Protein AF-A0A067C985-F1 (afdb_monomer_lite)

Sequence (393 aa):
MADVLDEHAVALQVIFLDAIGVGSVRVNPRTQPRHYAQRAGHRLSFQGFLQLLHRYRICPDLISRPQVLRLYAPHGPSNKKSEMDYIGFLATLGKAAQLIFSGPEWDDQYPNDNDKVRLLLLWMDENSAVFKNNGRCLCDAKKQRDARGIPTNDAVSFTEDMDLLAHVEQLAPELERLFQLYCTRGHSSMSNLSFVHCLRDLGLCEAGSPRHLSTVDMDIIFRQMRCAQSSDMGASSHTVSFAAFHAGLGLVAARVYEHVNPPRCRFLSLALEYILPALVQADVASSCDSNAWRQRWQKLCVLREALLSAHARKGPSVRLPPPSDEVHVISELGALQELLMSKLSELPPSTTPPSLTHITTHTEALEGALERLACSVHARVVSSKSTRPPNTL

Structure (mmCIF, N/CA/C/O backbone):
data_AF-A0A067C985-F1
#
_entry.id   AF-A0A067C985-F1
#
loop_
_atom_site.group_PDB
_atom_site.id
_atom_site.type_symbol
_atom_site.label_atom_id
_atom_site.label_alt_id
_atom_site.label_comp_id
_atom_site.label_asym_id
_atom_site.label_entity_id
_atom_site.label_seq_id
_atom_site.pdbx_PDB_ins_code
_atom_site.Cartn_x
_atom_site.Cartn_y
_atom_site.Cartn_z
_atom_site.occupancy
_atom_site.B_iso_or_equiv
_atom_site.auth_seq_id
_atom_site.auth_comp_id
_atom_site.auth_asym_id
_atom_site.auth_atom_id
_atom_site.pdbx_PDB_model_num
ATOM 1 N N . MET A 1 1 ? -2.929 -22.141 -8.141 1.00 60.41 1 MET A N 1
ATOM 2 C CA . MET A 1 1 ? -2.655 -21.042 -9.096 1.00 60.41 1 MET A CA 1
ATOM 3 C C . MET A 1 1 ? -1.589 -21.427 -10.116 1.00 60.41 1 MET A C 1
ATOM 5 O O . MET A 1 1 ? -1.790 -21.192 -11.302 1.00 60.41 1 MET A O 1
ATOM 9 N N . ALA A 1 2 ? -0.474 -22.022 -9.669 1.00 68.56 2 ALA A N 1
ATOM 10 C CA . ALA A 1 2 ? 0.618 -22.457 -10.541 1.00 68.56 2 ALA A CA 1
ATOM 11 C C . ALA A 1 2 ? 0.165 -23.425 -11.650 1.00 68.56 2 ALA A C 1
ATOM 13 O O . ALA A 1 2 ? 0.566 -23.238 -12.791 1.00 68.56 2 ALA A O 1
ATOM 14 N N . ASP A 1 3 ? -0.733 -24.369 -11.346 1.00 73.94 3 ASP A N 1
ATOM 15 C CA . ASP A 1 3 ? -1.179 -25.392 -12.307 1.00 73.94 3 ASP A CA 1
ATOM 16 C C . ASP A 1 3 ? -1.910 -24.793 -13.521 1.00 73.94 3 ASP A C 1
ATOM 18 O O . ASP A 1 3 ? -1.602 -25.125 -14.659 1.00 73.94 3 ASP A O 1
ATOM 22 N N . VAL A 1 4 ? -2.813 -23.829 -13.300 1.00 75.38 4 VAL A N 1
ATOM 23 C CA . VAL A 1 4 ? -3.561 -23.150 -14.379 1.00 75.38 4 VAL A CA 1
ATOM 24 C C . VAL A 1 4 ? -2.640 -22.319 -15.271 1.00 75.38 4 VAL A C 1
ATOM 26 O O . VAL A 1 4 ? -2.794 -22.292 -16.493 1.00 75.38 4 VAL A O 1
ATOM 29 N N . LEU A 1 5 ? -1.687 -21.610 -14.664 1.00 77.06 5 LEU A N 1
ATOM 30 C CA . LEU A 1 5 ? -0.709 -20.818 -15.409 1.00 77.06 5 LEU A CA 1
ATOM 31 C C . LEU A 1 5 ? 0.231 -21.726 -16.209 1.00 77.06 5 LEU A C 1
ATOM 33 O O . LEU A 1 5 ? 0.629 -21.367 -17.317 1.00 77.06 5 LEU A O 1
ATOM 37 N N . ASP A 1 6 ? 0.543 -22.909 -15.680 1.00 76.94 6 ASP A N 1
ATOM 38 C CA . ASP A 1 6 ? 1.354 -23.908 -16.362 1.00 76.94 6 ASP A CA 1
ATOM 39 C C . ASP A 1 6 ? 0.600 -24.542 -17.546 1.00 76.94 6 ASP A C 1
ATOM 41 O O . ASP A 1 6 ? 1.173 -24.640 -18.635 1.00 76.94 6 ASP A O 1
ATOM 45 N N . GLU A 1 7 ? -0.695 -24.859 -17.401 1.00 80.06 7 GLU A N 1
ATOM 46 C CA . GLU A 1 7 ? -1.581 -25.305 -18.499 1.00 80.06 7 GLU A CA 1
ATOM 47 C C . GLU A 1 7 ? -1.540 -24.335 -19.697 1.00 80.06 7 GLU A C 1
ATOM 49 O O . GLU A 1 7 ? -1.528 -24.758 -20.854 1.00 80.06 7 GLU A O 1
ATOM 54 N N . HIS A 1 8 ? -1.442 -23.030 -19.425 1.00 80.69 8 HIS A N 1
ATOM 55 C CA . HIS A 1 8 ? -1.436 -21.965 -20.434 1.00 80.69 8 HIS A CA 1
ATOM 56 C C . HIS A 1 8 ? -0.032 -21.411 -20.730 1.00 80.69 8 HIS A C 1
ATOM 58 O O . HIS A 1 8 ? 0.101 -20.370 -21.382 1.00 80.69 8 HIS A O 1
ATOM 64 N N . ALA A 1 9 ? 1.031 -22.099 -20.298 1.00 78.88 9 ALA A N 1
ATOM 65 C CA . ALA A 1 9 ? 2.402 -21.590 -20.355 1.00 78.88 9 ALA A CA 1
ATOM 66 C C . ALA A 1 9 ? 2.841 -21.176 -21.770 1.00 78.88 9 ALA A C 1
ATOM 68 O O . ALA A 1 9 ? 3.501 -20.153 -21.939 1.00 78.88 9 ALA A O 1
ATOM 69 N N . VAL A 1 10 ? 2.458 -21.927 -22.810 1.00 78.00 10 VAL A N 1
ATOM 70 C CA . VAL A 1 10 ? 2.828 -21.599 -24.201 1.00 78.00 10 VAL A CA 1
ATOM 71 C C . VAL A 1 10 ? 2.188 -20.283 -24.650 1.00 78.00 10 VAL A C 1
ATOM 73 O O . VAL A 1 10 ? 2.887 -19.406 -25.155 1.00 78.00 10 VAL A O 1
ATOM 76 N N . ALA A 1 11 ? 0.886 -20.103 -24.417 1.00 78.75 11 ALA A N 1
ATOM 77 C CA . ALA A 1 11 ? 0.181 -18.874 -24.776 1.00 78.75 11 ALA A CA 1
ATOM 78 C C . ALA A 1 11 ? 0.710 -17.673 -23.976 1.00 78.75 11 ALA A C 1
ATOM 80 O O . ALA A 1 11 ? 1.021 -16.625 -24.542 1.00 78.75 11 ALA A O 1
ATOM 81 N N . LEU A 1 12 ? 0.909 -17.849 -22.668 1.00 83.88 12 LEU A N 1
ATOM 82 C CA . LEU A 1 12 ? 1.451 -16.814 -21.790 1.00 83.88 12 LEU A CA 1
ATOM 83 C C . LEU A 1 12 ? 2.890 -16.434 -22.144 1.00 83.88 12 LEU A C 1
ATOM 85 O O . LEU A 1 12 ? 3.267 -15.271 -22.026 1.00 83.88 12 LEU A O 1
ATOM 89 N N . GLN A 1 13 ? 3.691 -17.387 -22.619 1.00 86.88 13 GLN A N 1
ATOM 90 C CA . GLN A 1 13 ? 5.024 -17.111 -23.143 1.00 86.88 13 GLN A CA 1
ATOM 91 C C . GLN A 1 13 ? 4.973 -16.259 -24.409 1.00 86.88 13 GLN A C 1
ATOM 93 O O . GLN A 1 13 ? 5.749 -15.314 -24.518 1.00 86.88 13 GLN A O 1
ATOM 98 N N . VAL A 1 14 ? 4.077 -16.562 -25.352 1.00 81.31 14 VAL A N 1
ATOM 99 C CA . VAL A 1 14 ? 3.907 -15.745 -26.565 1.00 81.31 14 VAL A CA 1
ATOM 100 C C . VAL A 1 14 ? 3.562 -14.309 -26.182 1.00 81.31 14 VAL A C 1
ATOM 102 O O . VAL A 1 14 ? 4.223 -13.382 -26.637 1.00 81.31 14 VAL A O 1
ATOM 105 N N . ILE A 1 15 ? 2.604 -14.138 -25.269 1.00 85.06 15 ILE A N 1
ATOM 106 C CA . ILE A 1 15 ? 2.182 -12.828 -24.765 1.00 85.06 15 ILE A CA 1
ATOM 107 C C . ILE A 1 15 ? 3.349 -12.077 -24.099 1.00 85.06 15 ILE A C 1
ATOM 109 O O . ILE A 1 15 ? 3.542 -10.887 -24.346 1.00 85.06 15 ILE A O 1
ATOM 113 N N . PHE A 1 16 ? 4.146 -12.766 -23.278 1.00 87.06 16 PHE A N 1
ATOM 114 C CA . PHE A 1 16 ? 5.316 -12.186 -22.619 1.00 87.06 16 PHE A CA 1
ATOM 115 C C . PHE A 1 16 ? 6.386 -11.734 -23.622 1.00 87.06 16 PHE A C 1
ATOM 117 O O . PHE A 1 16 ? 6.898 -10.622 -23.525 1.00 87.06 16 PHE A O 1
ATOM 124 N N . LEU A 1 17 ? 6.710 -12.579 -24.603 1.00 85.12 17 LEU A N 1
ATOM 125 C CA . LEU A 1 17 ? 7.703 -12.280 -25.635 1.00 85.12 17 LEU A CA 1
ATOM 126 C C . LEU A 1 17 ? 7.241 -11.144 -26.560 1.00 85.12 17 LEU A C 1
ATOM 128 O O . LEU A 1 17 ? 8.038 -10.265 -26.887 1.00 85.12 17 LEU A O 1
ATOM 132 N N . ASP A 1 18 ? 5.958 -11.107 -26.922 1.00 82.69 18 ASP A N 1
ATOM 133 C CA . ASP A 1 18 ? 5.374 -10.010 -27.699 1.00 82.69 18 ASP A CA 1
ATOM 134 C C . ASP A 1 18 ? 5.470 -8.674 -26.943 1.00 82.69 18 ASP A C 1
ATOM 136 O O . ASP A 1 18 ? 5.809 -7.651 -27.540 1.00 82.69 18 ASP A O 1
ATOM 140 N N . ALA A 1 19 ? 5.243 -8.679 -25.625 1.00 86.62 19 ALA A N 1
ATOM 141 C CA . ALA A 1 19 ? 5.323 -7.484 -24.781 1.00 86.62 19 ALA A CA 1
ATOM 142 C C . ALA A 1 19 ? 6.751 -6.943 -24.591 1.00 86.62 19 ALA A C 1
ATOM 144 O O . ALA A 1 19 ? 6.929 -5.756 -24.318 1.00 86.62 19 ALA A O 1
ATOM 145 N N . ILE A 1 20 ? 7.774 -7.787 -24.754 1.00 87.06 20 ILE A N 1
ATOM 146 C CA . ILE A 1 20 ? 9.182 -7.355 -24.786 1.00 87.06 20 ILE A CA 1
ATOM 147 C C . ILE A 1 20 ? 9.511 -6.653 -26.117 1.00 87.06 20 ILE A C 1
ATOM 149 O O . ILE A 1 20 ? 10.387 -5.786 -26.172 1.00 87.06 20 ILE A O 1
ATOM 153 N N . GLY A 1 21 ? 8.790 -7.005 -27.183 1.00 78.31 21 GLY A N 1
ATOM 154 C CA . GLY A 1 21 ? 8.948 -6.452 -28.520 1.00 78.31 21 GLY A CA 1
ATOM 155 C C . GLY A 1 21 ? 9.880 -7.274 -29.415 1.00 78.31 21 GLY A C 1
ATOM 156 O O . GLY A 1 21 ? 10.938 -7.763 -29.009 1.00 78.31 21 GLY A O 1
ATOM 157 N N . VAL A 1 22 ? 9.499 -7.373 -30.692 1.00 60.72 22 VAL A N 1
ATOM 158 C CA . VAL A 1 22 ? 10.153 -8.215 -31.713 1.00 60.72 22 VAL A CA 1
ATOM 159 C C . VAL A 1 22 ? 11.639 -7.871 -31.905 1.00 60.72 22 VAL A C 1
ATOM 161 O O . VAL A 1 22 ? 12.460 -8.767 -32.105 1.00 60.72 22 VAL A O 1
ATOM 164 N N . GLY A 1 23 ? 12.010 -6.590 -31.775 1.00 60.19 23 GLY A N 1
ATOM 165 C CA . GLY A 1 23 ? 13.399 -6.126 -31.913 1.00 60.19 23 GLY A CA 1
ATOM 166 C C . GLY A 1 23 ? 14.354 -6.648 -30.830 1.00 60.19 23 GLY A C 1
ATOM 167 O O . GLY A 1 23 ? 15.555 -6.772 -31.075 1.00 60.19 23 GLY A O 1
ATOM 168 N N . SER A 1 24 ? 13.817 -7.005 -29.662 1.00 70.06 24 SER A N 1
ATOM 169 C CA . SER A 1 24 ? 14.578 -7.486 -28.504 1.00 70.06 24 SER A CA 1
ATOM 170 C C . SER A 1 24 ? 14.623 -9.016 -28.426 1.00 70.06 24 SER A C 1
ATOM 172 O O . SER A 1 24 ? 15.621 -9.579 -27.986 1.00 70.06 24 SER A O 1
ATOM 174 N N . VAL A 1 25 ? 13.563 -9.697 -28.876 1.00 69.94 25 VAL A N 1
ATOM 175 C CA . VAL A 1 25 ? 13.437 -11.164 -28.796 1.00 69.94 25 VAL A CA 1
ATOM 176 C C . VAL A 1 25 ? 14.126 -11.873 -29.971 1.00 69.94 25 VAL A C 1
ATOM 178 O O . VAL A 1 25 ? 14.647 -12.969 -29.787 1.00 69.94 25 VAL A O 1
ATOM 181 N N . ARG A 1 26 ? 14.183 -11.253 -31.164 1.00 75.44 26 ARG A N 1
ATOM 182 C CA . ARG A 1 26 ? 14.840 -11.772 -32.393 1.00 75.44 26 ARG A CA 1
ATOM 183 C C . ARG A 1 26 ? 14.440 -13.196 -32.827 1.00 75.44 26 ARG A C 1
ATOM 185 O O . ARG A 1 26 ? 15.081 -13.770 -33.703 1.00 75.44 26 ARG A O 1
ATOM 192 N N . VAL A 1 27 ? 13.377 -13.757 -32.258 1.00 72.75 27 VAL A N 1
ATOM 193 C CA . VAL A 1 27 ? 12.821 -15.070 -32.607 1.00 72.75 27 VAL A CA 1
ATOM 194 C C . VAL A 1 27 ? 11.305 -14.975 -32.720 1.00 72.75 27 VAL A C 1
ATOM 196 O O . VAL A 1 27 ? 10.694 -14.118 -32.086 1.00 72.75 27 VAL A O 1
ATOM 199 N N . ASN A 1 28 ? 10.687 -15.852 -33.516 1.00 75.06 28 ASN A N 1
ATOM 200 C CA . ASN A 1 28 ? 9.230 -15.928 -33.607 1.00 75.06 28 ASN A CA 1
ATOM 201 C C . ASN A 1 28 ? 8.668 -16.517 -32.298 1.00 75.06 28 ASN A C 1
ATOM 203 O O . ASN A 1 28 ? 8.938 -17.690 -32.020 1.00 75.06 28 ASN A O 1
ATOM 207 N N . PRO A 1 29 ? 7.881 -15.764 -31.507 1.00 69.62 29 PRO A N 1
ATOM 208 C CA . PRO A 1 29 ? 7.363 -16.229 -30.220 1.00 69.62 29 PRO A CA 1
ATOM 209 C C . PRO A 1 29 ? 6.494 -17.484 -30.322 1.00 69.62 29 PRO A C 1
ATOM 211 O O . PRO A 1 29 ? 6.509 -18.320 -29.422 1.00 69.62 29 PRO A O 1
ATOM 214 N N . ARG A 1 30 ? 5.773 -17.647 -31.440 1.00 74.19 30 ARG A N 1
ATOM 215 C CA . ARG A 1 30 ? 4.807 -18.736 -31.655 1.00 74.19 30 ARG A CA 1
ATOM 216 C C . ARG A 1 30 ? 5.453 -20.091 -31.927 1.00 74.19 30 ARG A C 1
ATOM 218 O O . ARG A 1 30 ? 4.774 -21.107 -31.857 1.00 74.19 30 ARG A O 1
ATOM 225 N N . THR A 1 31 ? 6.742 -20.112 -32.256 1.00 78.44 31 THR A N 1
ATOM 226 C CA . THR A 1 31 ? 7.477 -21.341 -32.589 1.00 78.44 31 THR A CA 1
ATOM 227 C C . THR A 1 31 ? 8.415 -21.786 -31.470 1.00 78.44 31 THR A C 1
ATOM 229 O O . THR A 1 31 ? 9.168 -22.738 -31.655 1.00 78.44 31 THR A O 1
ATOM 232 N N . GLN A 1 32 ? 8.428 -21.082 -30.333 1.00 83.31 32 GLN A N 1
ATOM 233 C CA . GLN A 1 32 ? 9.357 -21.376 -29.246 1.00 83.31 32 GLN A CA 1
ATOM 234 C C . GLN A 1 32 ? 8.854 -22.515 -28.351 1.00 83.31 32 GLN A C 1
ATOM 236 O O . GLN A 1 32 ? 7.654 -22.594 -28.073 1.00 83.31 32 GLN A O 1
ATOM 241 N N . PRO A 1 33 ? 9.756 -23.371 -27.835 1.00 82.56 33 PRO A N 1
ATOM 242 C CA . PRO A 1 33 ? 9.382 -24.422 -26.899 1.00 82.56 33 PRO A CA 1
ATOM 243 C C . PRO A 1 33 ? 8.863 -23.835 -25.578 1.00 82.56 33 PRO A C 1
ATOM 245 O O . PRO A 1 33 ? 9.155 -22.690 -25.217 1.00 82.56 33 PRO A O 1
ATOM 248 N N . ARG A 1 34 ? 8.108 -24.640 -24.824 1.00 81.12 34 ARG A N 1
ATOM 249 C CA . ARG A 1 34 ? 7.604 -24.282 -23.489 1.00 81.12 34 ARG A CA 1
ATOM 250 C C . ARG A 1 34 ? 8.755 -23.835 -22.570 1.00 81.12 34 ARG A C 1
ATOM 252 O O . ARG A 1 34 ? 9.813 -24.467 -22.548 1.00 81.12 34 ARG A O 1
ATOM 259 N N . HIS A 1 35 ? 8.543 -22.760 -21.811 1.00 83.12 35 HIS A N 1
ATOM 260 C CA . HIS A 1 35 ? 9.527 -22.127 -20.913 1.00 83.12 35 HIS A CA 1
ATOM 261 C C . HIS A 1 35 ? 10.794 -21.566 -21.594 1.00 83.12 35 HIS A C 1
ATOM 263 O O . HIS A 1 35 ? 11.767 -21.247 -20.907 1.00 83.12 35 HIS A O 1
ATOM 269 N N . TYR A 1 36 ? 10.810 -21.400 -22.920 1.00 88.62 36 TYR A N 1
ATOM 270 C CA . TYR A 1 36 ? 11.873 -20.687 -23.634 1.00 88.62 36 TYR A CA 1
ATOM 271 C C . TYR A 1 36 ? 12.175 -19.318 -23.016 1.00 88.62 36 TYR A C 1
ATOM 273 O O . TYR A 1 36 ? 13.338 -19.025 -22.766 1.00 88.62 36 TYR A O 1
ATOM 281 N N . ALA A 1 37 ? 11.157 -18.503 -22.712 1.00 86.06 37 ALA A N 1
ATOM 282 C CA . ALA A 1 37 ? 11.375 -17.154 -22.179 1.00 86.06 37 ALA A CA 1
ATOM 283 C C . ALA A 1 37 ? 12.156 -17.160 -20.855 1.00 86.06 37 ALA A C 1
ATOM 285 O O . ALA A 1 37 ? 13.023 -16.314 -20.637 1.00 86.06 37 ALA A O 1
ATOM 286 N N . GLN A 1 38 ? 11.885 -18.157 -20.007 1.00 87.81 38 GLN A N 1
ATOM 287 C CA . GLN A 1 38 ? 12.607 -18.384 -18.760 1.00 87.81 38 GLN A CA 1
ATOM 288 C C . GLN A 1 38 ? 14.047 -18.846 -19.019 1.00 87.81 38 GLN A C 1
ATOM 290 O O . GLN A 1 38 ? 14.974 -18.295 -18.433 1.00 87.81 38 GLN A O 1
ATOM 295 N N . ARG A 1 39 ? 14.249 -19.826 -19.912 1.00 87.38 39 ARG A N 1
ATOM 296 C CA . ARG A 1 39 ? 15.581 -20.375 -20.236 1.00 87.38 39 ARG A CA 1
ATOM 297 C C . ARG A 1 39 ? 16.492 -19.355 -20.915 1.00 87.38 39 ARG A C 1
ATOM 299 O O . ARG A 1 39 ? 17.678 -19.308 -20.619 1.00 87.38 39 ARG A O 1
ATOM 306 N N . ALA A 1 40 ? 15.930 -18.535 -21.797 1.00 86.44 40 ALA A N 1
ATOM 307 C CA . ALA A 1 40 ? 16.632 -17.459 -22.487 1.00 86.44 40 ALA A CA 1
ATOM 308 C C . ALA A 1 40 ? 16.888 -16.238 -21.583 1.00 86.44 40 ALA A C 1
ATOM 310 O O . ALA A 1 40 ? 17.562 -15.300 -22.000 1.00 86.44 40 ALA A O 1
ATOM 311 N N . GLY A 1 41 ? 16.352 -16.229 -20.354 1.00 87.94 41 GLY A N 1
ATOM 312 C CA . GLY A 1 41 ? 16.555 -15.145 -19.396 1.00 87.94 41 GLY A CA 1
ATOM 313 C C . GLY A 1 41 ? 15.951 -13.815 -19.844 1.00 87.94 41 GLY A C 1
ATOM 314 O O . GLY A 1 41 ? 16.449 -12.760 -19.455 1.00 87.94 41 GLY A O 1
ATOM 315 N N . HIS A 1 42 ? 14.903 -13.851 -20.672 1.00 90.50 42 HIS A N 1
ATOM 316 C CA . HIS A 1 42 ? 14.252 -12.643 -21.159 1.00 90.50 42 HIS A CA 1
ATOM 317 C C . HIS A 1 42 ? 13.588 -11.869 -20.014 1.00 90.50 42 HIS A C 1
ATOM 319 O O . HIS A 1 42 ? 13.044 -12.445 -19.066 1.00 90.50 42 HIS A O 1
ATOM 325 N N . ARG A 1 43 ? 13.634 -10.541 -20.121 1.00 91.25 43 ARG A N 1
ATOM 326 C CA . ARG A 1 43 ? 13.158 -9.607 -19.105 1.00 91.25 43 ARG A CA 1
ATOM 327 C C . ARG A 1 43 ? 12.176 -8.622 -19.732 1.00 91.25 43 ARG A C 1
ATOM 329 O O . ARG A 1 43 ? 12.431 -8.083 -20.806 1.00 91.25 43 ARG A O 1
ATOM 336 N N . LEU A 1 44 ? 11.050 -8.415 -19.063 1.00 90.88 44 LEU A N 1
ATOM 337 C CA . LEU A 1 44 ? 9.990 -7.496 -19.452 1.00 90.88 44 LEU A CA 1
ATOM 338 C C . LEU A 1 44 ? 10.132 -6.203 -18.656 1.00 90.88 44 LEU A C 1
ATOM 340 O O . LEU A 1 44 ? 10.224 -6.243 -17.436 1.00 90.88 44 LEU A O 1
ATOM 344 N N . SER A 1 45 ? 10.135 -5.062 -19.341 1.00 91.75 45 SER A N 1
ATOM 345 C CA . SER A 1 45 ? 10.169 -3.748 -18.697 1.00 91.75 45 SER A CA 1
ATOM 346 C C . SER A 1 45 ? 8.785 -3.323 -18.196 1.00 91.75 45 SER A C 1
ATOM 348 O O . SER A 1 45 ? 7.757 -3.810 -18.674 1.00 91.75 45 SER A O 1
ATOM 350 N N . PHE A 1 46 ? 8.743 -2.339 -17.291 1.00 90.50 46 PHE A N 1
ATOM 351 C CA . PHE A 1 46 ? 7.479 -1.810 -16.770 1.00 90.50 46 PHE A CA 1
ATOM 352 C C . PHE A 1 46 ? 6.611 -1.246 -17.891 1.00 90.50 46 PHE A C 1
ATOM 354 O O . PHE A 1 46 ? 5.400 -1.445 -17.916 1.00 90.50 46 PHE A O 1
ATOM 361 N N . GLN A 1 47 ? 7.246 -0.570 -18.851 1.00 90.81 47 GLN A N 1
ATOM 362 C CA . GLN A 1 47 ? 6.564 -0.021 -20.012 1.00 90.81 47 GLN A CA 1
ATOM 363 C C . GLN A 1 47 ? 5.955 -1.126 -20.882 1.00 90.81 47 GLN A C 1
ATOM 365 O O . GLN A 1 47 ? 4.799 -0.990 -21.278 1.00 90.81 47 GLN A O 1
ATOM 370 N N . GLY A 1 48 ? 6.686 -2.218 -21.136 1.00 91.44 48 GLY A N 1
ATOM 371 C CA . GLY A 1 48 ? 6.160 -3.366 -21.880 1.00 91.44 48 GLY A CA 1
ATOM 372 C C . GLY A 1 48 ? 4.990 -4.031 -21.153 1.00 91.44 48 GLY A C 1
ATOM 373 O O . GLY A 1 48 ? 3.956 -4.314 -21.756 1.00 91.44 48 GLY A O 1
ATOM 374 N N . PHE A 1 49 ? 5.097 -4.194 -19.831 1.00 92.94 49 PHE A N 1
ATOM 375 C CA . PHE A 1 49 ? 4.010 -4.731 -19.014 1.00 92.94 49 PHE A CA 1
ATOM 376 C C . PHE A 1 49 ? 2.768 -3.827 -19.023 1.00 92.94 49 PHE A C 1
ATOM 378 O O . PHE A 1 49 ? 1.653 -4.304 -19.217 1.00 92.94 49 PHE A O 1
ATOM 385 N N . LEU A 1 50 ? 2.945 -2.511 -18.888 1.00 91.56 50 LEU A N 1
ATOM 386 C CA . LEU A 1 50 ? 1.840 -1.556 -18.940 1.00 91.56 50 LEU A CA 1
ATOM 387 C C . LEU A 1 50 ? 1.159 -1.544 -20.318 1.00 91.56 50 LEU A C 1
ATOM 389 O O . LEU A 1 50 ? -0.067 -1.517 -20.392 1.00 91.56 50 LEU A O 1
ATOM 393 N N . GLN A 1 51 ? 1.933 -1.610 -21.406 1.00 89.94 51 GLN A N 1
ATOM 394 C CA . GLN A 1 51 ? 1.395 -1.708 -22.767 1.00 89.94 51 GLN A CA 1
ATOM 395 C C . GLN A 1 51 ? 0.577 -2.985 -22.972 1.00 89.94 51 GLN A C 1
ATOM 397 O O . GLN A 1 51 ? -0.497 -2.930 -23.570 1.00 89.94 51 GLN A O 1
ATOM 402 N N . LEU A 1 52 ? 1.042 -4.114 -22.434 1.00 90.00 52 LEU A N 1
ATOM 403 C CA . LEU A 1 52 ? 0.294 -5.368 -22.431 1.00 90.00 52 LEU A CA 1
ATOM 404 C C . LEU A 1 52 ? -1.048 -5.212 -21.705 1.00 90.00 52 LEU A C 1
ATOM 406 O O . LEU A 1 52 ? -2.087 -5.583 -22.249 1.00 90.00 52 LEU A O 1
ATOM 410 N N . LEU A 1 53 ? -1.060 -4.613 -20.512 1.00 90.50 53 LEU A N 1
ATOM 411 C CA . LEU A 1 53 ? -2.302 -4.411 -19.761 1.00 90.50 53 LEU A CA 1
ATOM 412 C C . LEU A 1 53 ? -3.257 -3.432 -20.452 1.00 90.50 53 LEU A C 1
ATOM 414 O O . LEU A 1 53 ? -4.470 -3.607 -20.357 1.00 90.50 53 LEU A O 1
ATOM 418 N N . HIS A 1 54 ? -2.737 -2.431 -21.167 1.00 86.75 54 HIS A N 1
ATOM 419 C CA . HIS A 1 54 ? -3.552 -1.552 -22.009 1.00 86.75 54 HIS A CA 1
ATOM 420 C C . HIS A 1 54 ? -4.169 -2.307 -23.188 1.00 86.75 54 HIS A C 1
ATOM 422 O O . HIS A 1 54 ? -5.358 -2.149 -23.458 1.00 86.75 54 HIS A O 1
ATOM 428 N N . ARG A 1 55 ? -3.385 -3.154 -23.869 1.00 84.38 55 ARG A N 1
ATOM 429 C CA . ARG A 1 55 ? -3.851 -3.946 -25.016 1.00 84.38 55 ARG A CA 1
ATOM 430 C C . ARG A 1 55 ? -5.054 -4.813 -24.652 1.00 84.38 55 ARG A C 1
ATOM 432 O O . ARG A 1 55 ? -6.040 -4.813 -25.380 1.00 84.38 55 ARG A O 1
ATOM 439 N N . TYR A 1 56 ? -4.998 -5.481 -23.503 1.00 82.94 56 TYR A N 1
ATOM 440 C CA . TYR A 1 56 ? -6.088 -6.334 -23.016 1.00 82.94 56 TYR A CA 1
ATOM 441 C C . TYR A 1 56 ? -7.157 -5.580 -22.217 1.00 82.94 56 TYR A C 1
ATOM 443 O O . TYR A 1 56 ? -8.003 -6.204 -21.578 1.00 82.94 56 TYR A O 1
ATOM 451 N N . ARG A 1 57 ? -7.129 -4.238 -22.222 1.00 82.50 57 ARG A N 1
ATOM 452 C CA . ARG A 1 57 ? -8.060 -3.390 -21.461 1.00 82.50 57 ARG A CA 1
ATOM 453 C C . ARG A 1 57 ? -8.164 -3.794 -19.987 1.00 82.50 57 ARG A C 1
ATOM 455 O O . ARG A 1 57 ? -9.229 -3.758 -19.388 1.00 82.50 57 ARG A O 1
ATOM 462 N N . ILE A 1 58 ? -7.047 -4.208 -19.399 1.00 85.50 58 ILE A N 1
ATOM 463 C CA . ILE A 1 58 ? -6.937 -4.471 -17.965 1.00 85.50 58 ILE A CA 1
ATOM 464 C C . ILE A 1 58 ? -6.631 -3.157 -17.242 1.00 85.50 58 ILE A C 1
ATOM 466 O O . ILE A 1 58 ? -7.223 -2.864 -16.210 1.00 85.50 58 ILE A O 1
ATOM 470 N N . CYS A 1 59 ? -5.764 -2.316 -17.808 1.00 85.81 59 CYS A N 1
ATOM 471 C CA . CYS A 1 59 ? -5.518 -0.958 -17.329 1.00 85.81 59 CYS A CA 1
ATOM 472 C C . CYS A 1 59 ? -5.919 0.052 -18.421 1.00 85.81 59 CYS A C 1
ATOM 474 O O . CYS A 1 59 ? -5.573 -0.174 -19.581 1.00 85.81 59 CYS A O 1
ATOM 476 N N . PRO A 1 60 ? -6.639 1.144 -18.099 1.00 77.62 60 PRO A N 1
ATOM 477 C CA . PRO A 1 60 ? -7.111 1.551 -16.767 1.00 77.62 60 PRO A CA 1
ATOM 478 C C . PRO A 1 60 ? -8.431 0.895 -16.322 1.00 77.62 60 PRO A C 1
ATOM 480 O O . PRO A 1 60 ? -8.881 1.148 -15.209 1.00 77.62 60 PRO A O 1
ATOM 483 N N . ASP A 1 61 ? -9.061 0.093 -17.182 1.00 77.44 61 ASP A N 1
ATOM 484 C CA . ASP A 1 61 ? -10.470 -0.292 -17.035 1.00 77.44 61 ASP A CA 1
ATOM 485 C C . ASP A 1 61 ? -10.761 -1.188 -15.818 1.00 77.44 61 ASP A C 1
ATOM 487 O O . ASP A 1 61 ? -11.788 -1.011 -15.167 1.00 77.44 61 ASP A O 1
ATOM 491 N N . LEU A 1 62 ? -9.882 -2.143 -15.499 1.00 81.12 62 LEU A N 1
ATOM 492 C CA . LEU A 1 62 ? -10.053 -3.081 -14.381 1.00 81.12 62 LEU A CA 1
ATOM 493 C C . LEU A 1 62 ? -9.127 -2.754 -13.208 1.00 81.12 62 LEU A C 1
ATOM 495 O O . LEU A 1 62 ? -9.524 -2.902 -12.052 1.00 81.12 62 LEU A O 1
ATOM 499 N N . ILE A 1 63 ? -7.920 -2.270 -13.495 1.00 84.50 63 ILE A N 1
ATOM 500 C CA . ILE A 1 63 ? -6.944 -1.816 -12.505 1.00 84.50 63 ILE A CA 1
ATOM 501 C C . ILE A 1 63 ? -6.343 -0.467 -12.900 1.00 84.50 63 ILE A C 1
ATOM 503 O O . ILE A 1 63 ? -6.016 -0.192 -14.055 1.00 84.50 63 ILE A O 1
ATOM 507 N N . SER A 1 64 ? -6.153 0.378 -11.898 1.00 84.44 64 SER A N 1
ATOM 508 C CA . SER A 1 64 ? -5.532 1.690 -12.011 1.00 84.44 64 SER A CA 1
ATOM 509 C C . SER A 1 64 ? -4.015 1.589 -12.200 1.00 84.44 64 SER A C 1
ATOM 511 O O . SER A 1 64 ? -3.362 0.639 -11.766 1.00 84.44 64 SER A O 1
ATOM 513 N N . ARG A 1 65 ? -3.406 2.618 -12.795 1.00 82.75 65 ARG A N 1
ATOM 514 C CA . ARG A 1 65 ? -1.945 2.688 -12.966 1.00 82.75 65 ARG A CA 1
ATOM 515 C C . ARG A 1 65 ? -1.155 2.544 -11.645 1.00 82.75 65 ARG A C 1
ATOM 517 O O . ARG A 1 65 ? -0.140 1.848 -11.663 1.00 82.75 65 ARG A O 1
ATOM 524 N N . PRO A 1 66 ? -1.585 3.115 -10.499 1.00 82.94 66 PRO A N 1
ATOM 525 C CA . PRO A 1 66 ? -0.952 2.848 -9.204 1.00 82.94 66 PRO A CA 1
ATOM 526 C C . PRO A 1 66 ? -1.030 1.380 -8.761 1.00 82.94 66 PRO A C 1
ATOM 528 O O . PRO A 1 66 ? -0.075 0.866 -8.186 1.00 82.94 66 PRO A O 1
ATOM 531 N N . GLN A 1 67 ? -2.134 0.679 -9.042 1.00 83.94 67 GLN A N 1
ATOM 532 C CA . GLN A 1 67 ? -2.235 -0.767 -8.795 1.00 83.94 67 GLN A CA 1
ATOM 533 C C . GLN A 1 67 ? -1.247 -1.545 -9.670 1.00 83.94 67 GLN A C 1
ATOM 535 O O . GLN A 1 67 ? -0.546 -2.415 -9.163 1.00 83.94 67 GLN A O 1
ATOM 540 N N . VAL A 1 68 ? -1.109 -1.177 -10.948 1.00 86.94 68 VAL A N 1
ATOM 541 C CA . VAL A 1 68 ? -0.123 -1.793 -11.854 1.00 86.94 68 VAL A CA 1
ATOM 542 C C . VAL A 1 68 ? 1.311 -1.611 -11.345 1.00 86.94 68 VAL A C 1
ATOM 544 O O . VAL A 1 68 ? 2.092 -2.558 -11.377 1.00 86.94 68 VAL A O 1
ATOM 547 N N . LEU A 1 69 ? 1.656 -0.423 -10.834 1.00 84.38 69 LEU A N 1
ATOM 548 C CA . LEU A 1 69 ? 2.973 -0.160 -10.237 1.00 84.38 69 LEU A CA 1
ATOM 549 C C . LEU A 1 69 ? 3.252 -1.055 -9.024 1.00 84.38 69 LEU A C 1
ATOM 551 O O . LEU A 1 69 ? 4.344 -1.605 -8.921 1.00 84.38 69 LEU A O 1
ATOM 555 N N . ARG A 1 70 ? 2.262 -1.234 -8.138 1.00 82.62 70 ARG A N 1
ATOM 556 C CA . ARG A 1 70 ? 2.371 -2.130 -6.973 1.00 82.62 70 ARG A CA 1
ATOM 557 C C . ARG A 1 70 ? 2.541 -3.590 -7.391 1.00 82.62 70 ARG A C 1
ATOM 559 O O . ARG A 1 70 ? 3.349 -4.306 -6.813 1.00 82.62 70 ARG A O 1
ATOM 566 N N . LEU A 1 71 ? 1.798 -4.020 -8.409 1.00 86.88 71 LEU A N 1
ATOM 567 C CA . LEU A 1 71 ? 1.860 -5.382 -8.935 1.00 86.88 71 LEU A CA 1
ATOM 568 C C . LEU A 1 71 ? 3.223 -5.699 -9.565 1.00 86.88 71 LEU A C 1
ATOM 570 O O . LEU A 1 71 ? 3.739 -6.795 -9.377 1.00 86.88 71 LEU A O 1
ATOM 574 N N . TYR A 1 72 ? 3.819 -4.733 -10.263 1.00 84.44 72 TYR A N 1
ATOM 575 C CA . TYR A 1 72 ? 5.086 -4.901 -10.975 1.00 84.44 72 TYR A CA 1
ATOM 576 C C . TYR A 1 72 ? 6.333 -4.909 -10.061 1.00 84.44 72 TYR A C 1
ATOM 578 O O . TYR A 1 72 ? 7.441 -5.143 -10.541 1.00 84.44 72 TYR A O 1
ATOM 586 N N . ALA A 1 73 ? 6.190 -4.659 -8.752 1.00 70.25 73 ALA A N 1
ATOM 587 C CA . ALA A 1 73 ? 7.320 -4.529 -7.832 1.00 70.25 73 ALA A CA 1
ATOM 588 C C . ALA A 1 73 ? 8.270 -5.757 -7.892 1.00 70.25 73 ALA A C 1
ATOM 590 O O . ALA A 1 73 ? 7.861 -6.883 -7.571 1.00 70.25 73 ALA A O 1
ATOM 591 N N . PRO A 1 74 ? 9.539 -5.574 -8.314 1.00 56.06 74 PRO A N 1
ATOM 592 C CA . PRO A 1 74 ? 10.478 -6.677 -8.475 1.00 56.06 74 PRO A CA 1
ATOM 593 C C . PRO A 1 74 ? 10.819 -7.281 -7.111 1.00 56.06 74 PRO A C 1
ATOM 595 O O . PRO A 1 74 ? 11.070 -6.573 -6.139 1.00 56.06 74 PRO A O 1
ATOM 598 N N . HIS A 1 75 ? 10.840 -8.610 -7.035 1.00 50.25 75 HIS A N 1
ATOM 599 C CA . HIS A 1 75 ? 11.249 -9.313 -5.823 1.00 50.25 75 HIS A CA 1
ATOM 600 C C . HIS A 1 75 ? 12.776 -9.229 -5.700 1.00 50.25 75 HIS A C 1
ATOM 602 O O . HIS A 1 75 ? 13.491 -9.987 -6.349 1.00 50.25 75 HIS A O 1
ATOM 608 N N . GLY A 1 76 ? 13.285 -8.303 -4.883 1.00 49.44 76 GLY A N 1
ATOM 609 C CA . GLY A 1 76 ? 14.672 -8.337 -4.414 1.00 49.44 76 GLY A CA 1
ATOM 610 C C . GLY A 1 76 ? 15.352 -6.969 -4.239 1.00 49.44 76 GLY A C 1
ATOM 611 O O . GLY A 1 76 ? 15.027 -6.019 -4.947 1.00 49.44 76 GLY A O 1
ATOM 612 N N . PRO A 1 77 ? 16.345 -6.867 -3.335 1.00 42.81 77 PRO A N 1
ATOM 613 C CA . PRO A 1 77 ? 17.031 -5.619 -2.981 1.00 42.81 77 PRO A CA 1
ATOM 614 C C . PRO A 1 77 ? 18.129 -5.180 -3.975 1.00 42.81 77 PRO A C 1
ATOM 616 O O . PRO A 1 77 ? 18.990 -4.372 -3.633 1.00 42.81 77 PRO A O 1
ATOM 619 N N . SER A 1 78 ? 18.169 -5.709 -5.203 1.00 45.09 78 SER A N 1
ATOM 620 C CA . SER A 1 78 ? 19.268 -5.416 -6.132 1.00 45.09 78 SER A CA 1
ATOM 621 C C . SER A 1 78 ? 18.945 -4.261 -7.082 1.00 45.09 78 SER A C 1
ATOM 623 O O . SER A 1 78 ? 18.033 -4.370 -7.895 1.00 45.09 78 SER A O 1
ATOM 625 N N . ASN A 1 79 ? 19.781 -3.219 -7.042 1.00 44.72 79 ASN A N 1
ATOM 626 C CA . ASN A 1 79 ? 19.849 -2.020 -7.900 1.00 44.72 79 ASN A CA 1
ATOM 627 C C . ASN A 1 79 ? 19.999 -2.259 -9.428 1.00 44.72 79 ASN A C 1
ATOM 629 O O . ASN A 1 79 ? 20.521 -1.408 -10.149 1.00 44.72 79 ASN A O 1
ATOM 633 N N . LYS A 1 80 ? 19.581 -3.406 -9.969 1.00 50.56 80 LYS A N 1
ATOM 634 C CA . LYS A 1 80 ? 19.553 -3.643 -11.417 1.00 50.56 80 LYS A CA 1
ATOM 635 C C . LYS A 1 80 ? 18.168 -3.285 -11.947 1.00 50.56 80 LYS A C 1
ATOM 637 O O . LYS A 1 80 ? 17.176 -3.550 -11.280 1.00 50.56 80 LYS A O 1
ATOM 642 N N . LYS A 1 81 ? 18.145 -2.634 -13.118 1.00 61.84 81 LYS A N 1
ATOM 643 C CA . LYS A 1 81 ? 16.962 -2.198 -13.885 1.00 61.84 81 LYS A CA 1
ATOM 644 C C . LYS A 1 81 ? 15.736 -3.047 -13.535 1.00 61.84 81 LYS A C 1
ATOM 646 O O . LYS A 1 81 ? 15.792 -4.261 -13.699 1.00 61.84 81 LYS A O 1
ATOM 651 N N . SER A 1 82 ? 14.687 -2.401 -13.017 1.00 75.50 82 SER A N 1
ATOM 652 C CA . SER A 1 82 ? 13.432 -3.021 -12.566 1.00 75.50 82 SER A CA 1
ATOM 653 C C . SER A 1 82 ? 12.718 -3.697 -13.743 1.00 75.50 82 SER A C 1
ATOM 655 O O . SER A 1 82 ? 11.797 -3.154 -14.352 1.00 75.50 82 SER A O 1
ATOM 657 N N . GLU A 1 83 ? 13.213 -4.865 -14.127 1.00 87.5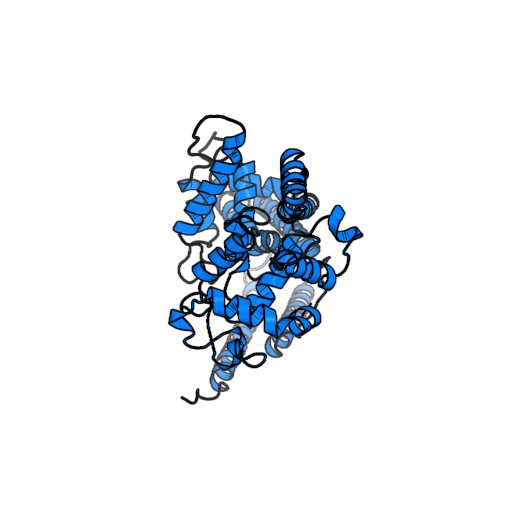0 83 GLU A N 1
ATOM 658 C CA . GLU A 1 83 ? 12.706 -5.687 -15.213 1.00 87.50 83 GLU A CA 1
ATOM 659 C C . GLU A 1 83 ? 12.255 -7.032 -14.644 1.00 87.50 83 GLU A C 1
ATOM 661 O O . GLU A 1 83 ? 12.929 -7.658 -13.822 1.00 87.50 83 GLU A O 1
ATOM 666 N N . MET A 1 84 ? 11.085 -7.469 -15.081 1.00 89.81 84 MET A N 1
ATOM 667 C CA . MET A 1 84 ? 10.394 -8.650 -14.595 1.00 89.81 84 MET A CA 1
ATOM 668 C C . MET A 1 84 ? 10.756 -9.858 -15.463 1.00 89.81 84 MET A C 1
ATOM 670 O O . MET A 1 84 ? 10.647 -9.798 -16.686 1.00 89.81 84 MET A O 1
ATOM 674 N N . ASP A 1 85 ? 11.202 -10.964 -14.864 1.00 90.75 85 ASP A N 1
ATOM 675 C CA . ASP A 1 85 ? 11.330 -12.220 -15.615 1.00 90.75 85 ASP A CA 1
ATOM 676 C C . ASP A 1 85 ? 9.969 -12.870 -15.873 1.00 90.75 85 ASP A C 1
ATOM 678 O O . ASP A 1 85 ? 8.926 -12.437 -15.384 1.00 90.75 85 ASP A O 1
ATOM 682 N N . TYR A 1 86 ? 9.992 -13.938 -16.665 1.00 89.75 86 TYR A N 1
ATOM 683 C CA . TYR A 1 86 ? 8.803 -14.698 -17.016 1.00 89.75 86 TYR A CA 1
ATOM 684 C C . TYR A 1 86 ? 8.051 -15.244 -15.789 1.00 89.75 86 TYR A C 1
ATOM 686 O O . TYR A 1 86 ? 6.825 -15.197 -15.756 1.00 89.75 86 TYR A O 1
ATOM 694 N N . ILE A 1 87 ? 8.756 -15.704 -14.749 1.00 89.62 87 ILE A N 1
ATOM 695 C CA . ILE A 1 87 ? 8.113 -16.216 -13.528 1.00 89.62 87 ILE A CA 1
ATOM 696 C C . ILE A 1 87 ? 7.458 -15.077 -12.741 1.00 89.62 87 ILE A C 1
ATOM 698 O O . ILE A 1 87 ? 6.304 -15.199 -12.329 1.00 89.62 87 ILE A O 1
ATOM 702 N N . GLY A 1 88 ? 8.150 -13.945 -12.599 1.00 88.50 88 GLY A N 1
ATOM 703 C CA . GLY A 1 88 ? 7.591 -12.726 -12.025 1.00 88.50 88 GLY A CA 1
ATOM 704 C C . GLY A 1 88 ? 6.362 -12.243 -12.792 1.00 88.50 88 GLY A C 1
ATOM 705 O O . GLY A 1 88 ? 5.370 -11.864 -12.175 1.00 88.50 88 GLY A O 1
ATOM 706 N N . PHE A 1 89 ? 6.369 -12.338 -14.123 1.00 91.75 89 PHE A N 1
ATOM 707 C CA . PHE A 1 89 ? 5.218 -12.006 -14.962 1.00 91.75 89 PHE A CA 1
ATOM 708 C C . PHE A 1 89 ? 4.010 -12.899 -14.667 1.00 91.75 89 PHE A C 1
ATOM 710 O O . PHE A 1 89 ? 2.920 -12.380 -14.424 1.00 91.75 89 PHE A O 1
ATOM 717 N N . LEU A 1 90 ? 4.200 -14.220 -14.617 1.00 89.62 90 LEU A N 1
ATOM 718 C CA . LEU A 1 90 ? 3.132 -15.166 -14.279 1.00 89.62 90 LEU A CA 1
ATOM 719 C C . LEU A 1 90 ? 2.561 -14.903 -12.879 1.00 89.62 90 LEU A C 1
ATOM 721 O O . LEU A 1 90 ? 1.343 -14.837 -12.706 1.00 89.62 90 LEU A O 1
ATOM 725 N N . ALA A 1 91 ? 3.429 -14.680 -11.889 1.00 88.25 91 ALA A N 1
ATOM 726 C CA . ALA A 1 91 ? 3.011 -14.345 -10.530 1.00 88.25 91 ALA A CA 1
ATOM 727 C C . ALA A 1 91 ? 2.230 -13.021 -10.479 1.00 88.25 91 ALA A C 1
ATOM 729 O O . ALA A 1 91 ? 1.241 -12.900 -9.756 1.00 88.25 91 ALA A O 1
ATOM 730 N N . THR A 1 92 ? 2.645 -12.034 -11.273 1.00 89.88 92 THR A N 1
ATOM 731 C CA . THR A 1 92 ? 1.995 -10.723 -11.348 1.00 89.88 92 THR A CA 1
ATOM 732 C C . THR A 1 92 ? 0.618 -10.812 -12.001 1.00 89.88 92 THR A C 1
ATOM 734 O O . THR A 1 92 ? -0.318 -10.182 -11.513 1.00 89.88 92 THR A O 1
ATOM 737 N N . LEU A 1 93 ? 0.451 -11.633 -13.043 1.00 89.12 93 LEU A N 1
ATOM 738 C CA . LEU A 1 93 ? -0.865 -11.925 -13.624 1.00 89.12 93 LEU A CA 1
ATOM 739 C C . LEU A 1 93 ? -1.789 -12.628 -12.625 1.00 89.12 93 LEU A C 1
ATOM 741 O O . LEU A 1 93 ? -2.955 -12.261 -12.518 1.00 89.12 93 LEU A O 1
ATOM 745 N N . GLY A 1 94 ? -1.268 -13.584 -11.854 1.00 86.94 94 GLY A N 1
ATOM 746 C CA . GLY A 1 94 ? -2.024 -14.240 -10.787 1.00 86.94 94 GLY A CA 1
ATOM 747 C C . GLY A 1 94 ? -2.543 -13.250 -9.740 1.00 86.94 94 GLY A C 1
ATOM 748 O O . GLY A 1 94 ? -3.733 -13.230 -9.429 1.00 86.94 94 GLY A O 1
ATOM 749 N N . LYS A 1 95 ? -1.667 -12.353 -9.270 1.00 88.25 95 LYS A N 1
ATOM 750 C CA . LYS A 1 95 ? -2.036 -11.269 -8.345 1.00 88.25 95 LYS A CA 1
ATOM 751 C C . LYS A 1 95 ? -3.034 -10.291 -8.967 1.00 88.25 95 LYS A C 1
ATOM 753 O O . LYS A 1 95 ? -3.957 -9.849 -8.291 1.00 88.25 95 LYS A O 1
ATOM 758 N N . ALA A 1 96 ? -2.880 -9.965 -10.251 1.00 89.38 96 ALA A N 1
ATOM 759 C CA . ALA A 1 96 ? -3.828 -9.116 -10.966 1.00 89.38 96 ALA A CA 1
ATOM 760 C C . ALA A 1 96 ? -5.218 -9.767 -11.041 1.00 89.38 96 ALA A C 1
ATOM 762 O O . ALA A 1 96 ? -6.209 -9.088 -10.800 1.00 89.38 96 ALA A O 1
ATOM 763 N N . ALA A 1 97 ? -5.299 -11.074 -11.308 1.00 89.31 97 ALA A N 1
ATOM 764 C CA . ALA A 1 97 ? -6.564 -11.806 -11.346 1.00 89.31 97 ALA A CA 1
ATOM 765 C C . ALA A 1 97 ? -7.277 -11.773 -9.991 1.00 89.31 97 ALA A C 1
ATOM 767 O O . ALA A 1 97 ? -8.460 -11.452 -9.923 1.00 89.31 97 ALA A O 1
ATOM 768 N N . GLN A 1 98 ? -6.543 -12.045 -8.910 1.00 88.38 98 GLN A N 1
ATOM 769 C CA . GLN A 1 98 ? -7.078 -11.961 -7.551 1.00 88.38 98 GLN A CA 1
ATOM 770 C C . GLN A 1 98 ? -7.587 -10.559 -7.231 1.00 88.38 98 GLN A C 1
ATOM 772 O O . GLN A 1 98 ? -8.669 -10.415 -6.679 1.00 88.38 98 GLN A O 1
ATOM 777 N N . LEU A 1 99 ? -6.827 -9.531 -7.612 1.00 85.38 99 LEU A N 1
ATOM 778 C CA . LEU A 1 99 ? -7.202 -8.142 -7.384 1.00 85.38 99 LEU A CA 1
ATOM 779 C C . LEU A 1 99 ? -8.490 -7.770 -8.133 1.00 85.38 99 LEU A C 1
ATOM 781 O O . LEU A 1 99 ? -9.403 -7.194 -7.544 1.00 85.38 99 LEU A O 1
ATOM 785 N N . ILE A 1 100 ? -8.565 -8.105 -9.422 1.00 86.25 100 ILE A N 1
ATOM 786 C CA . ILE A 1 100 ? -9.692 -7.767 -10.302 1.00 86.25 100 ILE A CA 1
ATOM 787 C C . ILE A 1 100 ? -10.967 -8.487 -9.862 1.00 86.25 100 ILE A C 1
ATOM 789 O O . ILE A 1 100 ? -12.024 -7.863 -9.791 1.00 86.25 100 ILE A O 1
ATOM 793 N N . PHE A 1 101 ? -10.863 -9.779 -9.556 1.00 86.12 101 PHE A N 1
ATOM 794 C CA . PHE A 1 101 ? -11.992 -10.645 -9.220 1.00 86.12 101 PHE A CA 1
ATOM 795 C C . PHE A 1 101 ? -12.073 -10.888 -7.709 1.00 86.12 101 PHE A C 1
ATOM 797 O O . PHE A 1 101 ? -12.195 -12.023 -7.250 1.00 86.12 101 PHE A O 1
ATOM 804 N N . SER A 1 102 ? -11.958 -9.811 -6.929 1.00 79.62 102 SER A N 1
ATOM 805 C CA . SER A 1 102 ? -12.159 -9.827 -5.478 1.00 79.62 102 SER A CA 1
ATOM 806 C C . SER A 1 102 ? -13.449 -9.109 -5.081 1.00 79.62 102 SER A C 1
ATOM 808 O O . SER A 1 102 ? -13.816 -8.065 -5.642 1.00 79.62 102 SER A O 1
ATOM 810 N N . GLY A 1 103 ? -14.120 -9.639 -4.063 1.00 76.50 103 GLY A N 1
ATOM 811 C CA . GLY A 1 103 ? -15.367 -9.102 -3.535 1.00 76.50 103 GLY A CA 1
ATOM 812 C C . GLY A 1 103 ? -16.483 -10.144 -3.566 1.00 76.50 103 GLY A C 1
ATOM 813 O O . GLY A 1 103 ? -16.397 -11.087 -4.353 1.00 76.50 103 GLY A O 1
ATOM 814 N N . PRO A 1 104 ? -17.538 -9.952 -2.757 1.00 72.62 104 PRO A N 1
ATOM 815 C CA . PRO A 1 104 ? -18.583 -10.951 -2.541 1.00 72.62 104 PRO A CA 1
ATOM 816 C C . PRO A 1 104 ? -19.186 -11.467 -3.851 1.00 72.62 104 PRO A C 1
ATOM 818 O O . PRO A 1 104 ? -19.384 -12.663 -4.025 1.00 72.62 104 PRO A O 1
ATOM 821 N N . GLU A 1 105 ? -19.388 -10.576 -4.825 1.00 75.81 105 GLU A N 1
ATOM 822 C CA . GLU A 1 105 ? -19.992 -10.922 -6.109 1.00 75.81 105 GLU A CA 1
ATOM 823 C C . GLU A 1 105 ? -19.149 -11.890 -6.959 1.00 75.81 105 GLU A C 1
ATOM 825 O O . GLU A 1 105 ? -19.697 -12.628 -7.781 1.00 75.81 105 GLU A O 1
ATOM 830 N N . TRP A 1 106 ? -17.828 -11.895 -6.757 1.00 83.00 106 TRP A N 1
ATOM 831 C CA . TRP A 1 106 ? -16.879 -12.767 -7.450 1.00 83.00 106 TRP A CA 1
ATOM 832 C C . TRP A 1 106 ? -16.450 -13.942 -6.584 1.00 83.00 106 TRP A C 1
ATOM 834 O O . TRP A 1 106 ? -16.247 -15.026 -7.115 1.00 83.00 106 TRP A O 1
ATOM 844 N N . ASP A 1 107 ? -16.316 -13.732 -5.277 1.00 80.94 107 ASP A N 1
ATOM 845 C CA . ASP A 1 107 ? -15.867 -14.740 -4.321 1.00 80.94 107 ASP A CA 1
ATOM 846 C C . ASP A 1 107 ? -16.898 -15.873 -4.189 1.00 80.94 107 ASP A C 1
ATOM 848 O O . ASP A 1 107 ? -16.507 -17.035 -4.099 1.00 80.94 107 ASP A O 1
ATOM 852 N N . ASP A 1 108 ? -18.197 -15.567 -4.299 1.00 81.31 108 ASP A N 1
ATOM 853 C CA . ASP A 1 108 ? -19.264 -16.578 -4.295 1.00 81.31 108 ASP A CA 1
ATOM 854 C C . ASP A 1 108 ? -19.309 -17.398 -5.599 1.00 81.31 108 ASP A C 1
ATOM 856 O O . ASP A 1 108 ? -19.571 -18.601 -5.582 1.00 81.31 108 ASP A O 1
ATOM 860 N N . GLN A 1 109 ? -19.056 -16.759 -6.749 1.00 78.06 109 GLN A N 1
ATOM 861 C CA . GLN A 1 109 ? -19.118 -17.409 -8.069 1.00 78.06 109 GLN A CA 1
ATOM 862 C C . GLN A 1 109 ? -17.813 -18.121 -8.449 1.00 78.06 109 GLN A C 1
ATOM 864 O O . GLN A 1 109 ? -17.835 -19.130 -9.153 1.00 78.06 109 GLN A O 1
ATOM 869 N N . TYR A 1 110 ? -16.679 -17.595 -7.990 1.00 85.50 110 TYR A N 1
ATOM 870 C CA . TYR A 1 110 ? -15.324 -18.048 -8.299 1.00 85.50 110 TYR A CA 1
ATOM 871 C C . TYR A 1 110 ? -14.502 -18.145 -7.001 1.00 85.50 110 TYR A C 1
ATOM 873 O O . TYR A 1 110 ? -13.554 -17.378 -6.803 1.00 85.50 110 TYR A O 1
ATOM 881 N N . PRO A 1 111 ? -14.836 -19.094 -6.107 1.00 81.00 111 PRO A N 1
ATOM 882 C CA . PRO A 1 111 ? -14.212 -19.195 -4.787 1.00 81.00 111 PRO A CA 1
ATOM 883 C C . PRO A 1 111 ? -12.729 -19.576 -4.847 1.00 81.00 111 PRO A C 1
ATOM 885 O O . PRO A 1 111 ? -11.975 -19.287 -3.919 1.00 81.00 111 PRO A O 1
ATOM 888 N N . ASN A 1 112 ? -12.278 -20.207 -5.936 1.00 88.25 112 ASN A N 1
ATOM 889 C CA . ASN A 1 112 ? -10.890 -20.630 -6.078 1.00 88.25 112 ASN A CA 1
ATOM 890 C C . ASN A 1 112 ? -10.063 -19.612 -6.868 1.00 88.25 112 ASN A C 1
ATOM 892 O O . ASN A 1 112 ? -10.444 -19.174 -7.954 1.00 88.25 112 ASN A O 1
ATOM 896 N N . ASP A 1 113 ? -8.835 -19.364 -6.410 1.00 85.12 113 ASP A N 1
ATOM 897 C CA . ASP A 1 113 ? -7.849 -18.543 -7.127 1.00 85.12 113 ASP A CA 1
ATOM 898 C C . ASP A 1 113 ? -7.597 -19.017 -8.565 1.00 85.12 113 ASP A C 1
ATOM 900 O O . ASP A 1 113 ? -7.368 -18.217 -9.472 1.00 85.12 113 ASP A O 1
ATOM 904 N N . ASN A 1 114 ? -7.645 -20.333 -8.782 1.00 86.44 114 ASN A N 1
ATOM 905 C CA . ASN A 1 114 ? -7.513 -20.937 -10.106 1.00 86.44 114 ASN A CA 1
ATOM 906 C C . ASN A 1 114 ? -8.607 -20.455 -11.063 1.00 86.44 114 ASN A C 1
ATOM 908 O O . ASN A 1 114 ? -8.318 -20.185 -12.227 1.00 86.44 114 ASN A O 1
ATOM 912 N N . ASP A 1 115 ? -9.837 -20.311 -10.576 1.00 84.62 115 ASP A N 1
ATOM 913 C CA . ASP A 1 115 ? -10.983 -19.925 -11.395 1.00 84.62 115 ASP A CA 1
ATOM 914 C C . ASP A 1 115 ? -10.923 -18.433 -11.737 1.00 84.62 115 ASP A C 1
ATOM 916 O O . ASP A 1 115 ? -11.164 -18.050 -12.880 1.00 84.62 115 ASP A O 1
ATOM 920 N N . LYS A 1 116 ? -10.447 -17.603 -10.802 1.00 87.25 116 LYS A N 1
ATOM 921 C CA . LYS A 1 116 ? -10.156 -16.181 -11.043 1.00 87.25 116 LYS A CA 1
ATOM 922 C C . LYS A 1 116 ? -9.052 -15.981 -12.079 1.00 87.25 116 LYS A C 1
ATOM 924 O O . LYS A 1 116 ? -9.168 -15.126 -12.956 1.00 87.25 116 LYS A O 1
ATOM 929 N N . VAL A 1 117 ? -7.987 -16.787 -12.024 1.00 85.12 117 VAL A N 1
ATOM 930 C CA . VAL A 1 117 ? -6.931 -16.765 -13.049 1.00 85.12 117 VAL A CA 1
ATOM 931 C C . VAL A 1 117 ? -7.472 -17.214 -14.402 1.00 85.12 117 VAL A C 1
ATOM 933 O O . VAL A 1 117 ? -7.215 -16.537 -15.392 1.00 85.12 117 VAL A O 1
ATOM 936 N N . ARG A 1 118 ? -8.264 -18.292 -14.467 1.00 84.12 118 ARG A N 1
ATOM 937 C CA . ARG A 1 118 ? -8.920 -18.716 -15.717 1.00 84.12 118 ARG A CA 1
ATOM 938 C C . ARG A 1 118 ? -9.798 -17.611 -16.295 1.00 84.12 118 ARG A C 1
ATOM 940 O O . ARG A 1 118 ? -9.751 -17.381 -17.498 1.00 84.12 118 ARG A O 1
ATOM 947 N N . LEU A 1 119 ? -10.531 -16.893 -15.448 1.00 83.88 119 LEU A N 1
ATOM 948 C CA . LEU A 1 119 ? -11.362 -15.766 -15.860 1.00 83.88 119 LEU A CA 1
ATOM 949 C C . LEU A 1 119 ? -10.523 -14.614 -16.437 1.00 83.88 119 LEU A C 1
ATOM 951 O O . LEU A 1 119 ? -10.888 -14.052 -17.469 1.00 83.88 119 LEU A O 1
ATOM 955 N N . LEU A 1 120 ? -9.361 -14.312 -15.841 1.00 86.62 120 LEU A N 1
ATOM 956 C CA . LEU A 1 120 ? -8.421 -13.331 -16.398 1.00 86.62 120 LEU A CA 1
ATOM 957 C C . LEU A 1 120 ? -7.854 -13.782 -17.750 1.00 86.62 120 LEU A C 1
ATOM 959 O O . LEU A 1 120 ? -7.771 -12.986 -18.680 1.00 86.62 120 LEU A O 1
ATOM 963 N N . LEU A 1 121 ? -7.457 -15.049 -17.877 1.00 83.44 121 LEU A N 1
ATOM 964 C CA . LEU A 1 121 ? -6.920 -15.585 -19.131 1.00 83.44 121 LEU A CA 1
ATOM 965 C C . LEU A 1 121 ? -7.976 -15.582 -20.239 1.00 83.44 121 LEU A C 1
ATOM 967 O O . LEU A 1 121 ? -7.678 -15.201 -21.368 1.00 83.44 121 LEU A O 1
ATOM 971 N N . LEU A 1 122 ? -9.218 -15.927 -19.897 1.00 81.12 122 LEU A N 1
ATOM 972 C CA . LEU A 1 122 ? -10.362 -15.860 -20.801 1.00 81.12 122 LEU A CA 1
ATOM 973 C C . LEU A 1 122 ? -10.653 -14.419 -21.250 1.00 81.12 122 LEU A C 1
ATOM 975 O O . LEU A 1 122 ? -11.088 -14.209 -22.380 1.00 81.12 122 LEU A O 1
ATOM 979 N N . TRP A 1 123 ? -10.390 -13.430 -20.392 1.00 77.75 123 TRP A N 1
ATOM 980 C CA . TRP A 1 123 ? -10.485 -12.009 -20.732 1.00 77.75 123 TRP A CA 1
ATOM 981 C C . TRP A 1 123 ? -9.374 -11.546 -21.682 1.00 77.75 123 TRP A C 1
ATOM 983 O O . TRP A 1 123 ? -9.603 -10.720 -22.563 1.00 77.75 123 TRP A O 1
ATOM 993 N N . MET A 1 124 ? -8.162 -12.074 -21.509 1.00 79.50 124 MET A N 1
ATOM 994 C CA . MET A 1 124 ? -7.022 -11.779 -22.379 1.00 79.50 124 MET A CA 1
ATOM 995 C C . MET A 1 124 ? -7.116 -12.475 -23.747 1.00 79.50 124 MET A C 1
ATOM 997 O O . MET A 1 124 ? -6.354 -12.145 -24.653 1.00 79.50 124 MET A O 1
ATOM 1001 N N . ASP A 1 125 ? -8.039 -13.418 -23.933 1.00 75.81 125 ASP A N 1
ATOM 1002 C CA . ASP A 1 125 ? -8.261 -14.062 -25.224 1.00 75.81 125 ASP A CA 1
ATOM 1003 C C . ASP A 1 125 ? -9.078 -13.161 -26.171 1.00 75.81 125 ASP A C 1
ATOM 1005 O O . ASP A 1 125 ? -10.307 -13.092 -26.108 1.00 75.81 125 ASP A O 1
ATOM 1009 N N . GLU A 1 126 ? -8.387 -12.502 -27.108 1.00 63.69 126 GLU A N 1
ATOM 1010 C CA . GLU A 1 126 ? -8.981 -11.654 -28.159 1.00 63.69 126 GLU A CA 1
ATOM 1011 C C . GLU A 1 126 ? -9.991 -12.417 -29.054 1.00 63.69 126 GLU A C 1
ATOM 1013 O O . GLU A 1 126 ? -10.833 -11.801 -29.722 1.00 63.69 126 GLU A O 1
ATOM 1018 N N . ASN A 1 127 ? -9.943 -13.755 -29.069 1.00 58.34 127 ASN A N 1
ATOM 1019 C CA . ASN A 1 127 ? -10.842 -14.604 -29.851 1.00 58.34 127 ASN A CA 1
ATOM 1020 C C . ASN A 1 127 ? -12.036 -15.140 -29.055 1.00 58.34 127 ASN A C 1
ATOM 1022 O O . ASN A 1 127 ? -12.957 -15.687 -29.669 1.00 58.34 127 ASN A O 1
ATOM 1026 N N . SER A 1 128 ? -12.070 -14.947 -27.734 1.00 50.25 128 SER A N 1
ATOM 1027 C CA . SER A 1 128 ? -13.146 -15.450 -26.884 1.00 50.25 128 SER A CA 1
ATOM 1028 C C . SER A 1 128 ? -14.488 -14.813 -27.253 1.00 50.25 128 SER A C 1
ATOM 1030 O O . SER A 1 128 ? -14.721 -13.611 -27.084 1.00 50.25 128 SER A O 1
ATOM 1032 N N . ALA A 1 129 ? -15.415 -15.640 -27.745 1.00 44.53 129 ALA A N 1
ATOM 1033 C CA . ALA A 1 129 ? -16.781 -15.226 -28.064 1.00 44.53 129 ALA A CA 1
ATOM 1034 C C . ALA A 1 129 ? -17.570 -14.782 -26.817 1.00 44.53 129 ALA A C 1
ATOM 1036 O O . ALA A 1 129 ? -18.538 -14.039 -26.942 1.00 44.53 129 ALA A O 1
ATOM 1037 N N . VAL A 1 130 ? -17.137 -15.203 -25.621 1.00 41.53 130 VAL A N 1
ATOM 1038 C CA . VAL A 1 130 ? -17.790 -14.908 -24.336 1.00 41.53 130 VAL A CA 1
ATOM 1039 C C . VAL A 1 130 ? -17.539 -13.462 -23.888 1.00 41.53 130 VAL A C 1
ATOM 1041 O O . VAL A 1 130 ? -18.390 -12.877 -23.221 1.00 41.53 130 VAL A O 1
ATOM 1044 N N . PHE A 1 131 ? -16.411 -12.851 -24.278 1.00 48.88 131 PHE A N 1
ATOM 1045 C CA . PHE A 1 131 ? -16.049 -11.482 -23.871 1.00 48.88 131 PHE A CA 1
ATOM 1046 C C . PHE A 1 131 ? -16.017 -10.446 -24.991 1.00 48.88 131 PHE A C 1
ATOM 1048 O O . PHE A 1 131 ? -16.057 -9.246 -24.691 1.00 48.88 131 PHE A O 1
ATOM 1055 N N . LYS A 1 132 ? -16.071 -10.858 -26.266 1.00 44.84 132 LYS A N 1
ATOM 1056 C CA . LYS A 1 132 ? -16.554 -9.972 -27.333 1.00 44.84 132 LYS A CA 1
ATOM 1057 C C . LYS A 1 132 ? -17.965 -9.510 -26.943 1.00 44.84 132 LYS A C 1
ATOM 1059 O O . LYS A 1 132 ? -18.914 -10.267 -27.080 1.00 44.84 132 LYS A O 1
ATOM 1064 N N . ASN A 1 133 ? -18.071 -8.280 -26.428 1.00 40.44 133 ASN A N 1
ATOM 1065 C CA . ASN A 1 133 ? -19.272 -7.542 -25.980 1.00 40.44 133 ASN A CA 1
ATOM 1066 C C . ASN A 1 133 ? -19.534 -7.459 -24.460 1.00 40.44 133 ASN A C 1
ATOM 1068 O O . ASN A 1 133 ? -20.094 -6.452 -24.031 1.00 40.44 133 ASN A O 1
ATOM 1072 N N . ASN A 1 134 ? -19.066 -8.393 -23.624 1.00 43.12 134 ASN A N 1
ATOM 1073 C CA . ASN A 1 134 ? -19.329 -8.349 -22.169 1.00 43.12 134 ASN A CA 1
ATOM 1074 C C . ASN A 1 134 ? -18.357 -7.467 -21.371 1.00 43.12 134 ASN A C 1
ATOM 1076 O O . ASN A 1 134 ? -18.639 -7.104 -20.228 1.00 43.12 134 ASN A O 1
ATOM 1080 N N . GLY A 1 135 ? -17.236 -7.055 -21.974 1.00 50.25 135 GLY A N 1
ATOM 1081 C CA . GLY A 1 135 ? -16.266 -6.221 -21.270 1.00 50.25 135 GLY A CA 1
ATOM 1082 C C . GLY A 1 135 ? -16.805 -4.846 -20.859 1.00 50.25 135 GLY A C 1
ATOM 1083 O O . GLY A 1 135 ? -16.435 -4.332 -19.808 1.00 50.25 135 GLY A O 1
ATOM 1084 N N . ARG A 1 136 ? -17.748 -4.278 -21.630 1.00 55.31 136 ARG A N 1
ATOM 1085 C CA . ARG A 1 136 ? -18.454 -3.044 -21.240 1.00 55.31 136 ARG A CA 1
ATOM 1086 C C . ARG A 1 136 ? -19.296 -3.246 -19.986 1.00 55.31 136 ARG A C 1
ATOM 1088 O O . ARG A 1 136 ? -19.152 -2.457 -19.066 1.00 55.31 136 ARG A O 1
ATOM 1095 N N . CYS A 1 137 ? -20.077 -4.324 -19.905 1.00 55.06 137 CYS A N 1
ATOM 1096 C CA . CYS A 1 137 ? -20.907 -4.618 -18.735 1.00 55.06 137 CYS A CA 1
ATOM 1097 C C . CYS A 1 137 ? -20.083 -4.756 -17.449 1.00 55.06 137 CYS A C 1
ATOM 1099 O O . CYS A 1 137 ? -20.535 -4.326 -16.396 1.00 55.06 137 CYS A O 1
ATOM 1101 N N . LEU A 1 138 ? -18.864 -5.297 -17.530 1.00 58.56 138 LEU A N 1
ATOM 1102 C CA . LEU A 1 138 ? -17.964 -5.451 -16.382 1.00 58.56 138 LEU A CA 1
ATOM 1103 C C . LEU A 1 138 ? -17.299 -4.119 -15.988 1.00 58.56 138 LEU A C 1
ATOM 1105 O O . LEU A 1 138 ? -17.242 -3.785 -14.806 1.00 58.56 138 LEU A O 1
ATOM 1109 N N . CYS A 1 139 ? -16.883 -3.306 -16.968 1.00 59.88 139 CYS A N 1
ATOM 1110 C CA . CYS A 1 139 ? -16.457 -1.924 -16.719 1.00 59.88 139 CYS A CA 1
ATOM 1111 C C . CYS A 1 139 ? -17.587 -1.081 -16.112 1.00 59.88 139 CYS A C 1
ATOM 1113 O O . CYS A 1 139 ? -17.335 -0.262 -15.234 1.00 59.88 139 CYS A O 1
ATOM 1115 N N . ASP A 1 140 ? -18.822 -1.275 -16.568 1.00 63.19 140 ASP A N 1
ATOM 1116 C CA . ASP A 1 140 ? -19.999 -0.566 -16.077 1.00 63.19 140 ASP A CA 1
ATOM 1117 C C . ASP A 1 140 ? -20.403 -1.071 -14.687 1.00 63.19 140 ASP A C 1
ATOM 1119 O O . ASP A 1 140 ? -20.741 -0.259 -13.833 1.00 63.19 140 ASP A O 1
ATOM 1123 N N . ALA A 1 141 ? -20.273 -2.372 -14.404 1.00 59.53 141 ALA A N 1
ATOM 1124 C CA . ALA A 1 141 ? -20.447 -2.942 -13.069 1.00 59.53 141 ALA A CA 1
ATOM 1125 C C . ALA A 1 141 ? -19.395 -2.411 -12.083 1.00 59.53 141 ALA A C 1
ATOM 1127 O O . ALA A 1 141 ? -19.744 -2.027 -10.970 1.00 59.53 141 ALA A O 1
ATOM 1128 N N . LYS A 1 142 ? -18.128 -2.296 -12.505 1.00 61.56 142 LYS A N 1
ATOM 1129 C CA . LYS A 1 142 ? -17.063 -1.673 -11.706 1.00 61.56 142 LYS A CA 1
ATOM 1130 C C . LYS A 1 142 ? -17.324 -0.182 -11.485 1.00 61.56 142 LYS A C 1
ATOM 1132 O O . LYS A 1 142 ? -17.288 0.268 -10.350 1.00 61.56 142 LYS A O 1
ATOM 1137 N N . LYS A 1 143 ? -17.686 0.576 -12.525 1.00 65.75 143 LYS A N 1
ATOM 1138 C CA . LYS A 1 143 ? -18.072 1.992 -12.388 1.00 65.75 143 LYS A CA 1
ATOM 1139 C C . LYS A 1 143 ? -19.292 2.173 -11.492 1.00 65.75 143 LYS A C 1
ATOM 1141 O O . LYS A 1 143 ? -19.341 3.135 -10.741 1.00 65.75 143 LYS A O 1
ATOM 1146 N N . GLN A 1 144 ? -20.270 1.269 -11.551 1.00 63.44 144 GLN A N 1
ATOM 1147 C CA . GLN A 1 144 ? -21.414 1.271 -10.641 1.00 63.44 144 GLN A CA 1
ATOM 1148 C C . GLN A 1 144 ? -21.006 0.907 -9.211 1.00 63.44 144 GLN A C 1
ATOM 1150 O O . GLN A 1 144 ? -21.558 1.491 -8.288 1.00 63.44 144 GLN A O 1
ATOM 1155 N N . ARG A 1 145 ? -20.047 -0.004 -9.006 1.00 58.28 145 ARG A N 1
ATOM 1156 C CA . ARG A 1 145 ? -19.463 -0.310 -7.688 1.00 58.28 145 ARG A CA 1
ATOM 1157 C C . ARG A 1 145 ? -18.753 0.917 -7.110 1.00 58.28 145 ARG A C 1
ATOM 1159 O O . ARG A 1 145 ? -19.079 1.331 -6.001 1.00 58.28 145 ARG A O 1
ATOM 1166 N N . ASP A 1 146 ? -17.896 1.550 -7.908 1.00 58.62 146 ASP A N 1
ATOM 1167 C CA . ASP A 1 146 ? -17.166 2.768 -7.549 1.00 58.62 146 ASP A CA 1
ATOM 1168 C C . ASP A 1 146 ? -18.131 3.951 -7.296 1.00 58.62 146 ASP A C 1
ATOM 1170 O O . ASP A 1 146 ? -17.944 4.717 -6.355 1.00 58.62 146 ASP A O 1
ATOM 1174 N N . ALA A 1 147 ? -19.211 4.075 -8.081 1.00 60.03 147 ALA A N 1
ATOM 1175 C CA . ALA A 1 147 ? -20.222 5.132 -7.944 1.00 60.03 147 ALA A CA 1
ATOM 1176 C C . ALA A 1 147 ? -21.224 4.903 -6.800 1.00 60.03 147 ALA A C 1
ATOM 1178 O O . ALA A 1 147 ? -21.752 5.866 -6.252 1.00 60.03 147 ALA A O 1
ATOM 1179 N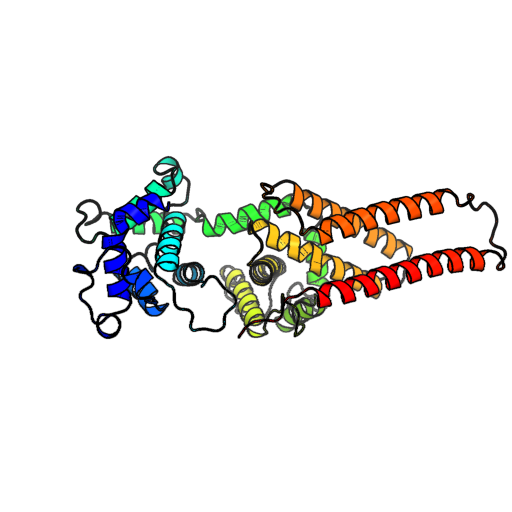 N . ARG A 1 148 ? -21.496 3.647 -6.421 1.00 51.81 148 ARG A N 1
ATOM 1180 C CA . ARG A 1 148 ? -22.333 3.313 -5.254 1.00 51.81 148 ARG A CA 1
ATOM 1181 C C . ARG A 1 148 ? -21.592 3.508 -3.930 1.00 51.81 148 ARG A C 1
ATOM 1183 O O . ARG A 1 148 ? -22.177 3.251 -2.884 1.00 51.81 148 ARG A O 1
ATOM 1190 N N . GLY A 1 149 ? -20.322 3.925 -3.965 1.00 47.41 149 GLY A N 1
ATOM 1191 C CA . GLY A 1 149 ? -19.500 4.087 -2.767 1.00 47.41 149 GLY A CA 1
ATOM 1192 C C . GLY A 1 149 ? -19.303 2.780 -1.999 1.00 47.41 149 GLY A C 1
ATOM 1193 O O . GLY A 1 149 ? -18.911 2.820 -0.838 1.00 47.41 149 GLY A O 1
ATOM 1194 N N . ILE A 1 150 ? -19.583 1.628 -2.624 1.00 48.81 150 ILE A N 1
ATOM 1195 C CA . ILE A 1 150 ? -19.311 0.323 -2.032 1.00 48.81 150 ILE A CA 1
ATOM 1196 C C . ILE A 1 150 ? -17.805 0.131 -2.188 1.00 48.81 150 ILE A C 1
ATOM 1198 O O . ILE A 1 150 ? -17.337 -0.018 -3.322 1.00 48.81 150 ILE A O 1
ATOM 1202 N N . PRO A 1 151 ? -17.028 0.183 -1.095 1.00 43.25 151 PRO A N 1
ATOM 1203 C CA . PRO A 1 151 ? -15.580 0.184 -1.183 1.00 43.25 151 PRO A CA 1
ATOM 1204 C C . PRO A 1 151 ? -15.118 -1.070 -1.931 1.00 43.25 151 PRO A C 1
ATOM 1206 O O . PRO A 1 151 ? -15.383 -2.206 -1.539 1.00 43.25 151 PRO A O 1
ATOM 1209 N N . THR A 1 152 ? -14.437 -0.877 -3.062 1.00 40.09 152 THR A N 1
ATOM 1210 C CA . THR A 1 152 ? -13.641 -1.938 -3.683 1.00 40.09 152 THR A CA 1
ATOM 1211 C C . THR A 1 152 ? -12.631 -2.458 -2.665 1.00 40.09 152 THR A C 1
ATOM 1213 O O . THR A 1 152 ? -12.068 -1.654 -1.926 1.00 40.09 152 THR A O 1
ATOM 1216 N N . ASN A 1 153 ? -12.380 -3.770 -2.642 1.00 45.16 153 ASN A N 1
ATOM 1217 C CA . ASN A 1 153 ? -11.572 -4.471 -1.630 1.00 45.16 153 ASN A CA 1
ATOM 1218 C C . ASN A 1 153 ? -10.146 -3.918 -1.389 1.00 45.16 153 ASN A C 1
ATOM 1220 O O . ASN A 1 153 ? -9.523 -4.254 -0.387 1.00 45.16 153 ASN A O 1
ATOM 1224 N N . ASP A 1 154 ? -9.650 -3.004 -2.225 1.00 41.12 154 ASP A N 1
ATOM 1225 C CA . ASP A 1 154 ? -8.430 -2.229 -1.954 1.00 41.12 154 ASP A CA 1
ATOM 1226 C C . ASP A 1 154 ? -8.590 -1.186 -0.831 1.00 41.12 154 ASP A C 1
ATOM 1228 O O . ASP A 1 154 ? -7.620 -0.876 -0.145 1.00 41.12 154 ASP A O 1
ATOM 1232 N N . ALA A 1 155 ? -9.799 -0.659 -0.620 1.00 39.19 155 ALA A N 1
ATOM 1233 C CA . ALA A 1 155 ? -10.143 0.186 0.525 1.00 39.19 155 ALA A CA 1
ATOM 1234 C C . ALA A 1 155 ? -10.598 -0.644 1.740 1.00 39.19 155 ALA A C 1
ATOM 1236 O O . ALA A 1 155 ? -10.436 -0.196 2.875 1.00 39.19 155 ALA A O 1
ATOM 1237 N N . VAL A 1 156 ? -11.101 -1.867 1.521 1.00 40.28 156 VAL A N 1
ATOM 1238 C CA . VAL A 1 156 ? -11.485 -2.800 2.599 1.00 40.28 156 VAL A CA 1
ATOM 1239 C C . VAL A 1 156 ? -10.250 -3.333 3.328 1.00 40.28 156 VAL A C 1
ATOM 1241 O O . VAL A 1 156 ? -10.264 -3.411 4.549 1.00 40.28 156 VAL A O 1
ATOM 1244 N N . SER A 1 157 ? -9.115 -3.511 2.638 1.00 39.75 157 SER A N 1
ATOM 1245 C CA . SER A 1 157 ? -7.834 -3.780 3.310 1.00 39.75 157 SER A CA 1
ATOM 1246 C C . SER A 1 157 ? -7.390 -2.662 4.263 1.00 39.75 157 SER A C 1
ATOM 1248 O O . SER A 1 157 ? -6.605 -2.947 5.154 1.00 39.75 157 SER A O 1
ATOM 1250 N N . PHE A 1 158 ? -7.833 -1.412 4.087 1.00 36.59 158 PHE A N 1
ATOM 1251 C CA . PHE A 1 158 ? -7.422 -0.289 4.943 1.00 36.59 158 PHE A CA 1
ATOM 1252 C C . PHE A 1 158 ? -8.479 0.068 6.003 1.00 36.59 158 PHE A C 1
ATOM 1254 O O . PHE A 1 158 ? -8.153 0.656 7.030 1.00 36.59 158 PHE A O 1
ATOM 1261 N N . THR A 1 159 ? -9.746 -0.294 5.776 1.00 37.22 159 THR A N 1
ATOM 1262 C CA . T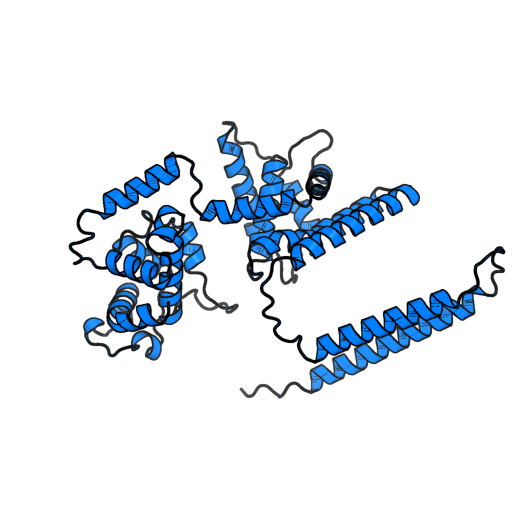HR A 1 159 ? -10.846 -0.076 6.732 1.00 37.22 159 THR A CA 1
ATOM 1263 C C . THR A 1 159 ? -11.031 -1.255 7.692 1.00 37.22 159 THR A C 1
ATOM 1265 O O . THR A 1 159 ? -11.244 -1.009 8.875 1.00 37.22 159 THR A O 1
ATOM 1268 N N . GLU A 1 160 ? -10.792 -2.505 7.275 1.00 40.78 160 GLU A N 1
ATOM 1269 C CA . GLU A 1 160 ? -10.639 -3.630 8.221 1.00 40.78 160 GLU A CA 1
ATOM 1270 C C . GLU A 1 160 ? -9.362 -3.491 9.083 1.00 40.78 160 GLU A C 1
ATOM 1272 O O . GLU A 1 160 ? -9.335 -3.928 10.236 1.00 40.78 160 GLU A O 1
ATOM 1277 N N . ASP A 1 161 ? -8.322 -2.814 8.568 1.00 44.34 161 ASP A N 1
ATOM 1278 C CA . ASP A 1 161 ? -7.122 -2.415 9.330 1.00 44.34 161 ASP A CA 1
ATOM 1279 C C . ASP A 1 161 ? -7.439 -1.370 10.418 1.00 44.34 161 ASP A C 1
ATOM 1281 O O . ASP A 1 161 ? -6.789 -1.346 11.467 1.00 44.34 161 ASP A O 1
ATOM 1285 N N . MET A 1 162 ? -8.469 -0.543 10.209 1.00 40.38 162 MET A N 1
ATOM 1286 C CA . MET A 1 162 ? -8.955 0.442 11.182 1.00 40.38 162 MET A CA 1
ATOM 1287 C C . MET A 1 162 ? -9.876 -0.171 12.244 1.00 40.38 162 MET A C 1
ATOM 1289 O O . MET A 1 162 ? -9.856 0.284 13.388 1.00 40.38 162 MET A O 1
ATOM 1293 N N . ASP A 1 163 ? -10.613 -1.241 11.932 1.00 43.03 163 ASP A N 1
ATOM 1294 C CA . ASP A 1 163 ? -11.406 -1.963 12.936 1.00 43.03 163 ASP A CA 1
ATOM 1295 C C . ASP A 1 163 ? -10.519 -2.637 13.998 1.00 43.03 163 ASP A C 1
ATOM 1297 O O . ASP A 1 163 ? -10.904 -2.720 15.161 1.00 43.03 163 ASP A O 1
ATOM 1301 N N . LEU A 1 164 ? -9.286 -3.048 13.671 1.00 48.81 164 LEU A N 1
ATOM 1302 C CA . LEU A 1 164 ? -8.312 -3.533 14.666 1.00 48.81 164 LEU A CA 1
ATOM 1303 C C . LEU A 1 164 ? -7.805 -2.423 15.599 1.00 48.81 164 LEU A C 1
ATOM 1305 O O . LEU A 1 164 ? -7.534 -2.687 16.772 1.00 48.81 164 LEU A O 1
ATOM 1309 N N . LEU A 1 165 ? -7.712 -1.188 15.101 1.00 47.66 165 LEU A N 1
ATOM 1310 C CA . LEU A 1 165 ? -7.383 -0.004 15.898 1.00 47.66 165 LEU A CA 1
ATOM 1311 C C . LEU A 1 165 ? -8.543 0.428 16.794 1.00 47.66 165 LEU A C 1
ATOM 1313 O O . LEU A 1 165 ? -8.302 0.867 17.916 1.00 47.66 165 LEU A O 1
ATOM 1317 N N . ALA A 1 166 ? -9.787 0.222 16.352 1.00 49.62 166 ALA A N 1
ATOM 1318 C CA . ALA A 1 166 ? -10.970 0.446 17.177 1.00 49.62 166 ALA A CA 1
ATOM 1319 C C . ALA A 1 166 ? -10.982 -0.434 18.445 1.00 49.62 166 ALA A C 1
ATOM 1321 O O . ALA A 1 166 ? -11.523 -0.025 19.466 1.00 49.62 166 ALA A O 1
ATOM 1322 N N . HIS A 1 167 ? -10.324 -1.604 18.426 1.00 50.53 167 HIS A N 1
ATOM 1323 C CA . HIS A 1 167 ? -10.189 -2.479 19.603 1.00 50.53 167 HIS A CA 1
ATOM 1324 C C . HIS A 1 167 ? -9.109 -2.019 20.594 1.00 50.53 167 HIS A C 1
ATOM 1326 O O . HIS A 1 167 ? -9.047 -2.524 21.716 1.00 50.53 167 HIS A O 1
ATOM 1332 N N . VAL A 1 168 ? -8.250 -1.074 20.201 1.00 63.47 168 VAL A N 1
ATOM 1333 C CA . VAL A 1 168 ? -7.291 -0.423 21.096 1.00 63.47 168 VAL A CA 1
ATOM 1334 C C . VAL A 1 168 ? -7.759 1.013 21.298 1.00 63.47 168 VAL A C 1
ATOM 1336 O O . VAL A 1 168 ? -7.100 1.961 20.879 1.00 63.47 168 VAL A O 1
ATOM 1339 N N . GLU A 1 169 ? -8.911 1.171 21.958 1.00 63.69 169 GLU A N 1
ATOM 1340 C CA . GLU A 1 169 ? -9.560 2.466 22.243 1.00 63.69 169 GLU A CA 1
ATOM 1341 C C . GLU A 1 169 ? -8.591 3.508 22.833 1.00 63.69 169 GLU A C 1
ATOM 1343 O O . GLU A 1 169 ? -8.751 4.712 22.645 1.00 63.69 169 GLU A O 1
ATOM 1348 N N . GLN A 1 170 ? -7.542 3.043 23.516 1.00 75.88 170 GLN A N 1
ATOM 1349 C CA . GLN A 1 170 ? -6.525 3.884 24.135 1.00 75.88 170 GLN A CA 1
ATOM 1350 C C . GLN A 1 170 ? -5.444 4.399 23.177 1.00 75.88 170 GLN A C 1
ATOM 1352 O O . GLN A 1 170 ? -4.700 5.281 23.581 1.00 75.88 170 GLN A O 1
ATOM 1357 N N . LEU A 1 171 ? -5.328 3.918 21.934 1.00 82.00 171 LEU A N 1
ATOM 1358 C CA . LEU A 1 171 ? -4.290 4.401 21.016 1.00 82.00 171 LEU A CA 1
ATOM 1359 C C . LEU A 1 171 ? -4.661 5.733 20.353 1.00 82.00 171 LEU A C 1
ATOM 1361 O O . LEU A 1 171 ? -3.797 6.588 20.179 1.00 82.00 171 LEU A O 1
ATOM 1365 N N . ALA A 1 172 ? -5.932 5.944 20.005 1.00 84.69 172 ALA A N 1
ATOM 1366 C CA . ALA A 1 172 ? -6.361 7.176 19.340 1.00 84.69 172 ALA A CA 1
ATOM 1367 C C . ALA A 1 172 ? -6.055 8.454 20.160 1.00 84.69 172 ALA A C 1
ATOM 1369 O O . ALA A 1 172 ? -5.466 9.374 19.586 1.00 84.69 172 ALA A O 1
ATOM 1370 N N . PRO A 1 173 ? -6.321 8.511 21.485 1.00 88.38 173 PRO A N 1
ATOM 1371 C CA . PRO A 1 173 ? -5.932 9.653 22.319 1.00 88.38 173 PRO A CA 1
ATOM 1372 C C . PRO A 1 173 ? -4.418 9.903 22.352 1.00 88.38 173 PRO A C 1
ATOM 1374 O O . PRO A 1 173 ? -3.966 11.043 22.443 1.00 88.38 173 PRO A O 1
ATOM 1377 N N . GLU A 1 174 ? -3.614 8.843 22.263 1.00 90.44 174 GLU A N 1
ATOM 1378 C CA . GLU A 1 174 ? -2.151 8.934 22.263 1.00 90.44 174 GLU A CA 1
ATOM 1379 C C . GLU A 1 174 ? -1.611 9.497 20.951 1.00 90.44 174 GLU A C 1
ATOM 1381 O O . GLU A 1 174 ? -0.706 10.334 20.946 1.00 90.44 174 GLU A O 1
ATOM 1386 N N . LEU A 1 175 ? -2.209 9.094 19.831 1.00 91.06 175 LEU A N 1
ATOM 1387 C CA . LEU A 1 175 ? -1.902 9.651 18.517 1.00 91.06 175 LEU A CA 1
ATOM 1388 C C . LEU A 1 175 ? -2.342 11.111 18.411 1.00 91.06 175 LEU A C 1
ATOM 1390 O O . LEU A 1 175 ? -1.637 11.917 17.805 1.00 91.06 175 LEU A O 1
ATOM 1394 N N . GLU A 1 176 ? -3.475 11.468 19.014 1.00 91.62 176 GLU A N 1
ATOM 1395 C CA . GLU A 1 176 ? -3.931 12.856 19.080 1.00 91.62 176 GLU A CA 1
ATOM 1396 C C . GLU A 1 176 ? -2.977 13.710 19.914 1.00 91.62 176 GLU A C 1
ATOM 1398 O O . GLU A 1 176 ? -2.606 14.811 19.506 1.00 91.62 176 GLU A O 1
ATOM 1403 N N . ARG A 1 177 ? -2.485 13.178 21.034 1.00 90.62 177 ARG A N 1
ATOM 1404 C CA . ARG A 1 177 ? -1.454 13.850 21.821 1.00 90.62 177 ARG A CA 1
ATOM 1405 C C . ARG A 1 177 ? -0.162 14.031 21.026 1.00 90.62 177 ARG A C 1
ATOM 1407 O O . ARG A 1 177 ? 0.396 15.127 21.041 1.00 90.62 177 ARG A O 1
ATOM 1414 N N . LEU A 1 178 ? 0.294 12.997 20.311 1.00 93.12 178 LEU A N 1
ATOM 1415 C CA . LEU A 1 178 ? 1.451 13.111 19.419 1.00 93.12 178 LEU A CA 1
ATOM 1416 C C . LEU A 1 178 ? 1.225 14.218 18.384 1.00 93.12 178 LEU A C 1
ATOM 1418 O O . LEU A 1 178 ? 2.078 15.079 18.206 1.00 93.12 178 LEU A O 1
ATOM 1422 N N . PH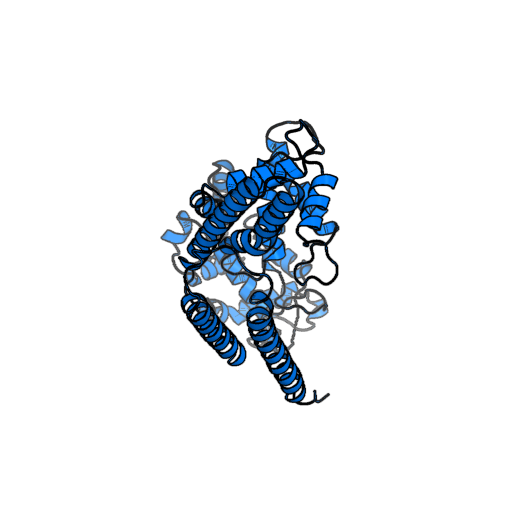E A 1 179 ? 0.060 14.241 17.741 1.00 94.06 179 PHE A N 1
ATOM 1423 C CA . PHE A 1 179 ? -0.302 15.276 16.777 1.00 94.06 179 PHE A CA 1
ATOM 1424 C C . PHE A 1 179 ? -0.243 16.684 17.387 1.00 94.06 179 PHE A C 1
ATOM 1426 O O . PHE A 1 179 ? 0.348 17.592 16.796 1.00 94.06 179 PHE A O 1
ATOM 1433 N N . GLN A 1 180 ? -0.805 16.864 18.584 1.00 92.69 180 GLN A N 1
ATOM 1434 C CA . GLN A 1 180 ? -0.832 18.145 19.292 1.00 92.69 180 GLN A CA 1
ATOM 1435 C C . GLN A 1 180 ? 0.565 18.642 19.692 1.00 92.69 180 GLN A C 1
ATOM 1437 O O . GLN A 1 180 ? 0.786 19.851 19.665 1.00 92.69 180 GLN A O 1
ATOM 1442 N N . LEU A 1 181 ? 1.517 17.749 19.999 1.00 91.44 181 LEU A N 1
ATOM 1443 C CA . LEU A 1 181 ? 2.907 18.127 20.313 1.00 91.44 181 LEU A CA 1
ATOM 1444 C C . LEU A 1 181 ? 3.590 18.880 19.162 1.00 91.44 181 LEU A C 1
ATOM 1446 O O . LEU A 1 181 ? 4.420 19.755 19.403 1.00 91.44 181 LEU A O 1
ATOM 1450 N N . TYR A 1 182 ? 3.220 18.563 17.921 1.00 93.62 182 TYR A N 1
ATOM 1451 C CA . TYR A 1 182 ? 3.809 19.145 16.711 1.00 93.62 182 TYR A CA 1
ATOM 1452 C C . TYR A 1 182 ? 2.918 20.204 16.048 1.00 93.62 182 TYR A C 1
ATOM 1454 O O . TYR A 1 182 ? 3.333 20.861 15.084 1.00 93.62 182 TYR A O 1
ATOM 1462 N N . CYS A 1 183 ? 1.702 20.406 16.557 1.00 92.75 183 CYS A N 1
ATOM 1463 C CA . CYS A 1 183 ? 0.857 21.521 16.157 1.00 92.75 183 CYS A CA 1
ATOM 1464 C C . CYS A 1 183 ? 1.349 22.824 16.792 1.00 92.75 183 CYS A C 1
ATOM 1466 O O . CYS A 1 183 ? 1.822 22.871 17.927 1.00 92.75 183 CYS A O 1
ATOM 1468 N N . THR A 1 184 ? 1.212 23.927 16.060 1.00 83.00 184 THR A N 1
ATOM 1469 C CA . THR A 1 184 ? 1.465 25.257 16.619 1.00 83.00 184 THR A CA 1
ATOM 1470 C C . THR A 1 184 ? 0.460 25.522 17.748 1.00 83.00 184 THR A C 1
ATOM 1472 O O . THR A 1 184 ? -0.715 25.182 17.611 1.00 83.00 184 THR A O 1
ATOM 1475 N N . ARG A 1 185 ? 0.897 26.113 18.871 1.00 78.31 185 ARG A N 1
ATOM 1476 C CA . ARG A 1 185 ? 0.032 26.351 20.046 1.00 78.31 185 ARG A CA 1
ATOM 1477 C C . ARG A 1 185 ? -1.287 27.019 19.639 1.00 78.31 185 ARG A C 1
ATOM 1479 O O . ARG A 1 185 ? -1.269 28.088 19.042 1.00 78.31 185 ARG A O 1
ATOM 1486 N N . GLY A 1 186 ? -2.411 26.390 19.988 1.00 74.50 186 GLY A N 1
ATOM 1487 C CA . GLY A 1 186 ? -3.758 26.889 19.685 1.00 74.50 186 GLY A CA 1
ATOM 1488 C C . GLY A 1 186 ? -4.299 26.527 18.296 1.00 74.50 186 GLY A C 1
ATOM 1489 O O . GLY A 1 186 ? -5.425 26.902 17.983 1.00 74.50 186 GLY A O 1
ATOM 1490 N N . HIS A 1 187 ? -3.547 25.789 17.475 1.00 82.25 187 HIS A N 1
ATOM 1491 C CA . HIS A 1 187 ? -3.993 25.330 16.160 1.00 82.25 187 HIS A CA 1
ATOM 1492 C C . HIS A 1 187 ? -4.342 23.837 16.168 1.00 82.25 187 HIS A C 1
ATOM 1494 O O . HIS A 1 187 ? -3.646 23.027 16.772 1.00 82.25 187 HIS A O 1
ATOM 1500 N N . SER A 1 188 ? -5.392 23.468 15.433 1.00 87.31 188 SER A N 1
ATOM 1501 C CA . SER A 1 188 ? -5.854 22.083 15.234 1.00 87.31 188 SER A CA 1
ATOM 1502 C C . SER A 1 188 ? -5.340 21.456 13.929 1.00 87.31 188 SER A C 1
ATOM 1504 O O . SER A 1 188 ? -5.898 20.479 13.428 1.00 87.31 188 SER A O 1
ATOM 1506 N N . SER A 1 189 ? -4.291 22.038 13.342 1.00 90.75 189 SER A N 1
ATOM 1507 C CA . SER A 1 189 ? -3.744 21.601 12.060 1.00 90.75 189 SER A CA 1
ATOM 1508 C C . SER A 1 189 ? -2.221 21.619 12.051 1.00 90.75 189 SER A C 1
ATOM 1510 O O . SER A 1 189 ? -1.606 22.546 12.580 1.00 90.75 189 SER A O 1
ATOM 1512 N N . MET A 1 190 ? -1.630 20.640 11.376 1.00 93.31 190 MET A N 1
ATOM 1513 C CA . MET A 1 190 ? -0.189 20.439 11.275 1.00 93.31 190 MET A CA 1
ATOM 1514 C C . MET A 1 190 ? 0.336 20.886 9.905 1.00 93.31 190 MET A C 1
ATOM 1516 O O . MET A 1 190 ? -0.274 20.610 8.875 1.00 93.31 190 MET A O 1
ATOM 1520 N N . SER A 1 191 ? 1.473 21.582 9.875 1.00 93.38 191 SER A N 1
ATOM 1521 C CA . SER A 1 191 ? 2.153 21.972 8.628 1.00 93.38 191 SER A CA 1
ATOM 1522 C C . SER A 1 191 ? 3.038 20.843 8.073 1.00 93.38 191 SER A C 1
ATOM 1524 O O . SER A 1 191 ? 3.370 19.914 8.808 1.00 93.38 191 SER A O 1
ATOM 1526 N N . ASN A 1 192 ? 3.485 20.937 6.810 1.00 92.50 192 ASN A N 1
ATOM 1527 C CA . ASN A 1 192 ? 4.447 19.964 6.251 1.00 92.50 192 ASN A CA 1
ATOM 1528 C C . ASN A 1 192 ? 5.732 19.915 7.088 1.00 92.50 192 ASN A C 1
ATOM 1530 O O . ASN A 1 192 ? 6.224 18.850 7.439 1.00 92.50 192 ASN A O 1
ATOM 1534 N N . LEU A 1 193 ? 6.239 21.089 7.472 1.00 92.00 193 LEU A N 1
ATOM 1535 C CA . LEU A 1 193 ? 7.457 21.192 8.266 1.00 92.00 193 LEU A CA 1
ATOM 1536 C C . LEU A 1 193 ? 7.291 20.497 9.626 1.00 92.00 193 LEU A C 1
ATOM 1538 O O . LEU A 1 193 ? 8.143 19.703 10.013 1.00 92.00 193 LEU A O 1
ATOM 1542 N N . SER A 1 194 ? 6.167 20.731 10.310 1.00 94.00 194 SER A N 1
ATOM 1543 C CA . SER A 1 194 ? 5.825 20.055 11.569 1.00 94.00 194 SER A CA 1
ATOM 1544 C C . SER A 1 194 ? 5.733 18.535 11.413 1.00 94.00 194 SER A C 1
ATOM 1546 O O . SER A 1 194 ? 6.223 17.803 12.267 1.00 94.00 194 SER A O 1
ATOM 1548 N N . PHE A 1 195 ? 5.138 18.058 10.317 1.00 93.94 195 PHE A N 1
ATOM 1549 C CA . PHE A 1 195 ? 5.035 16.630 10.022 1.00 93.94 195 PHE A CA 1
ATOM 1550 C C . PHE A 1 195 ? 6.412 15.995 9.798 1.00 93.94 195 PHE A C 1
ATOM 1552 O O . PHE A 1 195 ? 6.725 14.967 10.391 1.00 93.94 195 PHE A O 1
ATOM 1559 N N . VAL A 1 196 ? 7.274 16.643 9.011 1.00 92.50 196 VAL A N 1
ATOM 1560 C CA . VAL A 1 196 ? 8.655 16.191 8.784 1.00 92.50 196 VAL A CA 1
ATOM 1561 C C . VAL A 1 196 ? 9.464 16.182 10.084 1.00 92.50 196 VAL A C 1
ATOM 1563 O O . VAL A 1 196 ? 10.241 15.255 10.308 1.00 92.50 196 VAL A O 1
ATOM 1566 N N . HIS A 1 197 ? 9.286 17.183 10.953 1.00 92.62 197 HIS A N 1
ATOM 1567 C CA . HIS A 1 197 ? 9.905 17.189 12.282 1.00 92.62 197 HIS A CA 1
ATOM 1568 C C . HIS A 1 197 ? 9.417 16.025 13.143 1.00 92.62 197 HIS A C 1
ATOM 1570 O O . HIS A 1 197 ? 10.244 15.327 13.715 1.00 92.62 197 HIS A O 1
ATOM 1576 N N . CYS A 1 198 ? 8.111 15.755 13.155 1.00 94.12 198 CYS A N 1
ATOM 1577 C CA . CYS A 1 198 ? 7.549 14.602 13.852 1.00 94.12 198 CYS A CA 1
ATOM 1578 C C . CYS A 1 198 ? 8.199 13.292 13.386 1.00 94.12 198 CYS A C 1
ATOM 1580 O O . CYS A 1 198 ? 8.744 12.558 14.202 1.00 94.12 198 CYS A O 1
ATOM 1582 N N . LEU A 1 199 ? 8.240 13.023 12.075 1.00 93.75 199 LEU A N 1
ATOM 1583 C CA . LEU A 1 199 ? 8.856 11.795 11.550 1.00 93.75 199 LEU A CA 1
ATOM 1584 C C . LEU A 1 199 ? 10.361 11.703 11.842 1.00 93.75 199 LEU A C 1
ATOM 1586 O O . LEU A 1 199 ? 10.895 10.608 12.019 1.00 93.75 199 LEU A O 1
ATOM 1590 N N . ARG A 1 200 ? 11.050 12.846 11.904 1.00 91.38 200 ARG A N 1
ATOM 1591 C CA . ARG A 1 200 ? 12.467 12.900 12.270 1.00 91.38 200 ARG A CA 1
ATOM 1592 C C . ARG A 1 200 ? 12.688 12.538 13.730 1.00 91.38 200 ARG A C 1
ATOM 1594 O O . ARG A 1 200 ? 13.572 11.737 13.996 1.00 91.38 200 ARG A O 1
ATOM 1601 N N . ASP A 1 201 ? 11.886 13.085 14.632 1.00 90.56 201 ASP A N 1
ATOM 1602 C CA . ASP A 1 201 ? 11.973 12.794 16.065 1.00 90.56 201 ASP A CA 1
ATOM 1603 C C . ASP A 1 201 ? 11.548 11.351 16.377 1.00 90.56 201 ASP A C 1
ATOM 1605 O O . ASP A 1 201 ? 12.052 10.741 17.313 1.00 90.56 201 ASP A O 1
ATOM 1609 N N . LEU A 1 202 ? 10.691 10.759 15.535 1.00 91.12 202 LEU A N 1
ATOM 1610 C CA . LEU A 1 202 ? 10.429 9.318 15.534 1.00 91.12 202 LEU A CA 1
ATOM 1611 C C . LEU A 1 202 ? 11.635 8.484 15.052 1.00 91.12 202 LEU A C 1
ATOM 1613 O O . LEU A 1 202 ? 11.551 7.264 15.052 1.00 91.12 202 LEU A O 1
ATOM 1617 N N . GLY A 1 203 ? 12.735 9.087 14.592 1.00 89.25 203 GLY A N 1
ATOM 1618 C CA . GLY A 1 203 ? 13.910 8.372 14.077 1.00 89.25 203 GLY A CA 1
ATOM 1619 C C . GLY A 1 203 ? 13.721 7.761 12.682 1.00 89.25 203 GLY A C 1
ATOM 1620 O O . GLY A 1 203 ? 14.559 6.991 12.213 1.00 89.25 203 GLY A O 1
ATOM 1621 N N . LEU A 1 204 ? 12.636 8.100 11.975 1.00 89.62 204 LEU A N 1
ATOM 1622 C CA . LEU A 1 204 ? 12.336 7.544 10.647 1.00 89.62 204 LEU A CA 1
ATOM 1623 C C . LEU A 1 204 ? 13.140 8.216 9.525 1.00 89.62 204 LEU A C 1
ATOM 1625 O O . LEU A 1 204 ? 13.184 7.709 8.408 1.00 89.62 204 LEU A O 1
ATOM 1629 N N . CYS A 1 205 ? 13.800 9.338 9.814 1.00 87.12 205 CYS A N 1
ATOM 1630 C CA . CYS A 1 205 ? 14.545 10.135 8.833 1.00 87.12 205 CYS A CA 1
ATOM 1631 C C . CYS A 1 205 ? 16.069 9.963 8.937 1.00 87.12 205 CYS A C 1
ATOM 1633 O O . CYS A 1 205 ? 16.809 10.627 8.212 1.00 87.12 205 CYS A O 1
ATOM 1635 N N . GLU A 1 206 ? 16.565 9.112 9.837 1.00 83.00 206 GLU A N 1
ATOM 1636 C CA . GLU A 1 206 ? 18.004 8.965 10.070 1.00 83.00 206 GLU A CA 1
ATOM 1637 C C . GLU A 1 206 ? 18.677 8.171 8.946 1.00 83.00 206 GLU A C 1
ATOM 1639 O O . GLU A 1 206 ? 18.221 7.092 8.551 1.00 83.00 206 GLU A O 1
ATOM 1644 N N . ALA A 1 207 ? 19.764 8.719 8.401 1.00 72.75 207 ALA A N 1
ATOM 1645 C CA . ALA A 1 207 ? 20.537 8.063 7.355 1.00 72.75 207 ALA A CA 1
ATOM 1646 C C . ALA A 1 207 ? 21.231 6.817 7.928 1.00 72.75 207 ALA A C 1
ATOM 1648 O O . ALA A 1 207 ? 21.995 6.911 8.884 1.00 72.75 207 ALA A O 1
ATOM 1649 N N . GLY A 1 208 ? 20.965 5.650 7.335 1.00 72.50 208 GLY A N 1
ATOM 1650 C CA . GLY A 1 208 ? 21.499 4.361 7.795 1.00 72.50 208 GLY A CA 1
ATOM 1651 C C . GLY A 1 208 ? 20.503 3.505 8.579 1.00 72.50 208 GLY A C 1
ATOM 1652 O O . GLY A 1 208 ? 20.767 2.321 8.784 1.00 72.50 208 GLY A O 1
ATOM 1653 N N . SER A 1 209 ? 19.335 4.046 8.941 1.00 77.25 209 SER A N 1
ATOM 1654 C CA . SER A 1 209 ? 18.228 3.220 9.420 1.00 77.25 209 SER A CA 1
ATOM 1655 C C . SER A 1 209 ? 17.741 2.304 8.285 1.00 77.25 209 SER A C 1
ATOM 1657 O O . SER A 1 209 ? 17.501 2.789 7.175 1.00 77.25 209 SER A O 1
ATOM 1659 N N . PRO A 1 210 ? 17.525 0.994 8.524 1.00 69.50 210 PRO A N 1
ATOM 1660 C CA . PRO A 1 210 ? 16.953 0.083 7.523 1.00 69.50 210 PRO A CA 1
ATOM 1661 C C . PRO A 1 210 ? 15.526 0.478 7.107 1.00 69.50 210 PRO A C 1
ATOM 1663 O O . PRO A 1 210 ? 14.973 -0.067 6.156 1.00 69.50 210 PRO A O 1
ATOM 1666 N N . ARG A 1 211 ? 14.932 1.422 7.837 1.00 81.25 211 ARG A N 1
ATOM 1667 C CA . ARG A 1 211 ? 13.561 1.912 7.717 1.00 81.25 211 ARG A CA 1
ATOM 1668 C C . ARG A 1 211 ? 13.508 3.412 7.416 1.00 81.25 211 ARG A C 1
ATOM 1670 O O . ARG A 1 211 ? 12.531 4.081 7.734 1.00 81.25 211 ARG A O 1
ATOM 1677 N N . HIS A 1 212 ? 14.581 3.925 6.817 1.00 86.19 212 HIS A N 1
ATOM 1678 C CA . HIS A 1 212 ? 14.724 5.322 6.436 1.00 86.19 212 HIS A CA 1
ATOM 1679 C C . HIS A 1 212 ? 13.654 5.754 5.422 1.00 86.19 212 HIS A C 1
ATOM 1681 O O . HIS A 1 212 ? 13.532 5.172 4.342 1.00 86.19 212 HIS A O 1
ATOM 1687 N N . LEU A 1 213 ? 12.928 6.820 5.752 1.00 88.56 213 LEU A N 1
ATOM 1688 C CA . LEU A 1 213 ? 12.060 7.547 4.836 1.00 88.56 213 LEU A CA 1
ATOM 1689 C C . LEU A 1 213 ? 12.827 8.697 4.196 1.00 88.56 213 LEU A C 1
ATOM 1691 O O . LEU A 1 213 ? 13.322 9.597 4.879 1.00 88.56 213 LEU A O 1
ATOM 1695 N N . SER A 1 214 ? 12.877 8.692 2.864 1.00 89.19 214 SER A N 1
ATOM 1696 C CA . SER A 1 214 ? 13.479 9.796 2.126 1.00 89.19 214 SER A CA 1
ATOM 1697 C C . SER A 1 214 ? 12.625 11.063 2.240 1.00 89.19 214 SER A C 1
ATOM 1699 O O . SER A 1 214 ? 11.409 11.011 2.446 1.00 89.19 214 SER A O 1
ATOM 1701 N N . THR A 1 215 ? 13.245 12.227 2.037 1.00 87.12 215 THR A N 1
ATOM 1702 C CA . THR A 1 215 ? 12.526 13.511 1.949 1.00 87.12 215 THR A CA 1
ATOM 1703 C C . THR A 1 215 ? 11.438 13.495 0.881 1.00 87.12 215 THR A C 1
ATOM 1705 O O . THR A 1 215 ? 10.347 14.015 1.103 1.00 87.12 215 THR A O 1
ATOM 1708 N N . VAL A 1 216 ? 11.701 12.817 -0.237 1.00 87.25 216 VAL A N 1
ATOM 1709 C CA . VAL A 1 216 ? 10.738 12.639 -1.326 1.00 87.25 216 VAL A CA 1
ATOM 1710 C C . VAL A 1 216 ? 9.538 11.801 -0.878 1.00 87.25 216 VAL A C 1
ATOM 1712 O O . VAL A 1 216 ? 8.404 12.170 -1.177 1.00 87.25 216 VAL A O 1
ATOM 1715 N N . ASP A 1 217 ? 9.752 10.702 -0.145 1.00 86.00 217 ASP A N 1
ATOM 1716 C CA . ASP A 1 217 ? 8.650 9.880 0.376 1.00 86.00 217 ASP A CA 1
ATOM 1717 C C . ASP A 1 217 ? 7.770 10.688 1.342 1.00 86.00 217 ASP A C 1
ATOM 1719 O O . ASP A 1 217 ? 6.544 10.628 1.250 1.00 86.00 217 ASP A O 1
ATOM 1723 N N . MET A 1 218 ? 8.376 11.489 2.225 1.00 90.62 218 MET A N 1
ATOM 1724 C CA . MET A 1 218 ? 7.638 12.340 3.166 1.00 90.62 218 MET A CA 1
ATOM 1725 C C . MET A 1 218 ? 6.768 13.379 2.452 1.00 90.62 218 MET A C 1
ATOM 1727 O O . MET A 1 218 ? 5.591 13.518 2.785 1.00 90.62 218 MET A O 1
ATOM 1731 N N . ASP A 1 219 ? 7.305 14.057 1.434 1.00 84.94 219 ASP A N 1
ATOM 1732 C CA . ASP A 1 219 ? 6.543 15.028 0.641 1.00 84.94 219 ASP A CA 1
ATOM 1733 C C . ASP A 1 219 ? 5.393 14.364 -0.132 1.00 84.94 219 ASP A C 1
ATOM 1735 O O . ASP A 1 219 ? 4.297 14.926 -0.231 1.00 84.94 219 ASP A O 1
ATOM 1739 N N . ILE A 1 220 ? 5.609 13.152 -0.659 1.00 84.38 220 ILE A N 1
ATOM 1740 C CA . ILE A 1 220 ? 4.557 12.365 -1.317 1.00 84.38 220 ILE A CA 1
ATOM 1741 C C . ILE A 1 220 ? 3.448 12.022 -0.319 1.00 84.38 220 ILE A C 1
ATOM 1743 O O . ILE A 1 220 ? 2.276 12.253 -0.626 1.00 84.38 220 ILE A O 1
ATOM 1747 N N . ILE A 1 221 ? 3.797 11.516 0.866 1.00 89.44 221 ILE A N 1
ATOM 1748 C CA . ILE A 1 221 ? 2.834 11.155 1.915 1.00 89.44 221 ILE A CA 1
ATOM 1749 C C . ILE A 1 221 ? 2.046 12.393 2.357 1.00 89.44 221 ILE A C 1
ATOM 1751 O O . ILE A 1 221 ? 0.815 12.371 2.360 1.00 89.44 221 ILE A O 1
ATOM 1755 N N . PHE A 1 222 ? 2.722 13.510 2.635 1.00 89.19 222 PHE A N 1
ATOM 1756 C CA . PHE A 1 222 ? 2.057 14.745 3.048 1.00 89.19 222 PHE A CA 1
ATOM 1757 C C . PHE A 1 222 ? 1.120 15.287 1.959 1.00 89.19 222 PHE A C 1
ATOM 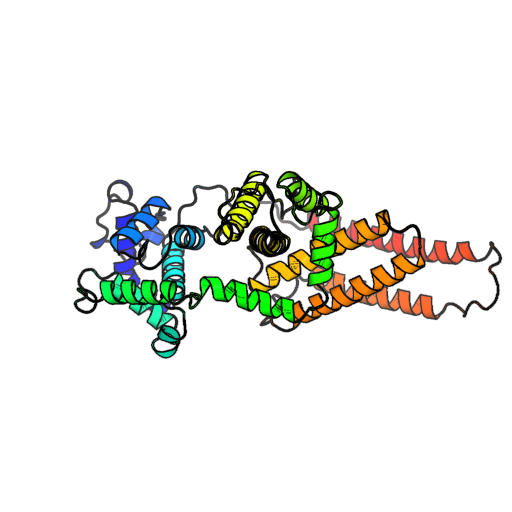1759 O O . PHE A 1 222 ? -0.001 15.727 2.234 1.00 89.19 222 PHE A O 1
ATOM 1766 N N . ARG A 1 223 ? 1.531 15.208 0.686 1.00 87.00 223 ARG A N 1
ATOM 1767 C CA . ARG A 1 223 ? 0.669 15.566 -0.446 1.00 87.00 223 ARG A CA 1
ATOM 1768 C C . ARG A 1 223 ? -0.554 14.655 -0.538 1.00 87.00 223 ARG A C 1
ATOM 1770 O O . ARG A 1 223 ? -1.643 15.161 -0.803 1.00 87.00 223 ARG A O 1
ATOM 1777 N N . GLN A 1 224 ? -0.399 13.350 -0.319 1.00 85.31 224 GLN A N 1
ATOM 1778 C CA . GLN A 1 224 ? -1.514 12.398 -0.313 1.00 85.31 224 GLN A CA 1
ATOM 1779 C C . GLN A 1 224 ? -2.512 12.710 0.807 1.00 85.31 224 GLN A C 1
ATOM 1781 O O . GLN A 1 224 ? -3.710 12.783 0.539 1.00 85.31 224 GLN A O 1
ATOM 1786 N N . MET A 1 225 ? -2.025 13.000 2.016 1.00 87.88 225 MET A N 1
ATOM 1787 C CA . MET A 1 225 ? -2.853 13.422 3.153 1.00 87.88 225 MET A CA 1
ATOM 1788 C C . MET A 1 225 ? -3.672 14.677 2.824 1.00 87.88 225 MET A C 1
ATOM 1790 O O . MET A 1 225 ? -4.877 14.724 3.074 1.00 87.88 225 MET A O 1
ATOM 1794 N N . ARG A 1 226 ? -3.041 15.677 2.194 1.00 86.56 226 ARG A N 1
ATOM 1795 C CA . ARG A 1 226 ? -3.728 16.895 1.740 1.00 86.56 226 ARG A CA 1
ATOM 1796 C C . ARG A 1 226 ? -4.797 16.614 0.690 1.00 86.56 226 ARG A C 1
ATOM 1798 O O . ARG A 1 226 ? -5.891 17.156 0.796 1.00 86.56 226 ARG A O 1
ATOM 1805 N N . CYS A 1 227 ? -4.485 15.788 -0.310 1.00 82.12 227 CYS A N 1
ATOM 1806 C CA . CYS A 1 227 ? -5.424 15.460 -1.386 1.00 82.12 227 CYS A CA 1
ATOM 1807 C C . CYS A 1 227 ? -6.663 14.732 -0.848 1.00 82.12 227 CYS A C 1
ATOM 1809 O O . CYS A 1 227 ? -7.775 15.030 -1.280 1.00 82.12 227 CYS A O 1
ATOM 1811 N N . ALA A 1 228 ? -6.479 13.827 0.119 1.00 77.69 228 ALA A N 1
ATOM 1812 C CA . ALA A 1 228 ? -7.579 13.126 0.774 1.00 77.69 228 ALA A CA 1
ATOM 1813 C C . ALA A 1 228 ? -8.499 14.094 1.545 1.00 77.69 228 ALA A C 1
ATOM 1815 O O . ALA A 1 228 ? -9.719 14.001 1.433 1.00 77.69 228 ALA A O 1
ATOM 1816 N N . GLN A 1 229 ? -7.920 15.071 2.253 1.00 78.19 229 GLN A N 1
ATOM 1817 C CA . GLN A 1 229 ? -8.666 16.069 3.027 1.00 78.19 229 GLN A CA 1
ATOM 1818 C C . GLN A 1 229 ? -9.402 17.107 2.159 1.00 78.19 229 GLN A C 1
ATOM 1820 O O . GLN A 1 229 ? -10.464 17.591 2.539 1.00 78.19 229 GLN A O 1
ATOM 1825 N N . SER A 1 230 ? -8.853 17.475 0.998 1.00 65.31 230 SER A N 1
ATOM 1826 C CA . SER A 1 230 ? -9.413 18.528 0.133 1.00 65.31 230 SER A CA 1
ATOM 1827 C C . SER A 1 230 ? -10.707 18.153 -0.599 1.00 65.31 230 SER A C 1
ATOM 1829 O O . SER A 1 230 ? -11.268 18.996 -1.293 1.00 65.31 230 SER A O 1
ATOM 1831 N N . SER A 1 231 ? -11.182 16.913 -0.461 1.00 60.53 231 SER A N 1
ATOM 1832 C CA . SER A 1 231 ? -12.459 16.484 -1.040 1.00 60.53 231 SER A CA 1
ATOM 1833 C C . SER A 1 231 ? -13.672 17.191 -0.413 1.00 60.53 231 SER A C 1
ATOM 1835 O O . SER A 1 231 ? -14.664 17.384 -1.111 1.00 60.53 231 SER A O 1
ATOM 1837 N N . ASP A 1 232 ? -13.560 17.666 0.835 1.00 53.84 232 ASP A N 1
ATOM 1838 C CA . ASP A 1 232 ? -14.690 18.230 1.593 1.00 53.84 232 ASP A CA 1
ATOM 1839 C C . ASP A 1 232 ? -14.743 19.767 1.665 1.00 53.84 232 ASP A C 1
ATOM 1841 O O . ASP A 1 232 ? -15.791 20.335 1.961 1.00 53.84 232 ASP A O 1
ATOM 1845 N N . MET A 1 233 ? -13.649 20.486 1.394 1.00 53.09 233 MET A N 1
ATOM 1846 C CA . MET A 1 233 ? -13.593 21.950 1.538 1.00 53.09 233 MET A CA 1
ATOM 1847 C C . MET A 1 233 ? -12.678 22.544 0.462 1.00 53.09 233 MET A C 1
ATOM 1849 O O . MET A 1 233 ? -11.468 22.333 0.485 1.00 53.09 233 MET A O 1
ATOM 1853 N N . GLY A 1 234 ? -13.255 23.302 -0.477 1.00 48.66 234 GLY A N 1
ATOM 1854 C CA . GLY A 1 234 ? -12.620 23.854 -1.687 1.00 48.66 234 GLY A CA 1
ATOM 1855 C C . GLY A 1 234 ? -11.525 24.916 -1.493 1.00 48.66 234 GLY A C 1
ATOM 1856 O O . GLY A 1 234 ? -11.405 25.820 -2.315 1.00 48.66 234 GLY A O 1
ATOM 1857 N N . ALA A 1 235 ? -10.713 24.826 -0.438 1.00 52.81 235 ALA A N 1
ATOM 1858 C CA . ALA A 1 235 ? -9.562 25.689 -0.203 1.00 52.81 235 ALA A CA 1
ATOM 1859 C C . ALA A 1 235 ? -8.271 24.863 -0.126 1.00 52.81 235 ALA A C 1
ATOM 1861 O O . ALA A 1 235 ? -8.187 23.853 0.574 1.00 52.81 235 ALA A O 1
ATOM 1862 N N . SER A 1 236 ? -7.227 25.316 -0.822 1.00 58.94 236 SER A N 1
ATOM 1863 C CA . SER A 1 236 ? -5.893 24.713 -0.806 1.00 58.94 236 SER A CA 1
ATOM 1864 C C . SER A 1 236 ? -5.194 24.952 0.539 1.00 58.94 236 SER A C 1
ATOM 1866 O O . SER A 1 236 ? -4.262 25.750 0.629 1.00 58.94 236 SER A O 1
ATOM 1868 N N . SER A 1 237 ? -5.624 24.269 1.600 1.00 69.62 237 SER A N 1
ATOM 1869 C CA . SER A 1 237 ? -4.949 24.349 2.897 1.00 69.62 237 SER A CA 1
ATOM 1870 C C . SER A 1 237 ? -3.545 23.752 2.799 1.00 69.62 237 SER A C 1
ATOM 1872 O O . SER A 1 237 ? -3.377 22.643 2.290 1.00 69.62 237 SER A O 1
ATOM 1874 N N . HIS A 1 238 ? -2.534 24.482 3.278 1.00 84.56 238 HIS A N 1
ATOM 1875 C CA . HIS A 1 238 ? -1.148 24.010 3.414 1.00 84.56 238 HIS A CA 1
ATOM 1876 C C . HIS A 1 238 ? -0.919 23.174 4.684 1.00 84.56 238 HIS A C 1
ATOM 1878 O O . HIS A 1 238 ? 0.213 22.774 4.962 1.00 84.56 238 HIS A O 1
ATOM 1884 N N . THR A 1 239 ? -1.981 22.908 5.443 1.00 90.25 239 THR A N 1
ATOM 1885 C CA . THR A 1 239 ? -1.956 22.139 6.686 1.00 90.25 239 THR A CA 1
ATOM 1886 C C . THR A 1 239 ? -2.872 20.920 6.603 1.00 90.25 239 THR A C 1
ATOM 1888 O O . THR A 1 239 ? -3.741 20.838 5.733 1.00 90.25 239 THR A O 1
ATOM 1891 N N . VAL A 1 240 ? -2.665 19.968 7.510 1.00 90.62 240 VAL A N 1
ATOM 1892 C CA . VAL A 1 240 ? -3.436 18.725 7.622 1.00 90.62 240 VAL A CA 1
ATOM 1893 C C . VAL A 1 240 ? -4.126 18.634 8.982 1.00 90.62 240 VAL A C 1
ATOM 1895 O O . VAL A 1 240 ? -3.579 19.069 9.996 1.00 90.62 240 VAL A O 1
ATOM 1898 N N . SER A 1 241 ? -5.341 18.092 8.998 1.00 92.31 241 SER A N 1
ATOM 1899 C CA . SER A 1 241 ? -6.105 17.799 10.220 1.00 92.31 241 SER A CA 1
ATOM 1900 C C . SER A 1 241 ? -5.577 16.554 10.944 1.00 92.31 241 SER A C 1
ATOM 1902 O O . SER A 1 241 ? -4.804 15.784 10.371 1.00 92.31 241 SER A O 1
ATOM 1904 N N . PHE A 1 242 ? -6.042 16.309 12.175 1.00 91.25 242 PHE A N 1
ATOM 1905 C CA . PHE A 1 242 ? -5.723 15.076 12.902 1.00 91.25 242 PHE A CA 1
ATOM 1906 C C . PHE A 1 242 ? -6.141 13.816 12.129 1.00 91.25 242 PHE A C 1
ATOM 1908 O O . PHE A 1 242 ? -5.354 12.884 12.011 1.00 91.25 242 PHE A O 1
ATOM 1915 N N . ALA A 1 243 ? -7.336 13.805 11.530 1.00 88.06 243 ALA A N 1
ATOM 1916 C CA . ALA A 1 243 ? -7.807 12.667 10.738 1.00 88.06 243 ALA A CA 1
ATOM 1917 C C . ALA A 1 243 ? -6.879 12.374 9.544 1.00 88.06 243 ALA A C 1
ATOM 1919 O O . ALA A 1 243 ? -6.518 11.224 9.290 1.00 88.06 243 ALA A O 1
ATOM 1920 N N . ALA A 1 244 ? -6.427 13.425 8.852 1.00 89.12 244 ALA A N 1
ATOM 1921 C CA . ALA A 1 244 ? -5.469 13.295 7.759 1.00 89.12 244 ALA A CA 1
ATOM 1922 C C . ALA A 1 244 ? -4.086 12.837 8.253 1.00 89.12 244 ALA A C 1
ATOM 1924 O O . ALA A 1 244 ? -3.461 11.996 7.611 1.00 89.12 244 ALA A O 1
ATOM 1925 N N . PHE A 1 245 ? -3.619 13.342 9.400 1.00 92.69 245 PHE A N 1
ATOM 1926 C CA . PHE A 1 245 ? -2.389 12.888 10.058 1.00 92.69 245 PHE A CA 1
ATOM 1927 C C . PHE A 1 245 ? -2.440 11.408 10.433 1.00 92.69 245 PHE A C 1
ATOM 1929 O O . PHE A 1 245 ? -1.517 10.664 10.109 1.00 92.69 245 PHE A O 1
ATOM 1936 N N . HIS A 1 246 ? -3.536 10.968 11.045 1.00 90.19 246 HIS A N 1
ATOM 1937 C CA . HIS A 1 246 ? -3.757 9.578 11.419 1.00 90.19 246 HIS A CA 1
ATOM 1938 C C . HIS A 1 246 ? -3.680 8.647 10.199 1.00 90.19 246 HIS A C 1
ATOM 1940 O O . HIS A 1 246 ? -2.928 7.674 10.199 1.00 90.19 246 HIS A O 1
ATOM 1946 N N . ALA A 1 247 ? -4.379 8.993 9.113 1.00 85.12 247 ALA A N 1
ATOM 1947 C CA . ALA A 1 247 ? -4.281 8.264 7.848 1.00 85.12 247 ALA A CA 1
ATOM 1948 C C . ALA A 1 247 ? -2.852 8.294 7.268 1.00 85.12 247 ALA A C 1
ATOM 1950 O O . ALA A 1 247 ? -2.355 7.287 6.762 1.00 85.12 247 ALA A O 1
ATOM 1951 N N . GLY A 1 248 ? -2.165 9.432 7.396 1.00 88.25 248 GLY A N 1
ATOM 1952 C CA . GLY A 1 248 ? -0.765 9.613 7.021 1.00 88.25 248 GLY A CA 1
ATOM 1953 C C . GLY A 1 248 ? 0.194 8.664 7.734 1.00 88.25 248 GLY A C 1
ATOM 1954 O O . GLY A 1 248 ? 1.064 8.082 7.089 1.00 88.25 248 GLY A O 1
ATOM 1955 N N . LEU A 1 249 ? 0.007 8.435 9.037 1.00 91.69 249 LEU A N 1
ATOM 1956 C CA . LEU A 1 249 ? 0.781 7.442 9.787 1.00 91.69 249 LEU A CA 1
ATOM 1957 C C . LEU A 1 249 ? 0.542 6.015 9.268 1.00 91.69 249 LEU A C 1
ATOM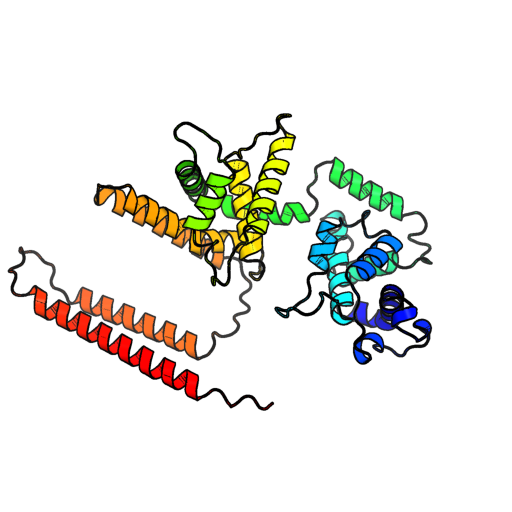 1959 O O . LEU A 1 249 ? 1.466 5.205 9.255 1.00 91.69 249 LEU A O 1
ATOM 1963 N N . GLY A 1 250 ? -0.657 5.715 8.766 1.00 86.75 250 GLY A N 1
ATOM 1964 C CA . GLY A 1 250 ? -0.938 4.468 8.049 1.00 86.75 250 GLY A CA 1
ATOM 1965 C C . GLY A 1 250 ? -0.130 4.327 6.755 1.00 86.75 250 GLY A C 1
ATOM 1966 O O . GLY A 1 250 ? 0.431 3.266 6.484 1.00 86.75 250 GLY A O 1
ATOM 1967 N N . LEU A 1 251 ? 0.010 5.409 5.983 1.00 86.38 251 LEU A N 1
ATOM 1968 C CA . LEU A 1 251 ? 0.858 5.434 4.782 1.00 86.38 251 LEU A CA 1
ATOM 1969 C C . LEU A 1 251 ? 2.345 5.274 5.130 1.00 86.38 251 LEU A C 1
ATOM 1971 O O . LEU A 1 251 ? 3.058 4.525 4.461 1.00 86.38 251 LEU A O 1
ATOM 1975 N N . VAL A 1 252 ? 2.796 5.921 6.207 1.00 91.25 252 VAL A N 1
ATOM 1976 C CA . VAL A 1 252 ? 4.146 5.752 6.765 1.00 91.25 252 VAL A CA 1
ATOM 1977 C C . VAL A 1 252 ? 4.381 4.295 7.155 1.00 91.25 252 VAL A C 1
ATOM 1979 O O . VAL A 1 252 ? 5.361 3.699 6.715 1.00 91.25 252 VAL A O 1
ATOM 1982 N N . ALA A 1 253 ? 3.461 3.688 7.905 1.00 88.81 253 ALA A N 1
ATOM 1983 C CA . ALA A 1 253 ? 3.546 2.287 8.300 1.00 88.81 253 ALA A CA 1
ATOM 1984 C C . ALA A 1 253 ? 3.608 1.359 7.081 1.00 88.81 253 ALA A C 1
ATOM 1986 O O . ALA A 1 253 ? 4.459 0.473 7.016 1.00 88.81 253 ALA A O 1
ATOM 1987 N N . ALA A 1 254 ? 2.750 1.589 6.083 1.00 83.12 254 ALA A N 1
ATOM 1988 C CA . ALA A 1 254 ? 2.732 0.809 4.852 1.00 83.12 254 ALA A CA 1
ATOM 1989 C C . ALA A 1 254 ? 4.066 0.873 4.095 1.00 83.12 254 ALA A C 1
ATOM 1991 O O . ALA A 1 254 ? 4.469 -0.125 3.497 1.00 83.12 254 ALA A O 1
ATOM 1992 N N . ARG A 1 255 ? 4.747 2.025 4.142 1.00 84.69 255 ARG A N 1
ATOM 1993 C CA . ARG A 1 255 ? 6.034 2.256 3.481 1.00 84.69 255 ARG A CA 1
ATOM 1994 C C . ARG A 1 255 ? 7.205 1.652 4.253 1.00 84.69 255 ARG A C 1
ATOM 1996 O O . ARG A 1 255 ? 8.030 0.958 3.671 1.00 84.69 255 ARG A O 1
ATOM 2003 N N . VAL A 1 256 ? 7.259 1.894 5.559 1.00 86.56 256 VAL A N 1
ATOM 2004 C CA . VAL A 1 256 ? 8.349 1.451 6.441 1.00 86.56 256 VAL A CA 1
ATOM 2005 C C . VAL A 1 256 ? 8.327 -0.068 6.646 1.00 86.56 256 VAL A C 1
ATOM 2007 O O . VAL A 1 256 ? 9.372 -0.718 6.714 1.00 86.56 256 VAL A O 1
ATOM 2010 N N . TYR A 1 257 ? 7.131 -0.653 6.693 1.00 84.25 257 TYR A N 1
ATOM 2011 C CA . TYR A 1 257 ? 6.910 -2.070 6.969 1.00 84.25 257 TYR A CA 1
ATOM 2012 C C . TYR A 1 257 ? 6.348 -2.825 5.764 1.00 84.25 257 TYR A C 1
ATOM 2014 O O . TYR A 1 257 ? 5.597 -3.784 5.923 1.00 84.25 257 TYR A O 1
ATOM 2022 N N . GLU A 1 258 ? 6.728 -2.439 4.544 1.00 79.38 258 GLU A N 1
ATOM 2023 C CA . GLU A 1 258 ? 6.269 -3.095 3.308 1.00 79.38 258 GLU A CA 1
ATOM 2024 C C . GLU A 1 258 ? 6.513 -4.621 3.316 1.00 79.38 258 GLU A C 1
ATOM 2026 O O . GLU A 1 258 ? 5.715 -5.395 2.787 1.00 79.38 258 GLU A O 1
ATOM 2031 N N . HIS A 1 259 ? 7.578 -5.058 3.992 1.00 71.94 259 HIS A N 1
ATOM 2032 C CA . HIS A 1 259 ? 7.969 -6.458 4.162 1.00 71.94 259 HIS A CA 1
ATOM 2033 C C . HIS A 1 259 ? 7.145 -7.225 5.211 1.00 71.94 259 HIS A C 1
ATOM 2035 O O . HIS A 1 259 ? 7.139 -8.456 5.196 1.00 71.94 259 HIS A O 1
ATOM 2041 N N . VAL A 1 260 ? 6.458 -6.534 6.126 1.00 73.25 260 VAL A N 1
ATOM 2042 C CA . VAL A 1 260 ? 5.654 -7.182 7.167 1.00 73.25 260 VAL A CA 1
ATOM 2043 C C . VAL A 1 260 ? 4.331 -7.639 6.568 1.00 73.25 260 VAL A C 1
ATOM 2045 O O . VAL A 1 260 ? 3.561 -6.844 6.016 1.00 73.25 260 VAL A O 1
ATOM 2048 N N . ASN A 1 261 ? 4.083 -8.941 6.703 1.00 64.06 261 ASN A N 1
ATOM 2049 C CA . ASN A 1 261 ? 2.826 -9.594 6.379 1.00 64.06 261 ASN A CA 1
ATOM 2050 C C . ASN A 1 261 ? 2.251 -10.234 7.649 1.00 64.06 261 ASN A C 1
ATOM 2052 O O . ASN A 1 261 ? 2.995 -10.893 8.377 1.00 64.06 261 ASN A O 1
ATOM 2056 N N . PRO A 1 262 ? 0.941 -10.098 7.904 1.00 70.88 262 PRO A N 1
ATOM 2057 C CA . PRO A 1 262 ? -0.060 -9.426 7.065 1.00 70.88 262 PRO A CA 1
ATOM 2058 C C . PRO A 1 262 ? 0.024 -7.876 7.117 1.00 70.88 262 PRO A C 1
ATOM 2060 O O . PRO A 1 262 ? 0.486 -7.341 8.126 1.00 70.88 262 PRO A O 1
ATOM 2063 N N . PRO A 1 263 ? -0.441 -7.144 6.075 1.00 66.38 263 PRO A N 1
ATOM 2064 C CA . PRO A 1 263 ? -0.385 -5.673 6.007 1.00 66.38 263 PRO A CA 1
ATOM 2065 C C . PRO A 1 263 ? -0.960 -4.948 7.231 1.00 66.38 263 PRO A C 1
ATOM 2067 O O . PRO A 1 263 ? -0.390 -3.960 7.685 1.00 66.38 263 PRO A O 1
ATOM 2070 N N . ARG A 1 264 ? -1.995 -5.524 7.841 1.00 72.00 264 ARG A N 1
ATOM 2071 C CA . ARG A 1 264 ? -2.621 -5.058 9.084 1.00 72.00 264 ARG A CA 1
ATOM 2072 C C . ARG A 1 264 ? -1.692 -4.902 10.283 1.00 72.00 264 ARG A C 1
ATOM 2074 O O . ARG A 1 264 ? -1.943 -4.102 11.177 1.00 72.00 264 ARG A O 1
ATOM 2081 N N . CYS A 1 265 ? -0.603 -5.667 10.331 1.00 77.38 265 CYS A N 1
ATOM 2082 C CA . CYS A 1 265 ? 0.358 -5.593 11.430 1.00 77.38 265 CYS A CA 1
ATOM 2083 C C . CYS A 1 265 ? 1.295 -4.387 11.302 1.00 77.38 265 CYS A C 1
ATOM 2085 O O . CYS A 1 265 ? 1.905 -3.994 12.290 1.00 77.38 265 CYS A O 1
ATOM 2087 N N . ARG A 1 266 ? 1.389 -3.765 10.121 1.00 84.44 266 ARG A N 1
ATOM 2088 C CA . ARG A 1 266 ? 2.362 -2.703 9.831 1.00 84.44 266 ARG A CA 1
ATOM 2089 C C . ARG A 1 266 ? 2.186 -1.488 10.732 1.00 84.44 266 ARG A C 1
ATOM 2091 O O . ARG A 1 266 ? 3.168 -0.966 11.252 1.00 84.44 266 ARG A O 1
ATOM 2098 N N . PHE A 1 267 ? 0.943 -1.051 10.937 1.00 86.25 267 PHE A N 1
ATOM 2099 C CA . PHE A 1 267 ? 0.666 0.090 11.807 1.00 86.25 267 PHE A CA 1
ATOM 2100 C C . PHE A 1 267 ? 0.943 -0.232 13.277 1.00 86.25 267 PHE A C 1
ATOM 2102 O O . PHE A 1 267 ? 1.513 0.592 13.985 1.00 86.25 267 PHE A O 1
ATOM 2109 N N . LEU A 1 268 ? 0.618 -1.451 13.724 1.00 84.38 268 LEU A N 1
ATOM 2110 C CA . LEU A 1 268 ? 0.951 -1.911 15.075 1.00 84.38 268 LEU A CA 1
ATOM 2111 C C . LEU A 1 268 ? 2.467 -1.941 15.292 1.00 84.38 268 LEU A C 1
ATOM 2113 O O . LEU A 1 268 ? 2.936 -1.489 16.333 1.00 84.38 268 LEU A O 1
ATOM 2117 N N . SER A 1 269 ? 3.235 -2.416 14.308 1.00 85.12 269 SER A N 1
ATOM 2118 C CA . SER A 1 269 ? 4.698 -2.393 14.361 1.00 85.12 269 SER A CA 1
ATOM 2119 C C . SER A 1 269 ? 5.230 -0.961 14.444 1.00 85.12 269 SER A C 1
ATOM 2121 O O . SER A 1 269 ? 6.035 -0.672 15.324 1.00 85.12 269 SER A O 1
ATOM 2123 N N . LEU A 1 270 ? 4.716 -0.039 13.618 1.00 89.69 270 LEU A N 1
ATOM 2124 C CA . LEU A 1 270 ? 5.074 1.382 13.691 1.00 89.69 270 LEU A CA 1
ATOM 2125 C C . LEU A 1 270 ? 4.768 1.974 15.076 1.00 89.69 270 LEU A C 1
ATOM 2127 O O . LEU A 1 270 ? 5.595 2.685 15.650 1.00 89.69 270 LEU A O 1
ATOM 2131 N N . ALA A 1 271 ? 3.590 1.666 15.622 1.00 87.62 271 ALA A N 1
ATOM 2132 C CA . ALA A 1 271 ? 3.166 2.171 16.917 1.00 87.62 271 ALA A CA 1
ATOM 2133 C C . ALA A 1 271 ? 4.079 1.679 18.051 1.00 87.62 271 ALA A C 1
ATOM 2135 O O . ALA A 1 271 ? 4.518 2.472 18.884 1.00 87.62 271 ALA A O 1
ATOM 2136 N N . LEU A 1 272 ? 4.392 0.382 18.052 1.00 84.69 272 LEU A N 1
ATOM 2137 C CA . LEU A 1 272 ? 5.224 -0.265 19.063 1.00 84.69 272 LEU A CA 1
ATOM 2138 C C . LEU A 1 272 ? 6.688 0.181 19.007 1.00 84.69 272 LEU A C 1
ATOM 2140 O O . LEU A 1 272 ? 7.296 0.383 20.056 1.00 84.69 272 LEU A O 1
ATOM 2144 N N . GLU A 1 273 ? 7.255 0.309 17.808 1.00 86.56 273 GLU A N 1
ATOM 2145 C CA . GLU A 1 273 ? 8.693 0.540 17.640 1.00 86.56 273 GLU A CA 1
ATOM 2146 C C . GLU A 1 273 ? 9.081 2.019 17.624 1.00 86.56 273 GLU A C 1
ATOM 2148 O O . GLU A 1 273 ? 10.202 2.343 18.007 1.00 86.56 273 GLU A O 1
ATOM 2153 N N . TYR A 1 274 ? 8.174 2.914 17.219 1.00 89.94 274 TYR A N 1
ATOM 2154 C CA . TYR A 1 274 ? 8.504 4.330 17.027 1.00 89.94 274 TYR A CA 1
ATOM 2155 C C . TYR A 1 274 ? 7.604 5.276 17.822 1.00 89.94 274 TYR A C 1
ATOM 2157 O O . TYR A 1 274 ? 8.100 6.137 18.547 1.00 89.94 274 TYR A O 1
ATOM 2165 N N . ILE A 1 275 ? 6.282 5.109 17.742 1.00 89.56 275 ILE A N 1
ATOM 2166 C CA . ILE A 1 275 ? 5.331 6.073 18.324 1.00 89.56 275 ILE A CA 1
ATOM 2167 C C . ILE A 1 275 ? 5.346 6.033 19.854 1.00 89.56 275 ILE A C 1
ATOM 2169 O O . ILE A 1 275 ? 5.502 7.075 20.491 1.00 89.56 275 ILE A O 1
ATOM 2173 N N . LEU A 1 276 ? 5.190 4.850 20.462 1.00 86.00 276 LEU A N 1
ATOM 2174 C CA . LEU A 1 276 ? 5.177 4.737 21.923 1.00 86.00 276 LEU A CA 1
ATOM 2175 C C . LEU A 1 276 ? 6.505 5.187 22.549 1.00 86.00 276 LEU A C 1
ATOM 2177 O O . LEU A 1 276 ? 6.447 5.981 23.489 1.00 86.00 276 LEU A O 1
ATOM 2181 N N . PRO A 1 277 ? 7.688 4.766 22.051 1.00 84.06 277 PRO A N 1
ATOM 2182 C CA . PRO A 1 277 ? 8.955 5.274 22.573 1.00 84.06 277 PRO A CA 1
ATOM 2183 C C . PRO A 1 277 ? 9.070 6.799 22.498 1.00 84.06 277 PRO A C 1
ATOM 2185 O O . PRO A 1 277 ? 9.505 7.422 23.466 1.00 84.06 277 PRO A O 1
ATOM 2188 N N . ALA A 1 278 ? 8.631 7.418 21.401 1.00 85.81 278 ALA A N 1
ATOM 2189 C CA . ALA A 1 278 ? 8.678 8.870 21.262 1.00 85.81 278 ALA A CA 1
ATOM 2190 C C . ALA A 1 278 ? 7.731 9.593 22.230 1.00 85.81 278 ALA A C 1
ATOM 2192 O O . ALA A 1 278 ? 8.106 10.607 22.817 1.00 85.81 278 ALA A O 1
ATOM 2193 N N . LEU A 1 279 ? 6.531 9.052 22.469 1.00 85.56 279 LEU A N 1
ATOM 2194 C CA . LEU A 1 279 ? 5.608 9.589 23.475 1.00 85.56 279 LEU A CA 1
ATOM 2195 C C . LEU A 1 279 ? 6.210 9.542 24.881 1.00 85.56 279 LEU A C 1
ATOM 2197 O O . LEU A 1 279 ? 6.107 10.517 25.623 1.00 85.56 279 LEU A O 1
ATOM 2201 N N . VAL A 1 280 ? 6.893 8.448 25.227 1.00 83.44 280 VAL A N 1
ATOM 2202 C CA . VAL A 1 280 ? 7.619 8.334 26.500 1.00 83.44 280 VAL A CA 1
ATOM 2203 C C . VAL A 1 280 ? 8.687 9.417 26.599 1.00 83.44 280 VAL A C 1
ATOM 2205 O O . VAL A 1 280 ? 8.770 10.093 27.621 1.00 83.44 280 VAL A O 1
ATOM 2208 N N . GLN A 1 281 ? 9.498 9.599 25.555 1.00 82.81 281 GLN A N 1
ATOM 2209 C CA . GLN A 1 281 ? 10.555 10.613 25.547 1.00 82.81 281 GLN A CA 1
ATOM 2210 C C . GLN A 1 281 ? 9.986 12.031 25.688 1.00 82.81 281 GLN A C 1
ATOM 2212 O O . GLN A 1 281 ? 10.499 12.823 26.480 1.00 82.81 281 GLN A O 1
ATOM 2217 N N . ALA A 1 282 ? 8.885 12.336 24.998 1.00 84.06 282 ALA A N 1
ATOM 2218 C CA . ALA A 1 282 ? 8.190 13.613 25.127 1.00 84.06 282 ALA A CA 1
ATOM 2219 C C . ALA A 1 282 ? 7.616 13.828 26.543 1.00 84.06 282 ALA A C 1
ATOM 2221 O O . ALA A 1 282 ? 7.671 14.936 27.081 1.00 84.06 282 ALA A O 1
ATOM 2222 N N . ASP A 1 283 ? 7.102 12.772 27.179 1.00 81.88 283 ASP A N 1
ATOM 2223 C CA . ASP A 1 283 ? 6.593 12.808 28.554 1.00 81.88 283 ASP A CA 1
ATOM 2224 C C . ASP A 1 283 ? 7.711 13.002 29.590 1.00 81.88 283 ASP A C 1
ATOM 2226 O O . ASP A 1 283 ? 7.535 13.752 30.551 1.00 81.88 283 ASP A O 1
ATOM 2230 N N . VAL A 1 284 ? 8.879 12.381 29.382 1.00 79.25 284 VAL A N 1
ATOM 2231 C CA . VAL A 1 284 ? 10.080 12.616 30.205 1.00 79.25 284 VAL A CA 1
ATOM 2232 C C . VAL A 1 284 ? 10.515 14.078 30.105 1.00 79.25 284 VAL A C 1
ATOM 2234 O O . VAL A 1 284 ? 10.807 14.702 31.120 1.00 79.25 284 VAL A O 1
ATOM 2237 N N . ALA A 1 285 ? 10.536 14.639 28.895 1.00 77.62 285 ALA A N 1
ATOM 2238 C CA . ALA A 1 285 ? 10.982 16.011 28.668 1.00 77.62 285 ALA A CA 1
ATOM 2239 C C . ALA A 1 285 ? 10.018 17.073 29.232 1.00 77.62 285 ALA A C 1
ATOM 2241 O O . ALA A 1 285 ? 10.434 18.202 29.488 1.00 77.62 285 ALA A O 1
ATOM 2242 N N . SER A 1 286 ? 8.737 16.735 29.408 1.00 75.94 286 SER A N 1
ATOM 2243 C CA . SER A 1 286 ? 7.687 17.688 29.793 1.00 75.94 286 SER A CA 1
ATOM 2244 C C . SER A 1 286 ? 7.249 17.609 31.257 1.00 75.94 286 SER A C 1
ATOM 2246 O O . SER A 1 286 ? 6.714 18.593 31.770 1.00 75.94 286 SER A O 1
ATOM 2248 N N . SER A 1 287 ? 7.469 16.487 31.952 1.00 76.44 287 SER A N 1
ATOM 2249 C CA . SER A 1 287 ? 7.021 16.322 33.339 1.00 76.44 287 SER A CA 1
ATOM 2250 C C . SER A 1 287 ? 8.120 16.639 34.353 1.00 76.44 287 SER A C 1
ATOM 2252 O O . SER A 1 287 ? 9.086 15.895 34.492 1.00 76.44 287 SER A O 1
ATOM 2254 N N . CYS A 1 288 ? 7.930 17.694 35.149 1.00 71.50 288 CYS A N 1
ATOM 2255 C CA . CYS A 1 288 ? 8.732 17.926 36.358 1.00 71.50 288 CYS A CA 1
ATOM 2256 C C . CYS A 1 288 ? 8.257 17.081 37.558 1.00 71.50 288 CYS A C 1
ATOM 2258 O O . CYS A 1 288 ? 8.962 16.990 38.561 1.00 71.50 288 CYS A O 1
ATOM 2260 N N . ASP A 1 289 ? 7.068 16.470 37.470 1.00 83.12 289 ASP A N 1
ATOM 2261 C CA . ASP A 1 289 ? 6.496 15.623 38.518 1.00 83.12 289 ASP A CA 1
ATOM 2262 C C . ASP A 1 289 ? 6.774 14.137 38.236 1.00 83.12 289 ASP A C 1
ATOM 2264 O O . ASP A 1 289 ? 6.289 13.549 37.262 1.00 83.12 289 ASP A O 1
ATOM 2268 N N . SER A 1 290 ? 7.551 13.525 39.130 1.00 75.88 290 SER A N 1
ATOM 2269 C CA . SER A 1 290 ? 7.926 12.109 39.080 1.00 75.88 290 SER A CA 1
ATOM 2270 C C . SER A 1 290 ? 6.712 11.180 39.199 1.00 75.88 290 SER A C 1
ATOM 2272 O O . SER A 1 290 ? 6.678 10.130 38.558 1.00 75.88 290 SER A O 1
ATOM 2274 N N . ASN A 1 291 ? 5.682 11.559 39.962 1.00 76.88 291 ASN A N 1
ATOM 2275 C CA . ASN A 1 291 ? 4.494 10.724 40.145 1.00 76.88 291 ASN A CA 1
ATOM 2276 C C . ASN A 1 291 ? 3.595 10.743 38.906 1.00 76.88 291 ASN A C 1
ATOM 2278 O O . ASN A 1 291 ? 3.183 9.677 38.439 1.00 76.88 291 ASN A O 1
ATOM 2282 N N . ALA A 1 292 ? 3.345 11.923 38.332 1.00 73.62 292 ALA A N 1
ATOM 2283 C CA . ALA A 1 292 ? 2.606 12.056 37.077 1.00 73.62 292 ALA A CA 1
ATOM 2284 C C . ALA A 1 292 ? 3.301 11.305 35.928 1.00 73.62 292 ALA A C 1
ATOM 2286 O O . ALA A 1 292 ? 2.648 10.573 35.179 1.00 73.62 292 ALA A O 1
ATOM 2287 N N . TRP A 1 293 ? 4.633 11.403 35.839 1.00 79.31 293 TRP A N 1
ATOM 2288 C CA . TRP A 1 293 ? 5.419 10.663 34.853 1.00 79.31 293 TRP A CA 1
ATOM 2289 C C . TRP A 1 293 ? 5.324 9.141 35.045 1.00 79.31 293 TRP A C 1
ATOM 2291 O O . TRP A 1 293 ? 5.081 8.417 34.082 1.00 79.31 293 TRP A O 1
ATOM 2301 N N . ARG A 1 294 ? 5.433 8.629 36.281 1.00 73.38 294 ARG A N 1
ATOM 2302 C CA . ARG A 1 294 ? 5.304 7.183 36.562 1.00 73.38 294 ARG A CA 1
ATOM 2303 C C . ARG A 1 294 ? 3.928 6.638 36.194 1.00 73.38 294 ARG A C 1
ATOM 2305 O O . ARG A 1 294 ? 3.836 5.589 35.560 1.00 73.38 294 ARG A O 1
ATOM 2312 N N . GLN A 1 295 ? 2.860 7.352 36.556 1.00 77.44 295 GLN A N 1
ATOM 2313 C CA . GLN A 1 295 ? 1.495 6.974 36.172 1.00 77.44 295 GLN A CA 1
ATOM 2314 C C . GLN A 1 295 ? 1.336 6.951 34.653 1.00 77.44 295 GLN A C 1
ATOM 2316 O O . GLN A 1 295 ? 0.686 6.067 34.091 1.00 77.44 295 GLN A O 1
ATOM 2321 N N . ARG A 1 296 ? 1.949 7.920 33.975 1.00 81.31 296 ARG A N 1
ATOM 2322 C CA . ARG A 1 296 ? 1.928 8.016 32.524 1.00 81.31 296 ARG A CA 1
ATOM 2323 C C . ARG A 1 296 ? 2.678 6.866 31.853 1.00 81.31 296 ARG A C 1
ATOM 2325 O O . ARG A 1 296 ? 2.125 6.219 30.968 1.00 81.31 296 ARG A O 1
ATOM 2332 N N . TRP A 1 297 ? 3.881 6.567 32.324 1.00 76.38 297 TRP A N 1
ATOM 2333 C CA . TRP A 1 297 ? 4.670 5.418 31.892 1.00 76.38 297 TRP A CA 1
ATOM 2334 C C . TRP A 1 297 ? 3.894 4.105 32.047 1.00 76.38 297 TRP A C 1
ATOM 2336 O O . TRP A 1 297 ? 3.836 3.305 31.115 1.00 76.38 297 TRP A O 1
ATOM 2346 N N . GLN A 1 298 ? 3.218 3.911 33.184 1.00 78.69 298 GLN A N 1
ATOM 2347 C CA . GLN A 1 298 ? 2.404 2.721 33.426 1.00 78.69 298 GLN A CA 1
ATOM 2348 C C . GLN A 1 298 ? 1.252 2.588 32.416 1.00 78.69 298 GLN A C 1
ATOM 2350 O O . GLN A 1 298 ? 1.020 1.493 31.908 1.00 78.69 298 GLN A O 1
ATOM 2355 N N . LYS A 1 299 ? 0.574 3.691 32.060 1.00 81.69 299 LYS A N 1
ATOM 2356 C CA . LYS A 1 299 ? -0.463 3.690 31.008 1.00 81.69 299 LYS A CA 1
ATOM 2357 C C . LYS A 1 299 ? 0.099 3.269 29.647 1.00 81.69 299 LYS A C 1
ATOM 2359 O O . LYS A 1 299 ? -0.502 2.434 28.978 1.00 81.69 299 LYS A O 1
ATOM 2364 N N . LEU A 1 300 ? 1.266 3.790 29.263 1.00 79.12 300 LEU A N 1
ATOM 2365 C CA . LEU A 1 300 ? 1.917 3.429 27.998 1.00 79.12 300 LEU A CA 1
ATOM 2366 C C . LEU A 1 300 ? 2.385 1.965 27.984 1.00 79.12 300 LEU A C 1
ATOM 2368 O O . LEU A 1 300 ? 2.285 1.306 26.952 1.00 79.12 300 LEU A O 1
ATOM 2372 N N . CYS A 1 301 ? 2.821 1.424 29.126 1.00 77.00 301 CYS A N 1
ATOM 2373 C CA . CYS A 1 301 ? 3.141 0.000 29.259 1.00 77.00 301 CYS A CA 1
ATOM 2374 C C . CYS A 1 301 ? 1.902 -0.884 29.061 1.00 77.00 301 CYS A C 1
ATOM 2376 O O . CYS A 1 301 ? 1.960 -1.855 28.314 1.00 77.00 301 CYS A O 1
ATOM 2378 N N . VAL A 1 302 ? 0.767 -0.531 29.674 1.00 83.12 302 VAL A N 1
ATOM 2379 C CA . VAL A 1 302 ? -0.501 -1.260 29.482 1.00 83.12 302 VAL A CA 1
ATOM 2380 C C . VAL A 1 302 ? -0.935 -1.223 28.015 1.00 83.12 302 VAL A C 1
ATOM 2382 O O . VAL A 1 302 ? -1.304 -2.254 27.454 1.00 83.12 302 VAL A O 1
ATOM 2385 N N . LEU A 1 303 ? -0.829 -0.059 27.370 1.00 82.19 303 LEU A N 1
ATOM 2386 C CA . LEU A 1 303 ? -1.127 0.093 25.948 1.00 82.19 303 LEU A CA 1
ATOM 2387 C C . LEU A 1 303 ? -0.199 -0.761 25.070 1.00 82.19 303 LEU A C 1
ATOM 2389 O O . LEU A 1 303 ? -0.664 -1.422 24.143 1.00 82.19 303 LEU A O 1
ATOM 2393 N N . ARG A 1 304 ? 1.101 -0.797 25.380 1.00 84.19 304 ARG A N 1
ATOM 2394 C CA . ARG A 1 304 ? 2.074 -1.653 24.693 1.00 84.19 304 ARG A CA 1
ATOM 2395 C C . ARG A 1 304 ? 1.683 -3.128 24.778 1.00 84.19 304 ARG A C 1
ATOM 2397 O O . ARG A 1 304 ? 1.676 -3.805 23.755 1.00 84.19 304 ARG A O 1
ATOM 2404 N N . GLU A 1 305 ? 1.323 -3.619 25.962 1.00 82.06 305 GLU A N 1
ATOM 2405 C CA . GLU A 1 305 ? 0.895 -5.013 26.144 1.00 82.06 305 GLU A CA 1
ATOM 2406 C C . GLU A 1 305 ? -0.417 -5.321 25.406 1.00 82.06 305 GLU A C 1
ATOM 2408 O O . GLU A 1 305 ? -0.563 -6.394 24.811 1.00 82.06 305 GLU A O 1
ATOM 2413 N N . ALA A 1 306 ? -1.353 -4.368 25.363 1.00 81.81 306 ALA A N 1
ATOM 2414 C CA . ALA A 1 306 ? -2.576 -4.495 24.573 1.00 81.81 306 ALA A CA 1
ATOM 2415 C C . ALA A 1 306 ? -2.275 -4.600 23.067 1.00 81.81 306 ALA A C 1
ATOM 2417 O O . ALA A 1 306 ? -2.825 -5.466 22.383 1.00 81.81 306 ALA A O 1
ATOM 2418 N N . LEU A 1 307 ? -1.351 -3.778 22.558 1.00 80.44 307 LEU A N 1
ATOM 2419 C CA . LEU A 1 307 ? -0.912 -3.806 21.160 1.00 80.44 307 LEU A CA 1
ATOM 2420 C C . LEU A 1 307 ? -0.161 -5.097 20.812 1.00 80.44 307 LEU A C 1
ATOM 2422 O O . LEU A 1 307 ? -0.425 -5.689 19.767 1.00 80.44 307 LEU A O 1
ATOM 2426 N N . LEU A 1 308 ? 0.722 -5.581 21.691 1.00 81.31 308 LEU A N 1
ATOM 2427 C CA . LEU A 1 308 ? 1.406 -6.869 21.522 1.00 81.31 308 LEU A CA 1
ATOM 2428 C C . LEU A 1 308 ? 0.416 -8.039 21.525 1.00 81.31 308 LEU A C 1
ATOM 2430 O O . LEU A 1 308 ? 0.513 -8.944 20.695 1.00 81.31 308 LEU A O 1
ATOM 2434 N N . SER A 1 309 ? -0.584 -7.997 22.404 1.00 80.50 309 SER A N 1
ATOM 2435 C CA . SER A 1 309 ? -1.658 -8.993 22.449 1.00 80.50 309 SER A CA 1
ATOM 2436 C C . SER A 1 309 ? -2.504 -8.980 21.172 1.00 80.50 309 SER A C 1
ATOM 2438 O O . SER A 1 309 ? -2.838 -10.041 20.639 1.00 80.50 309 SER A O 1
ATOM 2440 N N . ALA A 1 310 ? -2.820 -7.794 20.642 1.00 76.81 310 ALA A N 1
ATOM 2441 C CA . ALA A 1 310 ? -3.510 -7.639 19.362 1.00 76.81 310 ALA A CA 1
ATOM 2442 C C . ALA A 1 310 ? -2.664 -8.175 18.194 1.00 76.81 310 ALA A C 1
ATOM 2444 O O . ALA A 1 310 ? -3.183 -8.877 17.325 1.00 76.81 310 ALA A O 1
ATOM 2445 N N . HIS A 1 311 ? -1.353 -7.925 18.226 1.00 74.06 311 HIS A N 1
ATOM 2446 C CA . HIS A 1 311 ? -0.397 -8.441 17.250 1.00 74.06 311 HIS A CA 1
ATOM 2447 C C . HIS A 1 311 ? -0.307 -9.981 17.281 1.00 74.06 311 HIS A C 1
ATOM 2449 O O . HIS A 1 311 ? -0.223 -10.620 16.233 1.00 74.06 311 HIS A O 1
ATOM 2455 N N . ALA A 1 312 ? -0.381 -10.600 18.466 1.00 73.81 312 ALA A N 1
ATOM 2456 C CA . ALA A 1 312 ? -0.274 -12.051 18.644 1.00 73.81 312 ALA A CA 1
ATOM 2457 C C . ALA A 1 312 ? -1.547 -12.838 18.271 1.00 73.81 312 ALA A C 1
ATOM 2459 O O . ALA A 1 312 ? -1.455 -13.977 17.814 1.00 73.81 312 ALA A O 1
ATOM 2460 N N . ARG A 1 313 ? -2.745 -12.259 18.440 1.00 69.62 313 ARG A N 1
ATOM 2461 C CA . ARG A 1 313 ? -4.027 -12.980 18.290 1.00 69.62 313 ARG A CA 1
ATOM 2462 C C . ARG A 1 313 ? -4.390 -13.419 16.859 1.00 69.62 313 ARG A C 1
ATOM 2464 O O . ARG A 1 313 ? -5.350 -14.173 16.723 1.00 69.62 313 ARG A O 1
ATOM 2471 N N . LYS A 1 314 ? -3.705 -12.978 15.789 1.00 58.97 314 LYS A N 1
ATOM 2472 C CA . LYS A 1 314 ? -4.193 -13.189 14.398 1.00 58.97 314 LYS A CA 1
ATOM 2473 C C . LYS A 1 314 ? -3.147 -13.506 13.310 1.00 58.97 314 LYS A C 1
ATOM 2475 O O . LYS A 1 314 ? -3.380 -13.216 12.131 1.00 58.97 314 LYS A O 1
ATOM 2480 N N . GLY A 1 315 ? -2.034 -14.154 13.650 1.00 43.94 315 GLY A N 1
ATOM 2481 C CA . GLY A 1 315 ? -1.152 -14.776 12.649 1.00 43.94 315 GLY A CA 1
ATOM 2482 C C . GLY A 1 315 ? -1.315 -16.304 12.602 1.00 43.94 315 GLY A C 1
ATOM 2483 O O . GLY A 1 315 ? -1.203 -16.923 13.659 1.00 43.94 315 GLY A O 1
ATOM 2484 N N . PRO A 1 316 ? -1.502 -16.959 11.433 1.00 39.44 316 PRO A N 1
ATOM 2485 C CA . PRO A 1 316 ? -1.066 -18.341 11.295 1.00 39.44 316 PRO A CA 1
ATOM 2486 C C . PRO A 1 316 ? 0.453 -18.326 11.445 1.00 39.44 316 PRO A C 1
ATOM 2488 O O . PRO A 1 316 ? 1.185 -17.761 10.632 1.00 39.44 316 PRO A O 1
ATOM 2491 N N . SER A 1 317 ? 0.922 -18.877 12.554 1.00 35.81 317 SER A N 1
ATOM 2492 C CA . SER A 1 317 ? 2.337 -18.974 12.852 1.00 35.81 317 SER A CA 1
ATOM 2493 C C . SER A 1 317 ? 2.976 -19.989 11.903 1.00 35.81 317 SER A C 1
ATOM 2495 O O . SER A 1 317 ? 3.104 -21.162 12.238 1.00 35.81 317 SER A O 1
ATOM 2497 N N . VAL A 1 318 ? 3.433 -19.554 10.725 1.00 37.75 318 VAL A N 1
ATOM 2498 C CA . VAL A 1 318 ? 4.631 -20.177 10.151 1.00 37.75 318 VAL A CA 1
ATOM 2499 C C . VAL A 1 318 ? 5.785 -19.665 11.003 1.00 37.75 318 VAL A C 1
ATOM 2501 O O . VAL A 1 318 ? 6.454 -18.688 10.673 1.00 37.75 318 VAL A O 1
ATOM 2504 N N . ARG A 1 319 ? 5.965 -20.293 12.169 1.00 35.19 319 ARG A N 1
ATOM 2505 C CA . ARG A 1 319 ? 7.235 -20.267 12.887 1.00 35.19 319 ARG A CA 1
ATOM 2506 C C . ARG A 1 319 ? 8.246 -20.909 11.944 1.00 35.19 319 ARG A C 1
ATOM 2508 O O . ARG A 1 319 ? 8.393 -22.127 11.922 1.00 35.19 319 ARG A O 1
ATOM 2515 N N . LEU A 1 320 ? 8.948 -20.092 11.164 1.00 39.69 320 LEU A N 1
ATOM 2516 C CA . LEU A 1 320 ? 10.339 -20.429 10.907 1.00 39.69 320 LEU A CA 1
ATOM 2517 C C . LEU A 1 320 ? 10.970 -20.576 12.299 1.00 39.69 320 LEU A C 1
ATOM 2519 O O . LEU A 1 320 ? 10.791 -19.669 13.121 1.00 39.69 320 LEU A O 1
ATOM 2523 N N . PRO A 1 321 ? 11.581 -21.729 12.624 1.00 37.97 321 PRO A N 1
ATOM 2524 C CA . PRO A 1 321 ? 12.289 -21.861 13.885 1.00 37.97 321 PRO A CA 1
ATOM 2525 C C . PRO A 1 321 ? 13.266 -20.685 13.968 1.00 37.97 321 PRO A C 1
ATOM 2527 O O . PRO A 1 321 ? 13.902 -20.380 12.950 1.00 37.97 321 PRO A O 1
ATOM 2530 N N . PRO A 1 322 ? 13.349 -19.985 15.114 1.00 42.12 322 PRO A N 1
ATOM 2531 C CA . PRO A 1 322 ? 14.322 -18.916 15.245 1.00 42.12 322 PRO A CA 1
ATOM 2532 C C . PRO A 1 322 ? 15.687 -19.515 14.896 1.00 42.12 322 PRO A C 1
ATOM 2534 O O . PRO A 1 322 ? 15.920 -20.689 15.227 1.00 42.12 322 PRO A O 1
ATOM 2537 N N . PRO A 1 323 ? 16.564 -18.787 14.182 1.00 48.94 323 PRO A N 1
ATOM 2538 C CA . PRO A 1 323 ? 17.926 -19.258 13.983 1.00 48.94 323 PRO A CA 1
ATOM 2539 C C . PRO A 1 323 ? 18.453 -19.715 15.347 1.00 48.94 323 PRO A C 1
ATOM 2541 O O . PRO A 1 323 ? 18.194 -19.054 16.350 1.00 48.94 323 PRO A O 1
ATOM 2544 N N . SER A 1 324 ? 19.093 -20.888 15.389 1.00 52.25 324 SER A N 1
ATOM 2545 C CA . SER A 1 324 ? 19.567 -21.582 16.606 1.00 52.25 324 SER A CA 1
ATOM 2546 C C . SER A 1 324 ? 20.124 -20.631 17.679 1.00 52.25 324 SER A C 1
ATOM 2548 O O . SER A 1 324 ? 19.903 -20.821 18.875 1.00 52.25 324 SER A O 1
ATOM 2550 N N . ASP A 1 325 ? 20.780 -19.565 17.231 1.00 51.12 325 ASP A N 1
ATOM 2551 C CA . ASP A 1 325 ? 21.416 -18.552 18.060 1.00 51.12 325 ASP A CA 1
ATOM 2552 C C . ASP A 1 325 ? 20.411 -17.656 18.822 1.00 51.12 325 ASP A C 1
ATOM 2554 O O . ASP A 1 325 ? 20.660 -17.304 19.972 1.00 51.12 325 ASP A O 1
ATOM 2558 N N . GLU A 1 326 ? 19.239 -17.338 18.260 1.00 46.53 326 GLU A N 1
ATOM 2559 C CA . GLU A 1 326 ? 18.207 -16.508 18.909 1.00 46.53 326 GLU A CA 1
ATOM 2560 C C . GLU A 1 326 ? 17.398 -17.273 19.962 1.00 46.53 326 GLU A C 1
ATOM 2562 O O . GLU A 1 326 ? 17.063 -16.711 21.007 1.00 46.53 326 GLU A O 1
ATOM 2567 N N . VAL A 1 327 ? 17.126 -18.568 19.743 1.00 56.56 327 VAL A N 1
ATOM 2568 C CA . VAL A 1 327 ? 16.477 -19.421 20.761 1.00 56.56 327 VAL A CA 1
ATOM 2569 C C . VAL A 1 327 ? 17.336 -19.476 22.023 1.00 56.56 327 VAL A C 1
ATOM 2571 O O . VAL A 1 327 ? 16.812 -19.440 23.137 1.00 56.56 327 VAL A O 1
ATOM 2574 N N . HIS A 1 328 ? 18.659 -19.522 21.849 1.00 53.41 328 HIS A N 1
ATOM 2575 C CA . HIS A 1 328 ? 19.602 -19.578 22.957 1.00 53.41 328 HIS A CA 1
ATOM 2576 C C . HIS A 1 328 ? 19.683 -18.246 23.711 1.00 53.41 328 HIS A C 1
ATOM 2578 O O . HIS A 1 328 ? 19.630 -18.245 24.936 1.00 53.41 328 HIS A O 1
ATOM 2584 N N . VAL A 1 329 ? 19.696 -17.112 23.002 1.00 57.94 329 VAL A N 1
ATOM 2585 C CA . VAL A 1 329 ? 19.695 -15.776 23.628 1.00 57.94 329 VAL A CA 1
ATOM 2586 C C . VAL A 1 329 ? 18.403 -15.512 24.406 1.00 57.94 329 VAL A C 1
ATOM 2588 O O . VAL A 1 329 ? 18.453 -14.997 25.520 1.00 57.94 329 VAL A O 1
ATOM 2591 N N . ILE A 1 330 ? 17.243 -15.896 23.864 1.00 56.91 330 ILE A N 1
ATOM 2592 C CA . ILE A 1 330 ? 15.947 -15.732 24.545 1.00 56.91 330 ILE A CA 1
ATOM 2593 C C . ILE A 1 330 ? 15.867 -16.633 25.790 1.00 56.91 330 ILE A C 1
ATOM 2595 O O . ILE A 1 330 ? 15.398 -16.195 26.839 1.00 56.91 330 ILE A O 1
ATOM 2599 N N . SER A 1 331 ? 16.371 -17.867 25.697 1.00 65.19 331 SER A N 1
ATOM 2600 C CA . SER A 1 331 ? 16.507 -18.795 26.827 1.00 65.19 331 SER A CA 1
ATOM 2601 C C . SER A 1 331 ? 17.427 -18.242 27.923 1.00 65.19 331 SER A C 1
ATOM 2603 O O . SER A 1 331 ? 17.077 -18.278 29.102 1.00 65.19 331 SER A O 1
ATOM 2605 N N . GLU A 1 332 ? 18.598 -17.717 27.552 1.00 61.50 332 GLU A N 1
ATOM 2606 C CA . GLU A 1 332 ? 19.563 -17.141 28.496 1.00 61.50 332 GLU A CA 1
ATOM 2607 C C . GLU A 1 332 ? 19.015 -15.861 29.154 1.00 61.50 332 GLU A C 1
ATOM 2609 O O . GLU A 1 332 ? 19.171 -15.692 30.362 1.00 61.50 332 GLU A O 1
ATOM 2614 N N . LEU A 1 333 ? 18.305 -15.001 28.410 1.00 62.41 333 LEU A N 1
ATOM 2615 C CA . LEU A 1 333 ? 17.617 -13.823 28.960 1.00 62.41 333 LEU A CA 1
ATOM 2616 C C . LEU A 1 333 ? 16.517 -14.207 29.957 1.00 62.41 333 LEU A C 1
ATOM 2618 O O . LEU A 1 333 ? 16.400 -13.569 31.002 1.00 62.41 333 LEU A O 1
ATOM 2622 N N . GLY A 1 334 ? 15.749 -15.262 29.666 1.00 65.44 334 GLY A N 1
ATOM 2623 C CA . GLY A 1 334 ? 14.746 -15.801 30.585 1.00 65.44 334 GLY A CA 1
ATOM 2624 C C . GLY A 1 334 ? 15.367 -16.310 31.889 1.00 65.44 334 GLY A C 1
ATOM 2625 O O . GLY A 1 334 ? 14.936 -15.915 32.971 1.00 65.44 334 GLY A O 1
ATOM 2626 N N . ALA A 1 335 ? 16.439 -17.102 31.798 1.00 67.75 335 ALA A N 1
ATOM 2627 C CA . ALA A 1 335 ? 17.170 -17.592 32.970 1.00 67.75 335 ALA A CA 1
ATOM 2628 C C . ALA A 1 335 ? 17.782 -16.447 33.801 1.00 67.75 335 ALA A C 1
ATOM 2630 O O . ALA A 1 335 ? 17.804 -16.500 35.031 1.00 67.75 335 ALA A O 1
ATOM 2631 N N . LEU A 1 336 ? 18.247 -15.383 33.140 1.00 58.34 336 LEU A N 1
ATOM 2632 C CA . LEU A 1 336 ? 18.762 -14.188 33.808 1.00 58.34 336 LEU A CA 1
ATOM 2633 C C . LEU A 1 336 ? 17.669 -13.409 34.528 1.00 58.34 336 LEU A C 1
ATOM 2635 O O . LEU A 1 336 ? 17.885 -12.972 35.655 1.00 58.34 336 LEU A O 1
ATOM 2639 N N . GLN A 1 337 ? 16.506 -13.246 33.902 1.00 68.00 337 GLN A N 1
ATOM 2640 C CA . GLN A 1 337 ? 15.366 -12.589 34.525 1.00 68.00 337 GLN A CA 1
ATOM 2641 C C . GLN A 1 337 ? 14.914 -13.351 35.776 1.00 68.00 337 GLN A C 1
ATOM 2643 O O . GLN A 1 337 ? 14.684 -12.728 36.812 1.00 68.00 337 GLN A O 1
ATOM 2648 N N . GLU A 1 338 ? 14.852 -14.684 35.719 1.00 67.12 338 GLU A N 1
ATOM 2649 C CA . GLU A 1 338 ? 14.529 -15.510 36.888 1.00 67.12 338 GLU A CA 1
ATOM 2650 C C . GLU A 1 338 ? 15.576 -15.381 37.998 1.00 67.12 338 GLU A C 1
ATOM 2652 O O . GLU A 1 338 ? 15.217 -15.201 39.163 1.00 67.12 338 GLU A O 1
ATOM 2657 N N . LEU A 1 339 ? 16.867 -15.386 37.656 1.00 68.62 339 LEU A N 1
ATOM 2658 C CA . LEU A 1 339 ? 17.941 -15.197 38.631 1.00 68.62 339 LEU A CA 1
ATOM 2659 C C . LEU A 1 339 ? 17.861 -13.821 39.309 1.00 68.62 339 LEU A C 1
ATOM 2661 O O . LEU A 1 339 ? 18.042 -13.713 40.522 1.00 68.62 339 LEU A O 1
ATOM 2665 N N . LEU A 1 340 ? 17.574 -12.771 38.539 1.00 63.66 340 LEU A N 1
ATOM 2666 C CA . LEU A 1 340 ? 17.484 -11.399 39.035 1.00 63.66 340 LEU A CA 1
ATOM 2667 C C . LEU A 1 340 ? 16.262 -11.226 39.946 1.00 63.66 340 LEU A C 1
ATOM 2669 O O . LEU A 1 340 ? 16.371 -10.628 41.014 1.00 63.66 340 LEU A O 1
ATOM 2673 N N . MET A 1 341 ? 15.130 -11.833 39.583 1.00 63.72 341 MET A N 1
ATOM 2674 C CA . MET A 1 341 ? 13.931 -11.877 40.422 1.00 63.72 341 MET A CA 1
ATOM 2675 C C . MET A 1 341 ? 14.149 -12.693 41.702 1.00 63.72 341 MET A C 1
ATOM 2677 O O . MET A 1 341 ? 13.750 -12.244 42.776 1.00 63.72 341 MET A O 1
ATOM 2681 N N . SER A 1 342 ? 14.846 -13.833 41.623 1.00 67.69 342 SER A N 1
ATOM 2682 C CA . SER A 1 342 ? 15.242 -14.625 42.795 1.00 67.69 342 SER A CA 1
ATOM 2683 C C . SER A 1 342 ? 16.109 -13.795 43.741 1.00 67.69 342 SER A C 1
ATOM 2685 O O . SER A 1 342 ? 15.825 -13.714 44.933 1.00 67.69 342 SER A O 1
ATOM 2687 N N . LYS A 1 343 ? 17.123 -13.098 43.216 1.00 66.75 343 LYS A N 1
ATOM 2688 C CA . LYS A 1 343 ? 18.026 -12.266 44.025 1.00 66.75 343 LYS A CA 1
ATOM 2689 C C . LYS A 1 343 ? 17.347 -11.031 44.611 1.00 66.75 343 LYS A C 1
ATOM 2691 O O . LYS A 1 343 ? 17.668 -10.649 45.731 1.00 66.75 343 LYS A O 1
ATOM 2696 N N . LEU A 1 344 ? 16.384 -10.443 43.903 1.00 65.25 344 LEU A N 1
ATOM 2697 C CA . LEU A 1 344 ? 15.550 -9.364 44.435 1.00 65.25 344 LEU A CA 1
ATOM 2698 C C . LEU A 1 344 ? 14.614 -9.855 45.547 1.00 65.25 344 LEU A C 1
ATOM 2700 O O . LEU A 1 344 ? 14.386 -9.125 46.504 1.00 65.25 344 LEU A O 1
ATOM 2704 N N . SER A 1 345 ? 14.099 -11.085 45.451 1.00 65.44 345 SER A N 1
ATOM 2705 C CA . SER A 1 345 ? 13.236 -11.678 46.484 1.00 65.44 345 SER A CA 1
ATOM 2706 C C . SER A 1 345 ? 13.987 -12.107 47.751 1.00 65.44 345 SER A C 1
ATOM 2708 O O . SER A 1 345 ? 13.389 -12.194 48.819 1.00 65.44 345 SER A O 1
ATOM 2710 N N . GLU A 1 346 ? 15.301 -12.327 47.647 1.00 66.38 346 GLU A N 1
ATOM 2711 C CA . GLU A 1 346 ? 16.194 -12.582 48.785 1.00 66.38 346 GLU A CA 1
ATOM 2712 C C . GLU A 1 346 ? 16.542 -11.299 49.569 1.00 66.38 346 GLU A C 1
ATOM 2714 O O . GLU A 1 346 ? 17.154 -11.383 50.636 1.00 66.38 346 GLU A O 1
ATOM 2719 N N . LEU A 1 347 ? 16.162 -10.109 49.079 1.00 57.62 347 LEU A N 1
ATOM 2720 C CA . LEU A 1 347 ? 16.379 -8.859 49.807 1.00 57.62 347 LEU A CA 1
ATOM 2721 C C . LEU A 1 347 ? 15.410 -8.762 50.999 1.00 57.62 347 LEU A C 1
ATOM 2723 O O . LEU A 1 347 ? 14.196 -8.888 50.819 1.00 57.62 347 LEU A O 1
ATOM 2727 N N . PRO A 1 348 ? 15.904 -8.494 52.222 1.00 63.59 348 PRO A N 1
ATOM 2728 C CA . PRO A 1 348 ? 15.034 -8.316 53.374 1.00 63.59 348 PRO A CA 1
ATOM 2729 C C . PRO A 1 348 ? 14.130 -7.085 53.177 1.00 63.59 348 PRO A C 1
ATOM 2731 O O . PRO A 1 348 ? 14.593 -6.061 52.661 1.00 63.59 348 PRO A O 1
ATOM 2734 N N . PRO A 1 349 ? 12.853 -7.137 53.601 1.00 50.62 349 PRO A N 1
ATOM 2735 C CA . PRO A 1 349 ? 11.965 -5.985 53.536 1.00 50.62 349 PRO A CA 1
ATOM 2736 C C . PRO A 1 349 ? 12.555 -4.847 54.377 1.00 50.62 349 PRO A C 1
ATOM 2738 O O . PRO A 1 349 ? 12.713 -4.960 55.591 1.00 50.62 349 PRO A O 1
ATOM 2741 N N . SER A 1 350 ? 12.927 -3.756 53.708 1.00 44.50 350 SER A N 1
ATOM 2742 C CA . SER A 1 350 ? 13.509 -2.570 54.333 1.00 44.50 350 SER A CA 1
ATOM 2743 C C . SER A 1 350 ? 12.474 -1.905 55.245 1.00 44.50 350 SER A C 1
ATOM 2745 O O . SER A 1 350 ? 11.590 -1.188 54.784 1.00 44.50 350 SER A O 1
ATOM 2747 N N . THR A 1 351 ? 12.570 -2.157 56.551 1.00 46.38 351 THR A N 1
ATOM 2748 C CA . THR A 1 351 ? 11.786 -1.457 57.585 1.00 46.38 351 THR A CA 1
ATOM 2749 C C . THR A 1 351 ? 12.618 -0.467 58.402 1.00 46.38 351 THR A C 1
ATOM 2751 O O . THR A 1 351 ? 12.140 0.051 59.408 1.00 46.38 351 THR A O 1
ATOM 2754 N N . THR A 1 352 ? 13.841 -0.149 57.977 1.00 55.31 352 THR A N 1
ATOM 2755 C CA . THR A 1 352 ? 14.697 0.847 58.642 1.00 55.31 352 THR A CA 1
ATOM 2756 C C . THR A 1 352 ? 15.501 1.665 57.624 1.00 55.31 352 THR A C 1
ATOM 2758 O O . THR A 1 352 ? 15.921 1.121 56.599 1.00 55.31 352 THR A O 1
ATOM 2761 N N . PRO A 1 353 ? 15.702 2.977 57.868 1.00 46.66 353 PRO A N 1
ATOM 2762 C CA . PRO A 1 353 ? 16.372 3.870 56.925 1.00 46.66 353 PRO A CA 1
ATOM 2763 C C . PRO A 1 353 ? 17.842 3.457 56.728 1.00 46.66 353 PRO A C 1
ATOM 2765 O O . PRO A 1 353 ? 18.477 2.992 57.678 1.00 46.66 353 PRO A O 1
ATOM 2768 N N . PRO A 1 354 ? 18.401 3.601 55.512 1.00 49.53 354 PRO A N 1
ATOM 2769 C CA . PRO A 1 354 ? 19.665 2.968 55.166 1.00 49.53 354 PRO A CA 1
ATOM 2770 C C . PRO A 1 354 ? 20.849 3.705 55.799 1.00 49.53 354 PRO A C 1
ATOM 2772 O O . PRO A 1 354 ? 21.049 4.900 55.581 1.00 49.53 354 PRO A O 1
ATOM 2775 N N . SER A 1 355 ? 21.690 2.972 56.529 1.00 48.72 355 SER A N 1
ATOM 2776 C CA . SER A 1 355 ? 23.066 3.393 56.787 1.00 48.72 355 SER A CA 1
ATOM 2777 C C . SER A 1 355 ? 23.879 3.247 55.495 1.00 48.72 355 SER A C 1
ATOM 2779 O O . SER A 1 355 ? 23.927 2.164 54.909 1.00 48.72 355 SER A O 1
ATOM 2781 N N . LEU A 1 356 ? 24.533 4.333 55.080 1.00 50.75 356 LEU A N 1
ATOM 2782 C CA . LEU A 1 356 ? 25.296 4.521 53.831 1.00 50.75 356 LEU A CA 1
ATOM 2783 C C . LEU A 1 356 ? 26.408 3.492 53.536 1.00 50.75 356 LEU A C 1
ATOM 2785 O O . LEU A 1 356 ? 27.000 3.530 52.464 1.00 50.75 356 LEU A O 1
ATOM 2789 N N . THR A 1 357 ? 26.694 2.565 54.444 1.00 52.53 357 THR A N 1
ATOM 2790 C CA . THR A 1 357 ? 27.768 1.573 54.318 1.00 52.53 357 THR A CA 1
ATOM 2791 C C . THR A 1 357 ? 27.343 0.239 53.693 1.00 52.53 357 THR A C 1
ATOM 2793 O O . THR A 1 357 ? 28.215 -0.527 53.303 1.00 52.53 357 THR A O 1
ATOM 2796 N N . HIS A 1 358 ? 26.042 -0.055 53.551 1.00 48.44 358 HIS A N 1
ATOM 2797 C CA . HIS A 1 358 ? 25.566 -1.356 53.033 1.00 48.44 358 HIS A CA 1
ATOM 2798 C C . HIS A 1 358 ? 25.181 -1.371 51.541 1.00 48.44 358 HIS A C 1
ATOM 2800 O O . HIS A 1 358 ? 24.958 -2.439 50.977 1.00 48.44 358 HIS A O 1
ATOM 2806 N N . ILE A 1 359 ? 25.116 -0.207 50.886 1.00 50.94 359 ILE A N 1
ATOM 2807 C CA . ILE A 1 359 ? 24.668 -0.078 49.485 1.00 50.94 359 ILE A CA 1
ATOM 2808 C C . ILE A 1 359 ? 25.754 -0.521 48.485 1.00 50.94 359 ILE A C 1
ATOM 2810 O O . ILE A 1 359 ? 25.426 -0.960 47.382 1.00 50.94 359 ILE A O 1
ATOM 2814 N N . THR A 1 360 ? 27.031 -0.471 48.871 1.00 52.69 360 THR A N 1
ATOM 2815 C CA . THR A 1 360 ? 28.182 -0.728 47.986 1.00 52.69 360 THR A CA 1
ATOM 2816 C C . THR A 1 360 ? 28.327 -2.199 47.593 1.00 52.69 360 THR A C 1
ATOM 2818 O O . THR A 1 360 ? 28.504 -2.513 46.424 1.00 52.69 360 THR A O 1
ATOM 2821 N N . THR A 1 361 ? 28.138 -3.131 48.527 1.00 54.31 361 THR A N 1
ATOM 2822 C CA . THR A 1 361 ? 28.346 -4.569 48.248 1.00 54.31 361 THR A CA 1
ATOM 2823 C C . THR A 1 361 ? 27.323 -5.161 47.270 1.00 54.31 361 THR A C 1
ATOM 2825 O O . THR A 1 361 ? 27.646 -6.046 46.478 1.00 54.31 361 THR A O 1
ATOM 2828 N N . HIS A 1 362 ? 26.084 -4.663 47.280 1.00 53.75 362 HIS A N 1
ATOM 2829 C CA . HIS A 1 362 ? 25.031 -5.135 46.376 1.00 53.75 362 HIS A CA 1
ATOM 2830 C C . HIS A 1 362 ? 25.126 -4.523 44.975 1.00 53.75 362 HIS A C 1
ATOM 2832 O O . HIS A 1 362 ? 24.781 -5.188 43.997 1.00 53.75 362 HIS A O 1
ATOM 2838 N N . THR A 1 363 ? 25.613 -3.284 44.869 1.00 55.72 363 THR A N 1
ATOM 2839 C CA . THR A 1 363 ? 25.886 -2.642 43.575 1.00 55.72 363 THR A CA 1
ATOM 2840 C C . THR A 1 363 ? 27.100 -3.275 42.900 1.00 55.72 363 THR A C 1
ATOM 2842 O O . THR A 1 363 ? 27.002 -3.631 41.730 1.00 55.72 363 THR A O 1
ATOM 2845 N N . GLU A 1 364 ? 28.162 -3.576 43.651 1.00 56.38 364 GLU A N 1
ATOM 2846 C CA . GLU A 1 364 ? 29.340 -4.303 43.154 1.00 56.38 364 GLU A CA 1
ATOM 2847 C C . GLU A 1 364 ? 28.993 -5.713 42.637 1.00 56.38 364 GLU A C 1
ATOM 2849 O O . GLU A 1 364 ? 29.485 -6.147 41.594 1.00 56.38 364 GLU A O 1
ATOM 2854 N N . ALA A 1 365 ? 28.098 -6.436 43.321 1.00 57.72 365 ALA A N 1
ATOM 2855 C CA . ALA A 1 365 ? 27.661 -7.763 42.881 1.00 57.72 365 ALA A CA 1
ATOM 2856 C C . ALA A 1 365 ? 26.841 -7.721 41.576 1.00 57.72 365 ALA A C 1
ATOM 2858 O O . ALA A 1 365 ? 26.957 -8.626 40.742 1.00 57.72 365 ALA A O 1
ATOM 2859 N N . LEU A 1 366 ? 26.025 -6.677 41.393 1.00 57.09 366 LEU A N 1
ATOM 2860 C CA . LEU A 1 366 ? 25.221 -6.464 40.189 1.00 57.09 366 LEU A CA 1
ATOM 2861 C C . LEU A 1 366 ? 26.087 -5.992 39.012 1.00 57.09 366 LEU A C 1
ATOM 2863 O O . LEU A 1 366 ? 25.960 -6.530 37.912 1.00 57.09 366 LEU A O 1
ATOM 2867 N N . GLU A 1 367 ? 27.007 -5.055 39.245 1.00 61.97 367 GLU A N 1
ATOM 2868 C CA . GLU A 1 367 ? 27.983 -4.600 38.248 1.00 61.97 367 GLU A CA 1
ATOM 2869 C C . GLU A 1 367 ? 28.868 -5.758 37.779 1.00 61.97 367 GLU A C 1
ATOM 2871 O O . GLU A 1 367 ? 28.990 -5.993 36.577 1.00 61.97 367 GLU A O 1
ATOM 2876 N N . GLY A 1 368 ? 29.365 -6.587 38.703 1.00 63.38 368 GLY A N 1
ATOM 2877 C CA . GLY A 1 368 ? 30.147 -7.775 38.357 1.00 63.38 368 GLY A CA 1
ATOM 2878 C C . GLY A 1 368 ? 29.348 -8.857 37.615 1.00 63.38 368 GLY A C 1
ATOM 2879 O O . GLY A 1 368 ? 29.928 -9.683 36.904 1.00 63.38 368 GLY A O 1
ATOM 2880 N N . ALA A 1 369 ? 28.021 -8.905 37.758 1.00 58.56 369 ALA A N 1
ATOM 2881 C CA . ALA A 1 369 ? 27.168 -9.783 36.953 1.00 58.56 369 ALA A CA 1
ATOM 2882 C C . ALA A 1 369 ? 26.963 -9.225 35.532 1.00 58.56 369 ALA A C 1
ATOM 2884 O O . ALA A 1 369 ? 27.030 -9.982 34.561 1.00 58.56 369 ALA A O 1
ATOM 2885 N N . LEU A 1 370 ? 26.790 -7.907 35.402 1.00 58.78 370 LEU A N 1
ATOM 2886 C CA . LEU A 1 370 ? 26.633 -7.212 34.122 1.00 58.78 370 LEU A CA 1
ATOM 2887 C C . LEU A 1 370 ? 27.929 -7.196 33.294 1.00 58.78 370 LEU A C 1
ATOM 2889 O O . LEU A 1 370 ? 27.879 -7.415 32.084 1.00 58.78 370 LEU A O 1
ATOM 2893 N N . GLU A 1 371 ? 29.098 -7.034 33.917 1.00 62.12 371 GLU A N 1
ATOM 2894 C CA . GLU A 1 371 ? 30.392 -7.119 33.221 1.00 62.12 371 GLU A CA 1
ATOM 2895 C C . GLU A 1 371 ? 30.672 -8.522 32.676 1.00 62.12 371 GLU A C 1
ATOM 2897 O O . GLU A 1 371 ? 31.122 -8.679 31.535 1.00 62.12 371 GLU A O 1
ATOM 2902 N N . ARG A 1 372 ? 30.355 -9.568 33.451 1.00 62.09 372 ARG A N 1
ATOM 2903 C CA . ARG A 1 372 ? 30.483 -10.961 32.993 1.00 62.09 372 ARG A CA 1
ATOM 2904 C C . ARG A 1 372 ? 29.564 -11.253 31.807 1.00 62.09 372 ARG A C 1
ATOM 2906 O O . ARG A 1 372 ? 29.970 -11.960 30.883 1.00 62.09 372 ARG A O 1
ATOM 2913 N N . LEU A 1 373 ? 28.367 -10.666 31.799 1.00 54.31 373 LEU A N 1
ATOM 2914 C CA . LEU A 1 373 ? 27.433 -10.736 30.677 1.00 54.31 373 LEU A CA 1
ATOM 2915 C C . LEU A 1 373 ? 28.010 -10.054 29.429 1.00 54.31 373 LEU A C 1
ATOM 2917 O O . LEU A 1 373 ? 28.061 -10.665 28.361 1.00 54.31 373 LEU A O 1
ATOM 2921 N N . ALA A 1 374 ? 28.501 -8.820 29.571 1.00 57.78 374 ALA A N 1
ATOM 2922 C CA . ALA A 1 374 ? 29.086 -8.057 28.473 1.00 57.78 374 ALA A CA 1
ATOM 2923 C C . ALA A 1 374 ? 30.279 -8.795 27.840 1.00 57.78 374 ALA A C 1
ATOM 2925 O O . ALA A 1 374 ? 30.368 -8.897 26.614 1.00 57.78 374 ALA A O 1
ATOM 2926 N N . CYS A 1 375 ? 31.147 -9.394 28.662 1.00 59.25 375 CYS A N 1
ATOM 2927 C CA . CYS A 1 375 ? 32.293 -10.170 28.191 1.00 59.25 375 CYS A CA 1
ATOM 2928 C C . CYS A 1 375 ? 31.880 -11.456 27.455 1.00 59.25 375 CYS A C 1
ATOM 2930 O O . CYS A 1 375 ? 32.447 -11.775 26.407 1.00 59.25 375 CYS A O 1
ATOM 2932 N N . SER A 1 376 ? 30.878 -12.181 27.966 1.00 53.16 376 SER A N 1
ATOM 2933 C CA . SER A 1 376 ? 30.396 -13.430 27.357 1.00 53.16 376 SER A CA 1
ATOM 2934 C C . SER A 1 376 ? 29.736 -13.185 25.994 1.00 53.16 376 SER A C 1
ATOM 2936 O O . SER A 1 376 ? 30.025 -13.884 25.017 1.00 53.16 376 SER A O 1
ATOM 2938 N N . VAL A 1 377 ? 28.929 -12.122 25.888 1.00 55.06 377 VAL A N 1
ATOM 2939 C CA . VAL A 1 377 ? 28.314 -11.690 24.623 1.00 55.06 377 VAL A CA 1
ATOM 2940 C C . VAL A 1 377 ? 29.387 -11.254 23.621 1.00 55.06 377 VAL A C 1
ATOM 2942 O O . VAL A 1 377 ? 29.358 -11.673 22.462 1.00 55.06 377 VAL A O 1
ATOM 2945 N N . HIS A 1 378 ? 30.383 -10.473 24.053 1.00 57.09 378 HIS A N 1
ATOM 2946 C CA . HIS A 1 378 ? 31.431 -9.977 23.160 1.00 57.09 378 HIS A CA 1
ATOM 2947 C C . HIS A 1 378 ? 32.312 -11.104 22.593 1.00 57.09 378 HIS A C 1
ATOM 2949 O O . HIS A 1 378 ? 32.536 -11.162 21.382 1.00 57.09 378 HIS A O 1
ATOM 2955 N N . ALA A 1 379 ? 32.741 -12.055 23.430 1.00 58.97 379 ALA A N 1
ATOM 2956 C CA . ALA A 1 379 ? 33.558 -13.193 22.999 1.00 58.97 379 ALA A CA 1
ATOM 2957 C C . ALA A 1 379 ? 32.845 -14.077 21.955 1.00 58.97 379 ALA A C 1
ATOM 2959 O O . ALA A 1 379 ? 33.466 -14.559 21.003 1.00 58.97 379 ALA A O 1
ATOM 2960 N N . ARG A 1 380 ? 31.523 -14.253 22.084 1.00 54.94 380 ARG A N 1
ATOM 2961 C CA . ARG A 1 380 ? 30.725 -15.084 21.166 1.00 54.94 380 ARG A CA 1
ATOM 2962 C C . ARG A 1 380 ? 30.380 -14.367 19.858 1.00 54.94 380 ARG A C 1
ATOM 2964 O O . ARG A 1 380 ? 30.436 -14.993 18.800 1.00 54.94 380 ARG A O 1
ATOM 2971 N N . VAL A 1 381 ? 30.153 -13.050 19.882 1.00 53.28 381 VAL A N 1
ATOM 2972 C CA . VAL A 1 381 ? 30.006 -12.236 18.657 1.00 53.28 381 VAL A CA 1
ATOM 2973 C C . VAL A 1 381 ? 31.287 -12.272 17.818 1.00 53.28 381 VAL A C 1
ATOM 2975 O O . VAL A 1 381 ? 31.219 -12.398 16.594 1.00 53.28 381 VAL A O 1
ATOM 2978 N N . VAL A 1 382 ? 32.458 -12.235 18.458 1.00 57.03 382 VAL A N 1
ATOM 2979 C CA . VAL A 1 382 ? 33.754 -12.370 17.772 1.00 57.03 382 VAL A CA 1
ATOM 2980 C C . VAL A 1 382 ? 33.932 -13.774 17.176 1.00 57.03 382 VAL A C 1
ATOM 2982 O O . VAL A 1 382 ? 34.379 -13.898 16.036 1.00 57.03 382 VAL A O 1
ATOM 2985 N N . SER A 1 383 ? 33.500 -14.827 17.879 1.00 50.00 383 SER A N 1
ATOM 2986 C CA . SER A 1 383 ? 33.544 -16.211 17.380 1.00 50.00 383 SER A CA 1
ATOM 2987 C C . SER A 1 383 ? 32.609 -16.448 16.179 1.00 50.00 383 SER A C 1
ATOM 2989 O O . SER A 1 383 ? 33.028 -17.050 15.191 1.00 50.00 383 SER A O 1
ATOM 2991 N N . SER A 1 384 ? 31.395 -15.881 16.192 1.00 45.91 384 SER A N 1
ATOM 2992 C CA . SER A 1 384 ? 30.413 -15.994 15.092 1.00 45.91 384 SER A CA 1
ATOM 2993 C C . SER A 1 384 ? 30.858 -15.328 13.778 1.00 45.91 384 SER A C 1
ATOM 2995 O O . SER A 1 384 ? 30.433 -15.721 12.693 1.00 45.91 384 SER A O 1
ATOM 2997 N N . LYS A 1 385 ? 31.754 -14.332 13.849 1.00 49.16 385 LYS A N 1
ATOM 2998 C CA . LYS A 1 385 ? 32.349 -13.691 12.664 1.00 49.16 385 LYS A CA 1
ATOM 2999 C C . LYS A 1 385 ? 33.470 -14.526 12.037 1.00 49.16 385 LYS A C 1
ATOM 3001 O O . LYS A 1 385 ? 33.741 -14.357 10.852 1.00 49.16 385 LYS A O 1
ATOM 3006 N N . SER A 1 386 ? 34.094 -15.417 12.809 1.00 46.38 386 SER A N 1
ATOM 3007 C CA . SER A 1 386 ? 35.217 -16.262 12.374 1.00 46.38 386 SER A CA 1
ATOM 3008 C C . SER A 1 386 ? 34.768 -17.517 11.606 1.00 46.38 386 SER A C 1
ATOM 3010 O O . SER A 1 386 ? 35.527 -18.080 10.826 1.00 46.38 386 SER A O 1
ATOM 3012 N N . THR A 1 387 ? 33.512 -17.943 11.769 1.00 45.47 387 THR A N 1
ATOM 3013 C CA . THR A 1 387 ? 32.944 -19.154 11.146 1.00 45.47 387 THR A CA 1
ATOM 3014 C C . THR A 1 387 ? 32.255 -18.921 9.795 1.00 45.47 387 THR A C 1
ATOM 3016 O O . THR A 1 387 ? 31.702 -19.861 9.222 1.00 45.47 387 THR A O 1
ATOM 3019 N N . ARG A 1 388 ? 32.316 -17.707 9.221 1.00 39.69 388 ARG A N 1
ATOM 3020 C CA . ARG A 1 388 ? 31.906 -17.483 7.821 1.00 39.69 388 ARG A CA 1
ATOM 3021 C C . ARG A 1 388 ? 32.962 -18.074 6.872 1.00 39.69 388 ARG A C 1
ATOM 3023 O O . ARG A 1 388 ? 34.110 -17.637 6.935 1.00 39.69 388 ARG A O 1
ATOM 3030 N N . PRO A 1 389 ? 32.613 -19.017 5.974 1.00 43.12 389 PRO A N 1
ATOM 3031 C CA . PRO A 1 389 ? 33.563 -19.504 4.982 1.00 43.12 389 PRO A CA 1
ATOM 3032 C C . PRO A 1 389 ? 33.961 -18.357 4.037 1.00 43.12 389 PRO A C 1
ATOM 3034 O O . PRO A 1 389 ? 33.146 -17.462 3.787 1.00 43.12 389 PRO A O 1
ATOM 3037 N N . PRO A 1 390 ? 35.199 -18.349 3.512 1.00 44.69 390 PRO A N 1
ATOM 3038 C CA . PRO A 1 390 ? 35.629 -17.311 2.591 1.00 44.69 390 PRO A CA 1
ATOM 3039 C C . PRO A 1 390 ? 34.781 -17.383 1.318 1.00 44.69 390 PRO A C 1
ATOM 3041 O O . PRO A 1 390 ? 34.584 -18.457 0.747 1.00 44.69 390 PRO A O 1
ATOM 3044 N N . ASN A 1 391 ? 34.281 -16.226 0.879 1.00 42.25 391 ASN A N 1
ATOM 3045 C CA . ASN A 1 391 ? 33.616 -16.085 -0.410 1.00 42.25 391 ASN A CA 1
ATOM 3046 C C . ASN A 1 391 ? 34.581 -16.545 -1.509 1.00 42.25 391 ASN A C 1
ATOM 3048 O O . ASN A 1 391 ? 35.621 -15.923 -1.727 1.00 42.25 391 ASN A O 1
ATOM 3052 N N . THR A 1 392 ? 34.238 -17.638 -2.183 1.00 42.91 392 THR A N 1
ATOM 3053 C CA . THR A 1 392 ? 34.885 -18.044 -3.429 1.00 42.91 392 THR A CA 1
ATOM 3054 C C . THR A 1 392 ? 34.362 -17.126 -4.533 1.00 42.91 392 THR A C 1
ATOM 3056 O O . THR A 1 392 ? 33.154 -17.052 -4.761 1.00 42.91 392 THR A O 1
ATOM 3059 N N . LEU A 1 393 ? 35.283 -16.359 -5.120 1.00 43.84 393 LEU A N 1
ATOM 3060 C CA . LEU A 1 393 ? 35.091 -15.562 -6.334 1.00 43.84 393 LEU A CA 1
ATOM 3061 C C . LEU A 1 393 ? 35.064 -16.459 -7.571 1.00 43.84 393 LEU A C 1
ATOM 3063 O O . LEU A 1 393 ? 35.854 -17.432 -7.589 1.00 43.84 393 LEU A O 1
#

pLDDT: mean 72.63, std 16.6, range [35.19, 94.12]

InterPro domains:
  IPR011992 EF-hand domain pair [SSF47473] (171-261)

Secondary structure (DSSP, 8-state):
-HHHHHHTHHHHHHHHHHHH-HHHH-S-GGGPPTTHHHHTT-EEEHHHHHHHHHHTT-TTTTS-HHHHHHHT--SSS--S--EEEHHHHHHHHHHHHHHHT-SHHHHTT--SHHHHHHHHHHHH-TT-TTTTTHHHHHHHHHHHHHHTT---HHHHHHHHHHHHHHT-TTHHHHHHHHHHHHSPTT-S-EEHHHHHHHHHHTTTT-TT-TTPPPHHHHHHHHHHHHHHHTTSSSS--SEE-HHHHHHHHHHHHHHHTTT-SSTTHHHHHHIIIIIHHHHHHHHHHH---HHHHHHHHHHHHHHHHHHHHHHHTT-----PPPPHHHHHHHHHHHHHHHHHHHHHHTS----SPPPTTSHHHHHHHHHHHHHHHHHHHHHHHHHHHHTSPP---

Radius of gyration: 28.11 Å; chains: 1; bounding box: 58×52×92 Å

Organism: Saprolegnia parasitica (strain CBS 223.65) (NCBI:txid695850)

Foldseek 3Di:
DVVLCLVCQLVLQQLQLVLQPCVVNVDNSNPDDGCPQVVVFPWHALNSVVVSCVVLVCPPQQPDPVVSVVLQQDPDDDPDHSTAGSVSVSVSLLVSLCLSQDDPVRCVVPVDSSSSSVVSVLSSPPPRPVNPVCSVVSSVVVVVCVVVVVDRVVVVLVVVLVVLVVLLVVVLVLLCVLVCVLDDPPDQWHALVSQVVSCVLLVQCDPPPPQHDDPVNSVVLLVVLQVVVCVPPVDNDRTHGSVSVVVSLLSSLCRSVVVDPPSSCSSLCSCLRGSLVSSLVVLVVPDPDPVVSVVVVVSSVVSNVVSVVSNPPDDPDPPPPPPPVVVVVVVVVVVVVVVVVVVVVPDDDPPDDDDPPPPVVVVVVVVVVVVVVVVVVVVVVVVVVVPDDDDDD